Protein AF-A0AAD2FJD0-F1 (afdb_monomer_lite)

Organism: NCBI:txid2856

Foldseek 3Di:
DDDDDDDDDDDDDDDDDDDDDDDDDDDDDDDDDDDDDDDDDDDDDDDDDDDDDDDDDDDDDDDDDDDDDDDDDDDDDDDDDDDDDDDDDDDDDDDDDDDDDDDDDDDDDDDDDDDDDDDDDDDDDDDDDDDDDDDDDPDDPPPPDPQDDDDDPDDIDGLPLQLPDFDQPDDWPDDLLQLVDPDHPTPDDQLDPVSNPDDFDASDPPDDAPQQRLLVSVLVQHGPVRAGPLHDDDLVLLVNDPPPPLLLQLCQLLLAAFDDQDSDDDPDQQQEEEEEEDEPSCVSFLLSLCSSFASSSHSGYEYAYCGQGNNRRYHDFDFPDDDDLQAVQRSVLSVLVSCVVPPLVPGFKYWYAYSQKQFRSVLVSVLCVVDDSVDWAKEACWWDDPPAIWHDRQLIIMTGSVLSVQLNVCCPPVQLPNPGRGNPNGVSSRSSSCPRPVYHHDQSADPLRADQGENARSSCQAPPPADDDPRNNTRVVSPADYHSRNHHSSHGMHGNNPGSSSSNSVRCSNHVPPPSPRPD

pLDDT: mean 71.24, std 29.47, range [22.91, 98.88]

Structure (mmCIF, N/CA/C/O backbone):
data_AF-A0AAD2FJD0-F1
#
_entry.id   AF-A0AAD2FJD0-F1
#
loop_
_atom_site.group_PDB
_atom_site.id
_atom_site.type_symbol
_atom_site.label_atom_id
_atom_site.label_alt_id
_atom_site.label_comp_id
_atom_site.label_asym_id
_atom_site.label_entity_id
_atom_site.label_seq_id
_atom_site.pdbx_PDB_ins_code
_atom_site.Cartn_x
_atom_site.Cartn_y
_atom_site.Cartn_z
_atom_site.occupancy
_atom_site.B_iso_or_equiv
_atom_site.auth_seq_id
_atom_site.auth_comp_id
_atom_site.auth_asym_id
_atom_site.auth_atom_id
_atom_site.pdbx_PDB_model_num
ATOM 1 N N . MET A 1 1 ? 27.107 30.869 62.849 1.00 36.78 1 MET A N 1
ATOM 2 C CA . MET A 1 1 ? 27.148 31.876 61.770 1.00 36.78 1 MET A CA 1
ATOM 3 C C . MET A 1 1 ? 26.251 31.345 60.644 1.00 36.78 1 MET A C 1
ATOM 5 O O . MET A 1 1 ? 26.759 30.634 59.796 1.00 36.78 1 MET A O 1
ATOM 9 N N . SER A 1 2 ? 24.911 31.331 60.743 1.00 26.44 2 SER A N 1
ATOM 10 C CA . SER A 1 2 ? 23.949 32.464 60.829 1.00 26.44 2 SER A CA 1
ATOM 11 C C . SER A 1 2 ? 23.994 33.276 59.518 1.00 26.44 2 SER A C 1
ATOM 13 O O . SER A 1 2 ? 25.079 33.724 59.182 1.00 26.44 2 SER A O 1
ATOM 15 N N . THR A 1 3 ? 22.952 33.505 58.705 1.00 26.70 3 THR A N 1
ATOM 16 C CA . THR A 1 3 ? 21.488 33.451 58.875 1.00 26.70 3 THR A CA 1
ATOM 17 C C . THR A 1 3 ? 20.801 33.556 57.494 1.00 26.70 3 THR A C 1
ATOM 19 O O . THR A 1 3 ? 21.385 34.043 56.532 1.00 26.70 3 THR A O 1
ATOM 22 N N . ILE A 1 4 ? 19.547 33.102 57.456 1.00 25.78 4 ILE A N 1
ATOM 23 C CA . ILE A 1 4 ? 18.440 33.310 56.497 1.00 25.78 4 ILE A CA 1
ATOM 24 C C . ILE A 1 4 ? 18.123 34.804 56.224 1.00 25.78 4 ILE A C 1
ATOM 26 O O . ILE A 1 4 ? 18.383 35.620 57.096 1.00 25.78 4 ILE A O 1
ATOM 30 N N . LEU A 1 5 ? 17.488 35.137 55.080 1.00 26.25 5 LEU A N 1
ATOM 31 C CA . LEU A 1 5 ? 16.398 36.143 54.856 1.00 26.25 5 LEU A CA 1
ATOM 32 C C . LEU A 1 5 ? 16.310 36.420 53.335 1.00 26.25 5 LEU A C 1
ATOM 34 O O . LEU A 1 5 ? 17.266 36.919 52.759 1.00 26.25 5 LEU A O 1
ATOM 38 N N . VAL A 1 6 ? 15.335 35.935 52.551 1.00 24.88 6 VAL A N 1
ATOM 39 C CA . VAL A 1 6 ? 13.899 36.297 52.433 1.00 24.88 6 VAL A CA 1
ATOM 40 C C . VAL A 1 6 ? 13.637 37.809 52.413 1.00 24.88 6 VAL A C 1
ATOM 42 O O . VAL A 1 6 ? 13.765 38.435 53.454 1.00 24.88 6 VAL A O 1
ATOM 45 N N . PHE A 1 7 ? 13.171 38.352 51.273 1.00 25.12 7 PHE A N 1
ATOM 46 C CA . PHE A 1 7 ? 11.933 39.153 51.187 1.00 25.12 7 PHE A CA 1
ATOM 47 C C . PHE A 1 7 ? 11.434 39.347 49.735 1.00 25.12 7 PHE A C 1
ATOM 49 O O . PHE A 1 7 ? 12.198 39.644 48.822 1.00 25.12 7 PHE A O 1
ATOM 56 N N . ASN A 1 8 ? 10.120 39.157 49.570 1.00 23.31 8 ASN A N 1
ATOM 57 C CA . ASN A 1 8 ? 9.276 39.374 48.387 1.00 23.31 8 ASN A CA 1
ATOM 58 C C . ASN A 1 8 ? 8.897 40.857 48.193 1.00 23.31 8 ASN A C 1
ATOM 60 O O . ASN A 1 8 ? 8.686 41.536 49.194 1.00 23.31 8 ASN A O 1
ATOM 64 N N . ALA A 1 9 ? 8.661 41.283 46.940 1.00 26.25 9 ALA A N 1
ATOM 65 C CA . ALA A 1 9 ? 7.573 42.182 46.471 1.00 26.25 9 ALA A CA 1
ATOM 66 C C . ALA A 1 9 ? 7.833 42.558 44.987 1.00 26.25 9 ALA A C 1
ATOM 68 O O . ALA A 1 9 ? 8.891 43.080 44.665 1.00 26.25 9 ALA A O 1
ATOM 69 N N . ALA A 1 10 ? 7.047 42.113 44.002 1.00 25.73 10 ALA A N 1
ATOM 70 C CA . ALA A 1 10 ? 5.712 42.570 43.579 1.00 25.73 10 ALA A CA 1
ATOM 71 C C . ALA A 1 10 ? 5.694 43.799 42.626 1.00 25.73 10 ALA A C 1
ATOM 73 O O . ALA A 1 10 ? 5.809 44.939 43.049 1.00 25.73 10 ALA A O 1
ATOM 74 N N . LEU A 1 11 ? 5.383 43.485 41.356 1.00 25.48 11 LEU A N 1
ATOM 75 C CA . LEU A 1 11 ? 4.417 44.126 40.438 1.00 25.48 11 LEU A CA 1
ATOM 76 C C . LEU A 1 11 ? 4.710 45.450 39.680 1.00 25.48 11 LEU A C 1
ATOM 78 O O . LEU A 1 11 ? 4.734 46.534 40.243 1.00 25.48 11 LEU A O 1
ATOM 82 N N . ARG A 1 12 ? 4.592 45.285 38.344 1.00 26.05 12 ARG A N 1
ATOM 83 C CA . ARG A 1 12 ? 3.966 46.137 37.297 1.00 26.05 12 ARG A CA 1
ATOM 84 C C . ARG A 1 12 ? 4.735 47.336 36.719 1.00 26.05 12 ARG A C 1
ATOM 86 O O . ARG A 1 12 ? 4.956 48.329 37.394 1.00 26.05 12 ARG A O 1
ATOM 93 N N . GLY A 1 13 ? 4.867 47.322 35.383 1.00 24.25 13 GLY A N 1
ATOM 94 C CA . GLY A 1 13 ? 4.677 48.534 34.573 1.00 24.25 13 GLY A CA 1
ATOM 95 C C . GLY A 1 13 ? 5.442 48.628 33.245 1.00 24.25 13 GLY A C 1
ATOM 96 O O . GLY A 1 13 ? 6.581 49.056 33.242 1.00 24.25 13 GLY A O 1
ATOM 97 N N . TYR A 1 14 ? 4.748 48.318 32.141 1.00 25.97 14 TYR A N 1
ATOM 98 C CA . TYR A 1 14 ? 4.816 48.961 30.809 1.00 25.97 14 TYR A CA 1
ATOM 99 C C . TYR A 1 14 ? 6.149 49.083 30.020 1.00 25.97 14 TYR A C 1
ATOM 101 O O . TYR A 1 14 ? 6.937 49.992 30.226 1.00 25.97 14 TYR A O 1
ATOM 109 N N . GLY A 1 15 ? 6.276 48.252 28.971 1.00 24.75 15 GLY A N 1
ATOM 110 C CA . GLY A 1 15 ? 6.078 48.677 27.567 1.00 24.75 15 GLY A CA 1
ATOM 111 C C . GLY A 1 15 ? 7.182 49.423 26.785 1.00 24.75 15 GLY A C 1
ATOM 112 O O . GLY A 1 15 ? 7.212 50.642 26.842 1.00 24.75 15 GLY A O 1
ATOM 113 N N . ALA A 1 16 ? 7.875 48.667 25.902 1.00 26.14 16 ALA A N 1
ATOM 114 C CA . ALA A 1 16 ? 8.336 48.977 24.516 1.00 26.14 16 ALA A CA 1
ATOM 115 C C . ALA A 1 16 ? 9.338 50.154 24.281 1.00 26.14 16 ALA A C 1
ATOM 117 O O . ALA A 1 16 ? 9.256 51.143 24.997 1.00 26.14 16 ALA A O 1
ATOM 118 N N . PRO A 1 17 ? 10.249 50.131 23.259 1.00 33.72 17 PRO A N 1
ATOM 119 C CA . PRO A 1 17 ? 9.986 49.692 21.875 1.00 33.72 17 PRO A CA 1
ATOM 120 C C . PRO A 1 17 ? 11.126 48.988 21.076 1.00 33.72 17 PRO A C 1
ATOM 122 O O . PRO A 1 17 ? 12.254 48.816 21.522 1.00 33.72 17 PRO A O 1
ATOM 125 N N . LYS A 1 18 ? 10.732 48.594 19.850 1.00 28.98 18 LYS A N 1
ATOM 126 C CA . LYS A 1 18 ? 11.426 48.026 18.668 1.00 28.98 18 LYS A CA 1
ATOM 127 C C . LYS A 1 18 ? 12.914 48.375 18.448 1.00 28.98 18 LYS A C 1
ATOM 129 O O . LYS A 1 18 ? 13.282 49.540 18.565 1.00 28.98 18 LYS A O 1
ATOM 134 N N . ARG A 1 19 ? 13.665 47.434 17.841 1.00 26.38 19 ARG A N 1
ATOM 135 C CA . ARG A 1 19 ? 14.528 47.702 16.664 1.00 26.38 19 ARG A CA 1
ATOM 136 C C . ARG A 1 19 ? 14.965 46.441 15.901 1.00 26.38 19 ARG A C 1
ATOM 138 O O . ARG A 1 19 ? 15.249 45.409 16.494 1.00 26.38 19 ARG A O 1
ATOM 145 N N . GLU A 1 20 ? 14.984 46.604 14.581 1.00 26.52 20 GLU A N 1
ATOM 146 C CA . GLU A 1 20 ? 15.498 45.726 13.525 1.00 26.52 20 GLU A CA 1
ATOM 147 C C . GLU A 1 20 ? 17.025 45.580 13.578 1.00 26.52 20 GLU A C 1
ATOM 149 O O . GLU A 1 20 ? 17.703 46.534 13.958 1.00 26.52 20 GLU A O 1
ATOM 154 N N . THR A 1 21 ? 17.555 44.478 13.036 1.00 26.75 21 THR A N 1
ATOM 155 C CA . THR A 1 21 ? 18.807 44.507 12.260 1.00 26.75 21 THR A CA 1
ATOM 156 C C . THR A 1 21 ? 18.828 43.440 11.157 1.00 26.75 21 THR A C 1
ATOM 158 O O . THR A 1 21 ? 18.646 42.247 11.373 1.00 26.75 21 THR A O 1
ATOM 161 N N . THR A 1 22 ? 19.063 43.957 9.955 1.00 23.83 22 THR A N 1
ATOM 162 C CA . THR A 1 22 ? 19.450 43.372 8.665 1.00 23.83 22 THR A CA 1
ATOM 163 C C . THR A 1 22 ? 20.632 42.398 8.704 1.00 23.83 22 THR A C 1
ATOM 165 O O . THR A 1 22 ? 21.596 42.644 9.424 1.00 23.83 22 THR A O 1
ATOM 168 N N . TYR A 1 23 ? 20.642 41.415 7.793 1.00 25.03 23 TYR A N 1
ATOM 169 C CA . TYR A 1 23 ? 21.872 40.797 7.278 1.00 25.03 23 TYR A CA 1
ATOM 170 C C . TYR A 1 23 ? 21.868 40.772 5.744 1.00 25.03 23 TYR A C 1
ATOM 172 O O . TYR A 1 23 ? 20.863 40.441 5.115 1.00 25.03 23 TYR A O 1
ATOM 180 N N . GLY A 1 24 ? 22.989 41.219 5.173 1.00 24.52 24 GLY A N 1
ATOM 181 C CA . GLY A 1 24 ? 23.195 41.483 3.752 1.00 24.52 24 GLY A CA 1
ATOM 182 C C . GLY A 1 24 ? 23.533 40.252 2.910 1.00 24.52 24 GLY A C 1
ATOM 183 O O . GLY A 1 24 ? 23.959 39.214 3.409 1.00 24.52 24 GLY A O 1
ATOM 184 N N . ILE A 1 25 ? 23.337 40.428 1.605 1.00 25.08 25 ILE A N 1
ATOM 185 C CA . ILE A 1 25 ? 23.567 39.463 0.529 1.00 25.08 25 ILE A CA 1
ATOM 186 C C . ILE A 1 25 ? 24.982 39.660 -0.031 1.00 25.08 25 ILE A C 1
ATOM 188 O O . ILE A 1 25 ? 25.378 40.787 -0.321 1.00 25.08 25 ILE A O 1
ATOM 192 N N . SER A 1 26 ? 25.698 38.557 -0.254 1.00 22.91 26 SER A N 1
ATOM 193 C CA . SER A 1 26 ? 26.799 38.459 -1.217 1.00 22.91 26 SER A CA 1
ATOM 194 C C . SER A 1 26 ? 26.607 37.180 -2.031 1.00 22.91 26 SER A C 1
ATOM 196 O O . SER A 1 26 ? 26.303 36.122 -1.483 1.00 22.91 26 SER A O 1
ATOM 198 N N . THR A 1 27 ? 26.704 37.323 -3.347 1.00 28.08 27 THR A N 1
ATOM 199 C CA . THR A 1 27 ? 26.411 36.338 -4.390 1.00 28.08 27 THR A CA 1
ATOM 200 C C . THR A 1 27 ? 27.634 35.488 -4.726 1.00 28.08 27 THR A C 1
ATOM 202 O O . THR A 1 27 ? 28.687 36.057 -4.998 1.00 28.08 27 THR A O 1
ATOM 205 N N . HIS A 1 28 ? 27.470 34.166 -4.821 1.00 24.31 28 HIS A N 1
ATOM 206 C CA . HIS A 1 28 ? 28.186 33.335 -5.795 1.00 24.31 28 HIS A CA 1
ATOM 207 C C . HIS A 1 28 ? 27.425 32.031 -6.086 1.00 24.31 28 HIS A C 1
ATOM 209 O O . HIS A 1 28 ? 26.670 31.528 -5.255 1.00 24.31 28 HIS A O 1
ATOM 215 N N . ASP A 1 29 ? 27.590 31.578 -7.324 1.00 24.58 29 ASP A N 1
ATOM 216 C CA . ASP A 1 29 ? 26.787 30.627 -8.091 1.00 24.58 29 ASP A CA 1
ATOM 217 C C . ASP A 1 29 ? 26.623 29.235 -7.461 1.00 24.58 29 ASP A C 1
ATOM 219 O O . ASP A 1 29 ? 27.568 28.657 -6.928 1.00 24.58 29 ASP A O 1
ATOM 223 N N . SER A 1 30 ? 25.409 28.683 -7.558 1.00 25.64 30 SER A N 1
ATOM 224 C CA . SER A 1 30 ? 25.028 27.362 -7.035 1.00 25.64 30 SER A CA 1
ATOM 225 C C . SER A 1 30 ? 24.572 26.430 -8.162 1.00 25.64 30 SER A C 1
ATOM 227 O O . SER A 1 30 ? 23.591 26.700 -8.857 1.00 25.64 30 SER A O 1
ATOM 229 N N . GLU A 1 31 ? 25.263 25.298 -8.302 1.00 26.28 31 GLU A N 1
ATOM 230 C CA . GLU A 1 31 ? 24.723 24.067 -8.892 1.00 26.28 31 GLU A CA 1
ATOM 231 C C . GLU A 1 31 ? 23.640 23.483 -7.954 1.00 26.28 31 GLU A C 1
ATOM 233 O O . GLU A 1 31 ? 23.779 23.603 -6.735 1.00 26.28 31 GLU A O 1
ATOM 238 N N . PRO A 1 32 ? 22.552 22.850 -8.443 1.00 30.56 32 PRO A N 1
ATOM 239 C CA . PRO A 1 32 ? 21.520 22.340 -7.546 1.00 30.56 32 PRO A CA 1
ATOM 240 C C . PRO A 1 32 ? 21.835 20.921 -7.048 1.00 30.56 32 PRO A C 1
ATOM 242 O O . PRO A 1 32 ? 21.693 19.932 -7.777 1.00 30.56 32 PRO A O 1
ATOM 245 N N . GLU A 1 33 ? 22.199 20.852 -5.767 1.00 29.55 33 GLU A N 1
ATOM 246 C CA . GLU A 1 33 ? 22.252 19.654 -4.929 1.00 29.55 33 GLU A CA 1
ATOM 247 C C . GLU A 1 33 ? 20.872 18.996 -4.719 1.00 29.55 33 GLU A C 1
ATOM 249 O O . GLU A 1 33 ? 19.803 19.605 -4.807 1.00 29.55 33 GLU A O 1
ATOM 254 N N . SER A 1 34 ? 20.936 17.692 -4.456 1.00 33.00 34 SER A N 1
ATOM 255 C CA . SER A 1 34 ? 19.875 16.766 -4.058 1.00 33.00 34 SER A CA 1
ATOM 256 C C . SER A 1 34 ? 19.128 17.164 -2.775 1.00 33.00 34 SER A C 1
ATOM 258 O O . SER A 1 34 ? 19.680 17.825 -1.904 1.00 33.00 34 SER A O 1
ATOM 260 N N . ALA A 1 35 ? 17.883 16.688 -2.641 1.00 32.75 35 ALA A N 1
ATOM 261 C CA . ALA A 1 35 ? 17.059 16.843 -1.439 1.00 32.75 35 ALA A CA 1
ATOM 262 C C . ALA A 1 35 ? 17.775 16.318 -0.170 1.00 32.75 35 ALA A C 1
ATOM 264 O O . ALA A 1 35 ? 18.419 15.267 -0.246 1.00 32.75 35 ALA A O 1
ATOM 265 N N . PRO A 1 36 ? 17.667 17.016 0.979 1.00 27.72 36 PRO A N 1
ATOM 266 C CA . PRO A 1 36 ? 18.393 16.658 2.189 1.00 27.72 36 PRO A CA 1
ATOM 267 C C . PRO A 1 36 ? 17.839 15.382 2.830 1.00 27.72 36 PRO A C 1
ATOM 269 O O . PRO A 1 36 ? 16.631 15.160 2.905 1.00 27.72 36 PRO A O 1
ATOM 272 N N . SER A 1 37 ? 18.773 14.550 3.279 1.00 31.80 37 SER A N 1
ATOM 273 C CA . SER A 1 37 ? 18.574 13.381 4.125 1.00 31.80 37 SER A CA 1
ATOM 274 C C . SER A 1 37 ? 18.525 13.804 5.591 1.00 31.80 37 SER A C 1
ATOM 276 O O . SER A 1 37 ? 19.519 14.334 6.090 1.00 31.80 37 SER A O 1
ATOM 278 N N . ASP A 1 38 ? 17.437 13.506 6.295 1.00 32.69 38 ASP A N 1
ATOM 279 C CA . ASP A 1 38 ? 17.444 13.563 7.756 1.00 32.69 38 ASP A CA 1
ATOM 280 C C . ASP A 1 38 ? 18.081 12.278 8.298 1.00 32.69 38 ASP A C 1
ATOM 282 O O . ASP A 1 38 ? 17.613 11.163 8.050 1.00 32.69 38 ASP A O 1
ATOM 286 N N . GLY A 1 39 ? 19.216 12.454 8.976 1.00 25.06 39 GLY A N 1
ATOM 287 C CA . GLY A 1 39 ? 19.909 11.407 9.711 1.00 25.06 39 GLY A CA 1
ATOM 288 C C . GLY A 1 39 ? 19.244 11.179 11.063 1.00 25.06 39 GLY A C 1
ATOM 289 O O . GLY A 1 39 ? 19.043 12.124 11.820 1.00 25.06 39 GLY A O 1
ATOM 290 N N . GLU A 1 40 ? 18.933 9.923 11.373 1.00 28.80 40 GLU A N 1
ATOM 291 C CA . GLU A 1 40 ? 18.637 9.502 12.741 1.00 28.80 40 GLU A CA 1
ATOM 292 C C . GLU A 1 40 ? 19.933 9.079 13.442 1.00 28.80 40 GLU A C 1
ATOM 294 O O . GLU A 1 40 ? 20.765 8.333 12.917 1.00 28.80 40 GLU A O 1
ATOM 299 N N . GLU A 1 41 ? 20.085 9.635 14.635 1.00 26.75 41 GLU A N 1
ATOM 300 C CA . GLU A 1 41 ? 21.211 9.560 15.549 1.00 26.75 41 GLU A CA 1
ATOM 301 C C . GLU A 1 41 ? 21.209 8.201 16.272 1.00 26.75 41 GLU A C 1
ATOM 303 O O . GLU A 1 41 ? 20.285 7.867 17.012 1.00 26.75 41 GLU A O 1
ATOM 308 N N . ASN A 1 42 ? 22.251 7.395 16.049 1.00 26.02 42 ASN A N 1
ATOM 309 C CA . ASN A 1 42 ? 22.520 6.195 16.839 1.00 26.02 42 ASN A CA 1
ATOM 310 C C . ASN A 1 42 ? 23.074 6.617 18.203 1.00 26.02 42 ASN A C 1
ATOM 312 O O . ASN A 1 42 ? 24.203 7.102 18.281 1.00 26.02 42 ASN A O 1
ATOM 316 N N . THR A 1 43 ? 22.333 6.358 19.277 1.00 27.42 43 THR A N 1
ATOM 317 C CA . THR A 1 43 ? 22.902 6.300 20.627 1.00 27.42 43 THR A CA 1
ATOM 318 C C . THR A 1 43 ? 22.804 4.869 21.142 1.00 27.42 43 THR A C 1
ATOM 320 O O . THR A 1 43 ? 21.735 4.373 21.480 1.00 27.42 43 THR A O 1
ATOM 323 N N . ASP A 1 44 ? 23.952 4.193 21.156 1.00 25.31 44 ASP A N 1
ATOM 324 C CA . ASP A 1 44 ? 24.169 2.935 21.861 1.00 25.31 44 ASP A CA 1
ATOM 325 C C . ASP A 1 44 ? 25.074 3.246 23.057 1.00 25.31 44 ASP A C 1
ATOM 327 O O . ASP A 1 44 ? 26.212 3.695 22.896 1.00 25.31 44 ASP A O 1
ATOM 331 N N . SER A 1 45 ? 24.544 3.085 24.267 1.00 24.67 45 SER A N 1
ATOM 332 C CA . SER A 1 45 ? 25.367 2.926 25.460 1.00 24.67 45 SER A CA 1
ATOM 333 C C . SER A 1 45 ? 24.648 2.054 26.484 1.00 24.67 45 SER A C 1
ATOM 335 O O . SER A 1 45 ? 23.662 2.445 27.096 1.00 24.67 45 SER A O 1
ATOM 337 N N . SER A 1 46 ? 25.179 0.857 26.713 1.00 26.78 46 SER A N 1
ATOM 338 C CA . SER A 1 46 ? 25.464 0.408 28.077 1.00 26.78 46 SER A CA 1
ATOM 339 C C . SER A 1 46 ? 26.435 -0.768 28.055 1.00 26.78 46 SER A C 1
ATOM 341 O O . SER A 1 46 ? 26.238 -1.790 27.404 1.00 26.78 46 SER A O 1
ATOM 343 N N . GLN A 1 47 ? 27.532 -0.557 28.772 1.00 23.95 47 GLN A N 1
ATOM 344 C CA . GLN A 1 47 ? 28.546 -1.538 29.109 1.00 23.95 47 GLN A CA 1
ATOM 345 C C . GLN A 1 47 ? 28.005 -2.500 30.174 1.00 23.95 47 GLN A C 1
ATOM 347 O O . GLN A 1 47 ? 27.360 -2.058 31.121 1.00 23.95 47 GLN A O 1
ATOM 352 N N . HIS A 1 48 ? 28.387 -3.774 30.097 1.00 27.06 48 HIS A N 1
ATOM 353 C CA . HIS A 1 48 ? 28.726 -4.533 31.298 1.00 27.06 48 HIS A CA 1
ATOM 354 C C . HIS A 1 48 ? 29.891 -5.492 31.023 1.00 27.06 48 HIS A C 1
ATOM 356 O O . HIS A 1 48 ? 29.929 -6.194 30.015 1.00 27.06 48 HIS A O 1
ATOM 362 N N . GLU A 1 49 ? 30.865 -5.431 31.929 1.00 26.06 49 GLU A N 1
ATOM 363 C CA . GLU A 1 49 ? 32.123 -6.173 31.974 1.00 26.06 49 GLU A CA 1
ATOM 364 C C . GLU A 1 49 ? 31.932 -7.671 32.265 1.00 26.06 49 GLU A C 1
ATOM 366 O O . GLU A 1 49 ? 30.996 -8.070 32.956 1.00 26.06 49 GLU A O 1
ATOM 371 N N . GLY A 1 50 ? 32.892 -8.490 31.819 1.00 23.81 50 GLY A N 1
ATOM 372 C CA . GLY A 1 50 ? 33.022 -9.890 32.233 1.00 23.81 50 GLY A CA 1
ATOM 373 C C . GLY A 1 50 ? 34.124 -10.648 31.485 1.00 23.81 50 GLY A C 1
ATOM 374 O O . GLY A 1 50 ? 33.906 -11.148 30.390 1.00 23.81 50 GLY A O 1
ATOM 375 N N . SER A 1 51 ? 35.308 -10.711 32.096 1.00 23.38 51 SER A N 1
ATOM 376 C CA . SER A 1 51 ? 36.542 -11.423 31.719 1.00 23.38 51 SER A CA 1
ATOM 377 C C . SER A 1 51 ? 36.404 -12.818 31.079 1.00 23.38 51 SER A C 1
ATOM 379 O O . SER A 1 51 ? 35.673 -13.653 31.599 1.00 23.38 51 SER A O 1
ATOM 381 N N . ALA A 1 52 ? 37.259 -13.141 30.091 1.00 24.48 52 ALA A N 1
ATOM 382 C CA . ALA A 1 52 ? 38.430 -14.034 30.256 1.00 24.48 52 ALA A CA 1
ATOM 383 C C . ALA A 1 52 ? 38.990 -14.619 28.929 1.00 24.48 52 ALA A C 1
ATOM 385 O O . ALA A 1 52 ? 38.268 -15.193 28.126 1.00 24.48 52 ALA A O 1
ATOM 386 N N . ALA A 1 53 ? 40.325 -14.544 28.820 1.00 24.62 53 ALA A N 1
ATOM 387 C CA . ALA A 1 53 ? 41.278 -15.504 28.236 1.00 24.62 53 ALA A CA 1
ATOM 388 C C . ALA A 1 53 ? 41.299 -15.846 26.719 1.00 24.62 53 ALA A C 1
ATOM 390 O O . ALA A 1 53 ? 40.547 -16.671 26.220 1.00 24.62 53 ALA A O 1
ATOM 391 N N . LEU A 1 54 ? 42.335 -15.295 26.062 1.00 23.95 54 LEU A N 1
ATOM 392 C CA . LEU A 1 54 ? 43.406 -15.974 25.295 1.00 23.95 54 LEU A CA 1
ATOM 393 C C . LEU A 1 54 ? 43.041 -17.104 24.304 1.00 23.95 54 LEU A C 1
ATOM 395 O O . LEU A 1 54 ? 42.717 -18.209 24.719 1.00 23.95 54 LEU A O 1
ATOM 399 N N . LEU A 1 55 ? 43.376 -16.906 23.018 1.00 26.02 55 LEU A N 1
ATOM 400 C CA . LEU A 1 55 ? 44.508 -17.596 22.366 1.00 26.02 55 LEU A CA 1
ATOM 401 C C . LEU A 1 55 ? 44.822 -17.034 20.963 1.00 26.02 55 LEU A C 1
ATOM 403 O O . LEU A 1 55 ? 43.950 -16.724 20.159 1.00 26.02 55 LEU A O 1
ATOM 407 N N . ASN A 1 56 ? 46.128 -16.922 20.721 1.00 23.69 56 ASN A N 1
ATOM 408 C CA . ASN A 1 56 ? 46.836 -16.575 19.489 1.00 23.69 56 ASN A CA 1
ATOM 409 C C . ASN A 1 56 ? 46.380 -17.363 18.246 1.00 23.69 56 ASN A C 1
ATOM 411 O O . ASN A 1 56 ? 46.270 -18.583 18.297 1.00 23.69 56 ASN A O 1
ATOM 415 N N . SER A 1 57 ? 46.396 -16.727 17.072 1.00 28.06 57 SER A N 1
ATOM 416 C CA . SER A 1 57 ? 47.518 -16.929 16.137 1.00 28.06 57 SER A CA 1
ATOM 417 C C . SER A 1 57 ? 47.437 -16.037 14.896 1.00 28.06 57 SER A C 1
ATOM 419 O O . SER A 1 57 ? 46.408 -15.840 14.260 1.00 28.06 57 SER A O 1
ATOM 421 N N . SER A 1 58 ? 48.602 -15.480 14.602 1.00 24.64 58 SER A N 1
ATOM 422 C CA . SER A 1 58 ? 48.969 -14.625 13.487 1.00 24.64 58 SER A CA 1
ATOM 423 C C . SER A 1 58 ? 48.992 -15.368 12.150 1.00 24.64 58 SER A C 1
ATOM 425 O O . SER A 1 58 ? 49.491 -16.484 12.077 1.00 24.64 58 SER A O 1
ATOM 427 N N . SER A 1 59 ? 48.689 -14.672 11.056 1.00 26.78 59 SER A N 1
ATOM 428 C CA . SER A 1 59 ? 49.626 -14.624 9.923 1.00 26.78 59 SER A CA 1
ATOM 429 C C . SER A 1 59 ? 49.377 -13.391 9.053 1.00 26.78 59 SER A C 1
ATOM 431 O O . SER A 1 59 ? 48.312 -13.163 8.491 1.00 26.78 59 SER A O 1
ATOM 433 N N . LYS A 1 60 ? 50.418 -12.559 9.011 1.00 26.36 60 LYS A N 1
ATOM 434 C CA . LYS A 1 60 ? 50.638 -11.466 8.068 1.00 26.36 60 LYS A CA 1
ATOM 435 C C . LYS A 1 60 ? 50.962 -12.070 6.703 1.00 26.36 60 LYS A C 1
ATOM 437 O O . LYS A 1 60 ? 51.746 -13.008 6.674 1.00 26.36 60 LYS A O 1
ATOM 442 N N . TYR A 1 61 ? 50.542 -11.437 5.612 1.00 24.61 61 TYR A N 1
ATOM 443 C CA . TYR A 1 61 ? 51.457 -11.160 4.503 1.00 24.61 61 TYR A CA 1
ATOM 444 C C . TYR A 1 61 ? 51.065 -9.863 3.799 1.00 24.61 61 TYR A C 1
ATOM 446 O O . TYR A 1 61 ? 49.900 -9.539 3.595 1.00 24.61 61 TYR A O 1
ATOM 454 N N . THR A 1 62 ? 52.102 -9.089 3.526 1.00 25.80 62 THR A N 1
ATOM 455 C CA . THR A 1 62 ? 52.107 -7.697 3.105 1.00 25.80 62 THR A CA 1
ATOM 456 C C . THR A 1 62 ? 52.433 -7.557 1.618 1.00 25.80 62 THR A C 1
ATOM 458 O O . THR A 1 62 ? 53.352 -8.216 1.144 1.00 25.80 62 THR A O 1
ATOM 461 N N . ASN A 1 63 ? 51.851 -6.512 1.023 1.00 26.66 63 ASN A N 1
ATOM 462 C CA . ASN A 1 63 ? 52.502 -5.468 0.216 1.00 26.66 63 ASN A CA 1
ATOM 463 C C . ASN A 1 63 ? 52.764 -5.591 -1.300 1.00 26.66 63 ASN A C 1
ATOM 465 O O . ASN A 1 63 ? 53.302 -6.573 -1.794 1.00 26.66 63 ASN A O 1
ATOM 469 N N . LYS A 1 64 ? 52.601 -4.383 -1.889 1.00 25.83 64 LYS A N 1
ATOM 470 C CA . LYS A 1 64 ? 53.214 -3.744 -3.080 1.00 25.83 64 LYS A CA 1
ATOM 471 C C . LYS A 1 64 ? 52.482 -3.938 -4.418 1.00 25.83 64 LYS A C 1
ATOM 473 O O . LYS A 1 64 ? 52.311 -5.055 -4.874 1.00 25.83 64 LYS A O 1
ATOM 478 N N . SER A 1 65 ? 51.839 -2.885 -4.958 1.00 26.06 65 SER A N 1
ATOM 479 C CA . SER A 1 65 ? 52.385 -1.730 -5.733 1.00 26.06 65 SER A CA 1
ATOM 480 C C . SER A 1 65 ? 52.954 -2.195 -7.083 1.00 26.06 65 SER A C 1
ATOM 482 O O . SER A 1 65 ? 53.730 -3.136 -7.082 1.00 26.06 65 SER A O 1
ATOM 484 N N . SER A 1 66 ? 52.686 -1.624 -8.259 1.00 26.20 66 SER A N 1
ATOM 485 C CA . SER A 1 66 ? 52.538 -0.214 -8.664 1.00 26.20 66 SER A CA 1
ATOM 486 C C . SER A 1 66 ? 52.375 -0.147 -10.199 1.00 26.20 66 SER A C 1
ATOM 488 O O . SER A 1 66 ? 52.957 -1.003 -10.854 1.00 26.20 66 SER A O 1
ATOM 490 N N . ALA A 1 67 ? 51.760 0.941 -10.709 1.00 26.42 67 ALA A N 1
ATOM 491 C CA . ALA A 1 67 ? 52.021 1.618 -12.008 1.00 26.42 67 ALA A CA 1
ATOM 492 C C . ALA A 1 67 ? 51.754 0.824 -13.320 1.00 26.42 67 ALA A C 1
ATOM 494 O O . ALA A 1 67 ? 51.927 -0.380 -13.361 1.00 26.42 67 ALA A O 1
ATOM 495 N N . SER A 1 68 ? 51.371 1.372 -14.480 1.00 25.61 68 SER A N 1
ATOM 496 C CA . SER A 1 68 ? 51.084 2.721 -15.007 1.00 25.61 68 SER A CA 1
ATOM 497 C C . SER A 1 68 ? 50.679 2.578 -16.492 1.00 25.61 68 SER A C 1
ATOM 499 O O . SER A 1 68 ? 51.225 1.689 -17.136 1.00 25.61 68 SER A O 1
ATOM 501 N N . ALA A 1 69 ? 49.896 3.539 -17.020 1.00 25.66 69 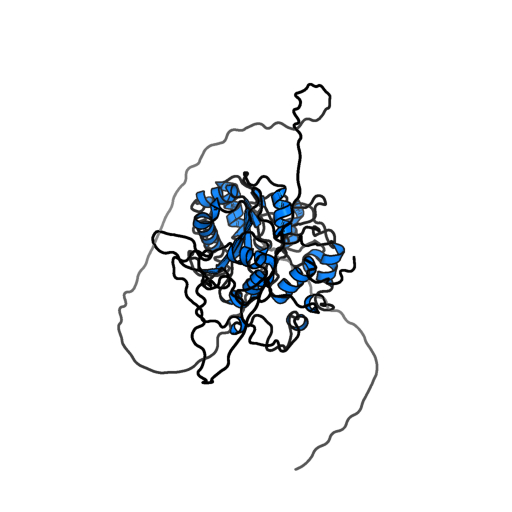ALA A N 1
ATOM 502 C CA . ALA A 1 69 ? 49.831 3.983 -18.437 1.00 25.66 69 ALA A CA 1
ATOM 503 C C . ALA A 1 69 ? 49.313 2.960 -19.489 1.00 25.66 69 ALA A C 1
ATOM 505 O O . ALA A 1 69 ? 49.528 1.769 -19.361 1.00 25.66 69 ALA A O 1
ATOM 506 N N . SER A 1 70 ? 48.626 3.289 -20.587 1.00 24.91 70 SER A N 1
ATOM 507 C CA . SER A 1 70 ? 48.200 4.533 -21.243 1.00 24.91 70 SER A CA 1
ATOM 508 C C . SER A 1 70 ? 47.290 4.164 -22.433 1.00 24.91 70 SER A C 1
ATOM 510 O O . SER A 1 70 ? 47.461 3.101 -23.018 1.00 24.91 70 SER A O 1
ATOM 512 N N . SER A 1 71 ? 46.410 5.099 -22.818 1.00 24.28 71 SER A N 1
ATOM 513 C CA . SER A 1 71 ? 45.968 5.423 -24.194 1.00 24.28 71 SER A CA 1
ATOM 514 C C . SER A 1 71 ? 45.430 4.320 -25.131 1.00 24.28 71 SER A C 1
ATOM 516 O O . SER A 1 71 ? 46.184 3.475 -25.596 1.00 24.28 71 SER A O 1
ATOM 518 N N . ALA A 1 72 ? 44.188 4.478 -25.608 1.00 25.00 72 ALA A N 1
ATOM 519 C CA . ALA A 1 72 ? 43.891 5.114 -26.908 1.00 25.00 72 ALA A CA 1
ATOM 520 C C . ALA A 1 72 ? 42.584 4.600 -27.563 1.00 25.00 72 ALA A C 1
ATOM 522 O O . ALA A 1 72 ? 42.366 3.404 -27.709 1.00 25.00 72 ALA A O 1
ATOM 523 N N . SER A 1 73 ? 41.812 5.574 -28.064 1.00 26.39 73 SER A N 1
ATOM 524 C CA . SER A 1 73 ? 41.006 5.575 -29.305 1.00 26.39 73 SER A CA 1
ATOM 525 C C . SER A 1 73 ? 39.788 4.650 -29.485 1.00 26.39 73 SER A C 1
ATOM 527 O O . SER A 1 73 ? 39.884 3.441 -29.656 1.00 26.39 73 SER A O 1
ATOM 529 N N . ALA A 1 74 ? 38.639 5.327 -29.601 1.00 26.17 74 ALA A N 1
ATOM 530 C CA . ALA A 1 74 ? 37.395 4.896 -30.237 1.00 26.17 74 ALA A CA 1
ATOM 531 C C . ALA A 1 74 ? 37.514 4.788 -31.774 1.00 26.17 74 ALA A C 1
ATOM 533 O O . ALA A 1 74 ? 38.435 5.362 -32.363 1.00 26.17 74 ALA A O 1
ATOM 534 N N . PRO A 1 75 ? 36.504 4.183 -32.429 1.00 28.89 75 PRO A N 1
ATOM 535 C CA . PRO A 1 75 ? 35.870 4.882 -33.547 1.00 28.89 75 PRO A CA 1
ATOM 536 C C . PRO A 1 75 ? 34.326 4.848 -33.542 1.00 28.89 75 PRO A C 1
ATOM 538 O O . PRO A 1 75 ? 33.683 3.835 -33.284 1.00 28.89 75 PRO A O 1
ATOM 541 N N . SER A 1 76 ? 33.789 6.035 -33.832 1.00 27.91 76 SER A N 1
ATOM 542 C CA . SER A 1 76 ? 32.632 6.416 -34.662 1.00 27.91 76 SER A CA 1
ATOM 543 C C . SER A 1 76 ? 31.613 5.367 -35.149 1.00 27.91 76 SER A C 1
ATOM 545 O O . SER A 1 76 ? 31.938 4.444 -35.890 1.00 27.91 76 SER A O 1
ATOM 547 N N . ALA A 1 77 ? 30.337 5.674 -34.885 1.00 26.58 77 ALA A N 1
ATOM 548 C CA . ALA A 1 77 ? 29.147 5.163 -35.572 1.00 26.58 77 ALA A CA 1
ATOM 549 C C . ALA A 1 77 ? 28.643 6.168 -36.637 1.00 26.58 77 ALA A C 1
ATOM 551 O O . ALA A 1 77 ? 28.826 7.375 -36.444 1.00 26.58 77 ALA A O 1
ATOM 552 N N . PRO A 1 78 ? 27.959 5.721 -37.711 1.00 29.31 78 PRO A N 1
ATOM 553 C CA . PRO A 1 78 ? 27.257 6.610 -38.629 1.00 29.31 78 PRO A CA 1
ATOM 554 C C . PRO A 1 78 ? 25.721 6.580 -38.463 1.00 29.31 78 PRO A C 1
ATOM 556 O O . PRO A 1 78 ? 25.102 5.528 -38.344 1.00 29.31 78 PRO A O 1
ATOM 559 N N . SER A 1 79 ? 25.163 7.795 -38.467 1.00 28.27 79 SER A N 1
ATOM 560 C CA . SER A 1 79 ? 23.941 8.294 -39.133 1.00 28.27 79 SER A CA 1
ATOM 561 C C . SER A 1 79 ? 22.655 7.452 -39.244 1.00 28.27 79 SER A C 1
ATOM 563 O O . SER A 1 79 ? 22.615 6.388 -39.854 1.00 28.27 79 SER A O 1
ATOM 565 N N . SER A 1 80 ? 21.576 8.100 -38.794 1.00 28.69 80 SER A N 1
ATOM 566 C CA . SER A 1 80 ? 20.136 7.857 -38.972 1.00 28.69 80 SER A CA 1
ATOM 567 C C . SER A 1 80 ? 19.664 7.581 -40.411 1.00 28.69 80 SER A C 1
ATOM 569 O O . SER A 1 80 ? 20.338 7.949 -41.374 1.00 28.69 80 SER A O 1
ATOM 571 N N . PRO A 1 81 ? 18.400 7.133 -40.558 1.00 28.92 81 PRO A N 1
ATOM 572 C CA . PRO A 1 81 ? 17.465 7.998 -41.275 1.00 28.92 81 PRO A CA 1
ATOM 573 C C . PRO A 1 81 ? 16.088 8.177 -40.610 1.00 28.92 81 PRO A C 1
ATOM 575 O O . PRO A 1 81 ? 15.590 7.371 -39.832 1.00 28.92 81 PRO A O 1
ATOM 578 N N . SER A 1 82 ? 15.523 9.320 -40.979 1.00 27.73 82 SER A N 1
ATOM 579 C CA . SER A 1 82 ? 14.205 9.915 -40.758 1.00 27.73 82 SER A CA 1
ATOM 580 C C . SER A 1 82 ? 12.979 9.006 -40.918 1.00 27.73 82 SER A C 1
ATOM 582 O O . SER A 1 82 ? 12.885 8.252 -41.883 1.00 27.73 82 SER A O 1
ATOM 584 N N . SER A 1 83 ? 11.970 9.229 -40.069 1.00 28.39 83 SER A N 1
ATOM 585 C CA . SER A 1 83 ? 10.552 8.924 -40.331 1.00 28.39 83 SER A CA 1
ATOM 586 C C . SER A 1 83 ? 9.743 10.232 -40.364 1.00 28.39 83 SER A C 1
ATOM 588 O O . SER A 1 83 ? 10.084 11.148 -39.610 1.00 28.39 83 SER A O 1
ATOM 590 N N . PRO A 1 84 ? 8.694 10.357 -41.198 1.00 29.14 84 PRO A N 1
ATOM 591 C CA . PRO A 1 84 ? 7.803 11.511 -41.187 1.00 29.14 84 PRO A CA 1
ATOM 592 C C . PRO A 1 84 ? 6.613 11.299 -40.236 1.00 29.14 84 PRO A C 1
ATOM 594 O O . PRO A 1 84 ? 6.047 10.210 -40.159 1.00 29.14 84 PRO A O 1
ATOM 597 N N . SER A 1 85 ? 6.200 12.367 -39.552 1.00 27.59 85 SER A N 1
ATOM 598 C CA . SER A 1 85 ? 4.881 12.478 -38.913 1.00 27.59 85 SER A CA 1
ATOM 599 C C . SER A 1 85 ? 3.773 12.611 -39.966 1.00 27.59 85 SER A C 1
ATOM 601 O O . SER A 1 85 ? 4.033 13.077 -41.079 1.00 27.59 85 SER A O 1
ATOM 603 N N . PRO A 1 86 ? 2.511 12.371 -39.574 1.00 33.97 86 PRO A N 1
ATOM 604 C CA . PRO A 1 86 ? 1.537 13.425 -39.829 1.00 33.97 86 PRO A CA 1
ATOM 605 C C . PRO A 1 86 ? 0.614 13.749 -38.651 1.00 33.97 86 PRO A C 1
ATOM 607 O O . PRO A 1 86 ? 0.341 12.962 -37.750 1.00 33.97 86 PRO A O 1
ATOM 610 N N . SER A 1 87 ? 0.174 14.996 -38.729 1.00 28.44 87 SER A N 1
ATOM 611 C CA . SER A 1 87 ? -0.726 15.774 -37.896 1.00 28.44 87 SER A CA 1
ATOM 612 C C . SER A 1 87 ? -2.186 15.312 -37.898 1.00 28.44 87 SER A C 1
ATOM 614 O O . SER A 1 87 ? -2.667 14.677 -38.831 1.00 28.44 87 SER A O 1
ATOM 616 N N . GLN A 1 88 ? -2.882 15.772 -36.857 1.00 29.19 88 GLN A N 1
ATOM 617 C CA . GLN A 1 88 ? -4.332 15.828 -36.667 1.00 29.19 88 GLN A CA 1
ATOM 618 C C . GLN A 1 88 ? -5.141 16.275 -37.895 1.00 29.19 88 GLN A C 1
ATOM 620 O O . GLN A 1 88 ? -4.713 17.177 -38.611 1.00 29.19 88 GLN A O 1
ATOM 625 N N . LEU A 1 89 ? -6.377 15.768 -38.006 1.00 28.28 89 LEU A N 1
ATOM 626 C CA . LEU A 1 89 ? -7.526 16.475 -38.584 1.00 28.28 89 LEU A CA 1
ATOM 627 C C . LEU A 1 89 ? -8.846 16.013 -37.928 1.00 28.28 89 LEU A C 1
ATOM 629 O O . LEU A 1 89 ? -8.976 14.890 -37.453 1.00 28.28 89 LEU A O 1
ATOM 633 N N . ASN A 1 90 ? -9.774 16.964 -37.870 1.00 26.94 90 ASN A N 1
ATOM 634 C CA . ASN A 1 90 ? -11.031 17.034 -37.121 1.00 26.94 90 ASN A CA 1
ATOM 635 C C . ASN A 1 90 ? -12.244 16.416 -37.858 1.00 26.94 90 ASN A C 1
ATOM 637 O O . ASN A 1 90 ? -12.258 16.427 -39.082 1.00 26.94 90 ASN A O 1
ATOM 641 N N . ARG A 1 91 ? -13.290 16.088 -37.067 1.00 28.22 91 ARG A N 1
ATOM 642 C CA . ARG A 1 91 ? -14.755 16.253 -37.306 1.00 28.22 91 ARG A CA 1
ATOM 643 C C . ARG A 1 91 ? -15.430 15.597 -38.533 1.00 28.22 91 ARG A C 1
ATOM 645 O O . ARG A 1 91 ? -15.133 15.952 -39.661 1.00 28.22 91 ARG A O 1
ATOM 652 N N . ASP A 1 92 ? -16.444 14.745 -38.329 1.00 27.03 92 ASP A N 1
ATOM 653 C CA . ASP A 1 92 ? -17.879 15.092 -38.164 1.00 27.03 92 ASP A CA 1
ATOM 654 C C . ASP A 1 92 ? -18.816 13.863 -38.334 1.00 27.03 92 ASP A C 1
ATOM 656 O O . ASP A 1 92 ? -18.592 12.975 -39.148 1.00 27.03 92 ASP A O 1
ATOM 660 N N . SER A 1 93 ? -19.867 13.865 -37.508 1.00 28.12 93 SER A N 1
ATOM 661 C CA . SER A 1 93 ? -21.221 13.272 -37.564 1.00 28.12 93 SER A CA 1
ATOM 662 C C . SER A 1 93 ? -21.702 12.457 -38.789 1.00 28.12 93 SER A C 1
ATOM 664 O O . SER A 1 93 ? -21.648 12.948 -39.910 1.00 28.12 93 SER A O 1
ATOM 666 N N . ALA A 1 94 ? -22.392 11.323 -38.544 1.00 27.11 94 ALA A N 1
ATOM 667 C CA . ALA A 1 94 ? -23.860 11.159 -38.711 1.00 27.11 94 ALA A CA 1
ATOM 668 C C . ALA A 1 94 ? -24.337 9.703 -39.006 1.00 27.11 94 ALA A C 1
ATOM 670 O O . ALA A 1 94 ? -23.909 9.059 -39.954 1.00 27.11 94 ALA A O 1
ATOM 671 N N . THR A 1 95 ? -25.329 9.269 -38.211 1.00 25.62 95 THR A N 1
ATOM 672 C CA . THR A 1 95 ? -26.555 8.508 -38.571 1.00 25.62 95 THR A CA 1
ATOM 673 C C . THR A 1 95 ? -26.528 7.121 -39.256 1.00 25.62 95 THR A C 1
ATOM 675 O O . THR A 1 95 ? -26.405 7.005 -40.468 1.00 25.62 95 THR A O 1
ATOM 678 N N . SER A 1 96 ? -27.022 6.145 -38.475 1.00 26.19 96 SER A N 1
ATOM 679 C CA . SER A 1 96 ? -28.265 5.363 -38.694 1.00 26.19 96 SER A CA 1
ATOM 680 C C . SER A 1 96 ? -28.241 3.951 -39.307 1.00 26.19 96 SER A C 1
ATOM 682 O O . SER A 1 96 ? -27.550 3.679 -40.281 1.00 26.19 96 SER A O 1
ATOM 684 N N . LEU A 1 97 ? -29.188 3.162 -38.759 1.00 25.56 97 LEU A N 1
ATOM 685 C CA . LEU A 1 97 ? -29.845 1.936 -39.246 1.00 25.56 97 LEU A CA 1
ATOM 686 C C . LEU A 1 97 ? -29.089 0.617 -39.022 1.00 25.56 97 LEU A C 1
ATOM 688 O O . LEU A 1 97 ? -27.890 0.550 -39.232 1.00 25.56 97 LEU A O 1
ATOM 692 N N . ASN A 1 98 ? -29.710 -0.521 -38.708 1.00 25.56 98 ASN A N 1
ATOM 693 C CA . ASN A 1 98 ? -30.973 -0.947 -38.077 1.00 25.56 98 ASN A CA 1
ATOM 694 C C . ASN A 1 98 ? -30.896 -2.497 -38.043 1.00 25.56 98 ASN A C 1
ATOM 696 O O . ASN A 1 98 ? -29.996 -3.061 -38.665 1.00 25.56 98 ASN A O 1
ATOM 700 N N . SER A 1 99 ? -31.915 -3.149 -37.470 1.00 27.05 99 SER A N 1
ATOM 701 C CA . SER A 1 99 ? -32.306 -4.571 -37.639 1.00 27.05 99 SER A CA 1
ATOM 702 C C . SER A 1 99 ? -31.605 -5.572 -36.690 1.00 27.05 99 SER A C 1
ATOM 704 O O . SER A 1 99 ? -30.392 -5.738 -36.736 1.00 27.05 99 SER A O 1
ATOM 706 N N . SER A 1 100 ? -32.287 -6.024 -35.619 1.00 26.00 100 SER A N 1
ATOM 707 C CA . SER A 1 100 ? -33.349 -7.073 -35.537 1.00 26.00 100 SER A CA 1
ATOM 708 C C . SER A 1 100 ? -32.712 -8.460 -35.384 1.00 26.00 100 SER A C 1
ATOM 710 O O . SER A 1 100 ? -31.679 -8.703 -35.987 1.00 26.00 100 SER A O 1
ATOM 712 N N . GLU A 1 101 ? -33.220 -9.480 -34.706 1.00 26.47 101 GLU A N 1
ATOM 713 C CA . GLU A 1 101 ? -34.398 -9.819 -33.895 1.00 26.47 101 GLU A CA 1
ATOM 714 C C . GLU A 1 101 ? -34.151 -11.289 -33.463 1.00 26.47 101 GLU A C 1
ATOM 716 O O . GLU A 1 101 ? -33.292 -11.943 -34.052 1.00 26.47 101 GLU A O 1
ATOM 721 N N . TYR A 1 102 ? -34.913 -11.772 -32.473 1.00 26.70 102 TYR A N 1
ATOM 722 C CA . TYR A 1 102 ? -35.263 -13.160 -32.071 1.00 26.70 102 TYR A CA 1
ATOM 723 C C . TYR A 1 102 ? -35.205 -13.238 -30.531 1.00 26.70 102 TYR A C 1
ATOM 725 O O . TYR A 1 102 ? -34.125 -13.302 -29.953 1.00 26.70 102 TYR A O 1
ATOM 733 N N . ALA A 1 103 ? -36.291 -12.949 -29.801 1.00 26.67 103 ALA A N 1
ATOM 734 C CA . ALA A 1 103 ? -37.517 -13.748 -29.593 1.00 26.67 103 ALA A CA 1
ATOM 735 C C . ALA A 1 103 ? -37.198 -15.127 -28.973 1.00 26.67 103 ALA A C 1
ATOM 737 O O . ALA A 1 103 ? -36.546 -15.947 -29.608 1.00 26.67 103 ALA A O 1
ATOM 738 N N . ASP A 1 104 ? -37.399 -15.331 -27.669 1.00 25.58 104 ASP A N 1
ATOM 739 C CA . ASP A 1 104 ? -38.653 -15.593 -26.924 1.00 25.58 104 ASP A CA 1
ATOM 740 C C . ASP A 1 104 ? -38.845 -17.103 -26.698 1.00 25.58 104 ASP A C 1
ATOM 742 O O . ASP A 1 104 ? -38.907 -17.865 -27.658 1.00 25.58 104 ASP A O 1
ATOM 746 N N . ALA A 1 105 ? -38.953 -17.525 -25.433 1.00 26.42 105 ALA A N 1
ATOM 747 C CA . ALA A 1 105 ? -39.777 -18.660 -25.005 1.00 26.42 105 ALA A CA 1
ATOM 748 C C . ALA A 1 105 ? -39.803 -18.760 -23.472 1.00 26.42 105 ALA A C 1
ATOM 750 O O . ALA A 1 105 ? -38.818 -19.063 -22.800 1.00 26.42 105 ALA A O 1
ATOM 751 N N . SER A 1 106 ? -40.994 -18.512 -22.956 1.00 26.77 106 SER A N 1
ATOM 752 C CA . SER A 1 106 ? -41.491 -18.731 -21.609 1.00 26.77 106 SER A CA 1
ATOM 753 C C . SER A 1 106 ? -41.817 -20.209 -21.350 1.00 26.77 106 SER A C 1
ATOM 755 O O . SER A 1 106 ? -42.228 -20.932 -22.254 1.00 26.77 106 SER A O 1
ATOM 757 N N . SER A 1 107 ? -41.749 -20.640 -20.086 1.00 27.62 107 SER A N 1
ATOM 758 C CA . SER A 1 107 ? -42.641 -21.688 -19.570 1.00 27.62 107 SER A CA 1
ATOM 759 C C . SER A 1 107 ? -42.788 -21.609 -18.049 1.00 27.62 107 SER A C 1
ATOM 761 O O . SER A 1 107 ? -41.817 -21.513 -17.304 1.00 27.62 107 SER A O 1
ATOM 763 N N . THR A 1 108 ? -44.050 -21.639 -17.648 1.00 27.78 108 THR A N 1
ATOM 764 C CA . THR A 1 108 ? -44.684 -21.544 -16.330 1.00 27.78 108 THR A CA 1
ATOM 765 C C . THR A 1 108 ? -44.683 -22.849 -15.514 1.00 27.78 108 THR A C 1
ATOM 767 O O . THR A 1 108 ? -44.373 -23.911 -16.047 1.00 27.78 108 THR A O 1
ATOM 770 N N . SER A 1 109 ? -45.219 -22.738 -14.283 1.00 26.42 109 SER A N 1
ATOM 771 C CA . SER A 1 109 ? -45.749 -23.762 -13.342 1.00 26.42 109 SER A CA 1
ATOM 772 C C . SER A 1 109 ? -44.822 -24.108 -12.166 1.00 26.42 109 SER A C 1
ATOM 774 O O . SER A 1 109 ? -43.619 -24.201 -12.357 1.00 26.42 109 SER A O 1
ATOM 776 N N . SER A 1 110 ? -45.255 -24.405 -10.936 1.00 26.16 110 SER A N 1
ATOM 777 C CA . SER A 1 110 ? -46.362 -24.044 -10.016 1.00 26.16 110 SER A CA 1
ATOM 778 C C . SER A 1 110 ? -46.261 -25.038 -8.835 1.00 26.16 110 SER A C 1
ATOM 780 O O . SER A 1 110 ? -45.843 -26.166 -9.083 1.00 26.16 110 SER A O 1
ATOM 782 N N . HIS A 1 111 ? -46.743 -24.663 -7.636 1.00 28.89 111 HIS A N 1
ATOM 783 C CA . HIS A 1 111 ? -47.023 -25.530 -6.459 1.00 28.89 111 HIS A CA 1
ATOM 784 C C . HIS A 1 111 ? -45.803 -26.052 -5.660 1.00 28.89 111 HIS A C 1
ATOM 786 O O . HIS A 1 111 ? -44.770 -26.353 -6.236 1.00 28.89 111 HIS A O 1
ATOM 792 N N . ASP A 1 112 ? -45.798 -26.209 -4.330 1.00 26.22 112 ASP A N 1
ATOM 793 C CA . ASP A 1 112 ? -46.775 -25.988 -3.254 1.00 26.22 112 ASP A CA 1
ATOM 794 C C . ASP A 1 112 ? -46.052 -25.990 -1.883 1.00 26.22 112 ASP A C 1
ATOM 796 O O . ASP A 1 112 ? -44.906 -26.420 -1.749 1.00 26.22 112 ASP A O 1
ATOM 800 N N . HIS A 1 113 ? -46.767 -25.506 -0.865 1.00 28.52 113 HIS A N 1
ATOM 801 C CA . HIS A 1 113 ? -46.480 -25.542 0.574 1.00 28.52 113 HIS A CA 1
ATOM 802 C C . HIS A 1 113 ? -46.158 -26.935 1.162 1.00 28.52 113 HIS A C 1
ATOM 804 O O . HIS A 1 113 ? -46.786 -27.912 0.772 1.00 28.52 113 HIS A O 1
ATOM 810 N N . ALA A 1 114 ? -45.351 -26.991 2.239 1.00 28.48 114 ALA A N 1
ATOM 811 C CA . ALA A 1 114 ? -45.792 -27.490 3.561 1.00 28.48 114 ALA A CA 1
ATOM 812 C C . ALA A 1 114 ? -44.690 -27.480 4.647 1.00 28.48 114 ALA A C 1
ATOM 814 O O . ALA A 1 114 ? -43.535 -27.827 4.420 1.00 28.48 114 ALA A O 1
ATOM 815 N N . ASN A 1 115 ? -45.138 -27.107 5.850 1.00 28.30 115 ASN A N 1
ATOM 816 C CA . ASN A 1 115 ? -44.534 -27.232 7.180 1.00 28.30 115 ASN A CA 1
ATOM 817 C C . ASN A 1 115 ? -43.956 -28.620 7.510 1.00 28.30 115 ASN A C 1
ATOM 819 O O . ASN A 1 115 ? -44.563 -29.626 7.154 1.00 28.30 115 ASN A O 1
ATOM 823 N N . ASN A 1 116 ? -42.969 -28.662 8.419 1.00 26.67 116 ASN A N 1
ATOM 824 C CA . ASN A 1 116 ? -43.132 -29.486 9.625 1.00 26.67 116 ASN A CA 1
ATOM 825 C C . ASN A 1 116 ? -42.282 -29.017 10.824 1.00 26.67 116 ASN A C 1
ATOM 827 O O . ASN A 1 116 ? -41.063 -28.887 10.736 1.00 26.67 116 ASN A O 1
ATOM 831 N N . GLN A 1 117 ? -42.965 -28.796 11.951 1.00 26.28 117 GLN A N 1
ATOM 832 C CA . GLN A 1 117 ? -42.437 -28.708 13.315 1.00 26.28 117 GLN A CA 1
ATOM 833 C C . GLN A 1 117 ? -42.640 -30.061 14.014 1.00 26.28 117 GLN A C 1
ATOM 835 O O . GLN A 1 117 ? -43.707 -30.646 13.869 1.00 26.28 117 GLN A O 1
ATOM 840 N N . SER A 1 118 ? -41.696 -30.471 14.867 1.00 26.91 118 SER A N 1
ATOM 841 C CA . SER A 1 118 ? -41.921 -31.257 16.105 1.00 26.91 118 SER A CA 1
ATOM 842 C C . SER A 1 118 ? -40.556 -31.442 16.795 1.00 26.91 118 SER A C 1
ATOM 844 O O . SER A 1 118 ? -39.642 -31.944 16.151 1.00 26.91 118 SER A O 1
ATOM 846 N N . GLN A 1 119 ? -40.238 -30.851 17.953 1.00 26.00 119 GLN A N 1
ATOM 847 C CA . GLN A 1 119 ? -40.711 -31.059 19.338 1.00 26.00 119 GLN A CA 1
ATOM 848 C C . GLN A 1 119 ? -40.213 -32.337 20.059 1.00 26.00 119 GLN A C 1
ATOM 850 O O . GLN A 1 119 ? -40.370 -33.438 19.545 1.00 26.00 119 GLN A O 1
ATOM 855 N N . TYR A 1 120 ? -39.775 -32.106 21.318 1.00 25.05 120 TYR A N 1
ATOM 856 C CA . TYR A 1 120 ? -39.655 -33.004 22.496 1.00 25.05 120 TYR A CA 1
ATOM 857 C C . TYR A 1 120 ? -38.444 -33.969 22.570 1.00 25.05 120 TYR A C 1
ATOM 859 O O . TYR A 1 120 ? -38.042 -34.517 21.557 1.00 25.05 120 TYR A O 1
ATOM 867 N N . SER A 1 121 ? -37.788 -34.273 23.709 1.00 25.95 121 SER A N 1
ATOM 868 C CA . SER A 1 121 ? -37.957 -33.965 25.150 1.00 25.95 121 SER A CA 1
ATOM 869 C C . SER A 1 121 ? -36.729 -34.413 25.980 1.00 25.95 121 SER A C 1
ATOM 871 O O . SER A 1 121 ? -36.147 -35.449 25.690 1.00 25.95 121 SER A O 1
ATOM 873 N N . ASN A 1 122 ? -36.441 -33.655 27.051 1.00 25.03 122 ASN A N 1
ATOM 874 C CA . ASN A 1 122 ? -35.861 -33.953 28.385 1.00 25.03 122 ASN A CA 1
ATOM 875 C C . ASN A 1 122 ? -35.361 -35.369 28.766 1.00 25.03 122 ASN A C 1
ATOM 877 O O . ASN A 1 122 ? -36.096 -36.334 28.587 1.00 25.03 122 ASN A O 1
ATOM 881 N N . THR A 1 123 ? -34.270 -35.460 29.561 1.00 26.39 123 THR A N 1
ATOM 882 C CA . THR A 1 123 ? -34.296 -35.647 31.051 1.00 26.39 123 THR A CA 1
ATOM 883 C C . THR A 1 123 ? -32.898 -35.805 31.723 1.00 26.39 123 THR A C 1
ATOM 885 O O . THR A 1 123 ? -32.076 -36.572 31.246 1.00 26.39 123 THR A O 1
ATOM 888 N N . THR A 1 124 ? -32.677 -35.043 32.823 1.00 27.39 124 THR A N 1
ATOM 889 C CA . THR A 1 124 ? -32.023 -35.314 34.156 1.00 27.39 124 THR A CA 1
ATOM 890 C C . THR A 1 124 ? -30.965 -36.428 34.336 1.00 27.39 124 THR A C 1
ATOM 892 O O . THR A 1 124 ? -31.102 -37.486 33.753 1.00 27.39 124 THR A O 1
ATOM 895 N N . SER A 1 125 ? -30.006 -36.450 35.280 1.00 25.08 125 SER A N 1
ATOM 896 C CA . SER A 1 125 ? -29.356 -35.584 36.299 1.00 25.08 125 SER A CA 1
ATOM 897 C C . SER A 1 125 ? -28.500 -36.536 37.176 1.00 25.08 125 SER A C 1
ATOM 899 O O . SER A 1 125 ? -29.033 -37.600 37.477 1.00 25.08 125 SER A O 1
ATOM 901 N N . HIS A 1 126 ? -27.291 -36.181 37.654 1.00 26.98 126 HIS A N 1
ATOM 902 C CA . HIS A 1 126 ? -26.786 -36.475 39.025 1.00 26.98 126 HIS A CA 1
ATOM 903 C C . HIS A 1 126 ? -25.341 -35.970 39.296 1.00 26.98 126 HIS A C 1
ATOM 905 O O . HIS A 1 126 ? -24.449 -36.083 38.464 1.00 26.98 126 HIS A O 1
ATOM 911 N N . SER A 1 127 ? -25.207 -35.398 40.501 1.00 24.73 127 SER A N 1
ATOM 912 C CA . SER A 1 127 ? -24.070 -34.912 41.329 1.00 24.73 127 SER A CA 1
ATOM 913 C C . SER A 1 127 ? -23.051 -36.020 41.688 1.00 24.73 127 SER A C 1
ATOM 915 O O . SER A 1 127 ? -23.449 -37.176 41.642 1.00 24.73 127 SER A O 1
ATOM 917 N N . ALA A 1 128 ? -21.807 -35.857 42.173 1.00 26.59 128 ALA A N 1
ATOM 918 C CA . ALA A 1 128 ? -20.774 -34.820 42.393 1.00 26.59 128 ALA A CA 1
ATOM 919 C C . ALA A 1 128 ? -19.468 -35.583 42.764 1.00 26.59 128 ALA A C 1
ATOM 921 O O . ALA A 1 128 ? -19.592 -36.698 43.260 1.00 26.59 128 ALA A O 1
ATOM 922 N N . ASP A 1 129 ? -18.265 -35.012 42.581 1.00 24.97 129 ASP A N 1
ATOM 923 C CA . ASP A 1 129 ? -17.256 -34.844 43.657 1.00 24.97 129 ASP A CA 1
ATOM 924 C C . ASP A 1 129 ? -16.012 -34.060 43.177 1.00 24.97 129 ASP A C 1
ATOM 926 O O . ASP A 1 129 ? -15.662 -34.073 41.997 1.00 24.97 129 ASP A O 1
ATOM 930 N N . HIS A 1 130 ? -15.368 -33.358 44.110 1.00 27.66 130 HIS A N 1
ATOM 931 C CA . HIS A 1 130 ? -14.227 -32.456 43.914 1.00 27.66 130 HIS A CA 1
ATOM 932 C C . HIS A 1 130 ? -12.871 -33.179 43.800 1.00 27.66 130 HIS A C 1
ATOM 934 O O . HIS A 1 130 ? -12.616 -34.147 44.506 1.00 27.66 130 HIS A O 1
ATOM 940 N N . THR A 1 131 ? -11.936 -32.619 43.021 1.00 26.28 131 THR A N 1
ATOM 941 C CA . THR A 1 131 ? -10.508 -32.477 43.396 1.00 26.28 131 THR A CA 1
ATOM 942 C C . THR A 1 131 ? -9.801 -31.495 42.450 1.00 26.28 131 THR A C 1
ATOM 944 O O . THR A 1 131 ? -9.883 -31.609 41.231 1.00 26.28 131 THR A O 1
ATOM 947 N N . GLU A 1 132 ? -9.127 -30.499 43.030 1.00 26.09 132 GLU A N 1
ATOM 948 C CA . GLU A 1 132 ? -8.257 -29.535 42.346 1.00 26.09 132 GLU A CA 1
ATOM 949 C C . GLU A 1 132 ? -7.003 -30.215 41.777 1.00 26.09 132 GLU A C 1
ATOM 951 O O . GLU A 1 132 ? -6.341 -30.967 42.484 1.00 26.09 132 GLU A O 1
ATOM 956 N N . THR A 1 133 ? -6.627 -29.892 40.536 1.00 26.78 133 THR A N 1
ATOM 957 C CA . THR A 1 133 ? -5.233 -29.675 40.092 1.00 26.78 133 THR A CA 1
ATOM 958 C C . THR A 1 133 ? -5.224 -28.960 38.727 1.00 26.78 133 THR A C 1
ATOM 960 O O . THR A 1 133 ? -6.129 -29.114 37.914 1.00 26.78 133 THR A O 1
ATOM 963 N N . SER A 1 134 ? -4.218 -28.105 38.535 1.00 25.52 134 SER A N 1
ATOM 964 C CA . SER A 1 134 ? -4.029 -27.062 37.511 1.00 25.52 134 SER A CA 1
ATOM 965 C C . SER A 1 134 ? -4.228 -27.459 36.030 1.00 25.52 134 SER A C 1
ATOM 967 O O . SER A 1 134 ? -3.942 -28.596 35.658 1.00 25.52 134 SER A O 1
ATOM 969 N N . PRO A 1 135 ? -4.611 -26.522 35.131 1.00 26.62 135 PRO A N 1
ATOM 970 C CA . PRO A 1 135 ? -4.970 -26.863 33.758 1.00 26.62 135 PRO A CA 1
ATOM 971 C C . PRO A 1 135 ? -3.761 -26.873 32.807 1.00 26.62 135 PRO A C 1
ATOM 973 O O . PRO A 1 135 ? -3.221 -25.832 32.435 1.00 26.62 135 PRO A O 1
ATOM 976 N N . ILE A 1 136 ? -3.402 -28.065 32.335 1.00 31.00 136 ILE A N 1
ATOM 977 C CA . ILE A 1 136 ? -2.826 -28.289 31.004 1.00 31.00 136 ILE A CA 1
ATOM 978 C C . ILE A 1 136 ? -3.734 -29.317 30.321 1.00 31.00 136 ILE A C 1
ATOM 980 O O . ILE A 1 136 ? -4.070 -30.325 30.931 1.00 31.00 136 ILE A O 1
ATOM 984 N N . HIS A 1 137 ? -4.085 -29.044 29.059 1.00 28.00 137 HIS A N 1
ATOM 985 C CA . HIS A 1 137 ? -4.941 -29.810 28.135 1.00 28.00 137 HIS A CA 1
ATOM 986 C C . HIS A 1 137 ? -6.404 -29.365 28.012 1.00 28.00 137 HIS A C 1
ATOM 988 O O . HIS A 1 137 ? -7.321 -30.023 28.488 1.00 28.00 137 HIS A O 1
ATOM 994 N N . ALA A 1 138 ? -6.630 -28.339 27.187 1.00 28.81 138 ALA A N 1
ATOM 995 C CA . ALA A 1 138 ? -7.823 -28.310 26.346 1.00 28.81 138 ALA A CA 1
ATOM 996 C C . ALA A 1 138 ? -7.507 -29.060 25.043 1.00 28.81 138 ALA A C 1
ATOM 998 O O . ALA A 1 138 ? -6.917 -28.521 24.108 1.00 28.81 138 ALA A O 1
ATOM 999 N N . SER A 1 139 ? -7.857 -30.344 25.017 1.00 31.05 139 SER A N 1
ATOM 1000 C CA . SER A 1 139 ? -8.047 -31.083 23.775 1.00 31.05 139 SER A CA 1
ATOM 1001 C C . SER A 1 139 ? -9.464 -30.789 23.284 1.00 31.05 139 SER A C 1
ATOM 1003 O O . SER A 1 139 ? -10.433 -31.262 23.861 1.00 31.05 139 SER A O 1
ATOM 1005 N N . ASN A 1 140 ? -9.590 -29.993 22.223 1.00 32.50 140 ASN A N 1
ATOM 1006 C CA . ASN A 1 140 ? -10.812 -29.936 21.425 1.00 32.50 140 ASN A CA 1
ATOM 1007 C C . ASN A 1 140 ? -10.515 -30.576 20.071 1.00 32.50 140 ASN A C 1
ATOM 1009 O O . ASN A 1 140 ? -10.116 -29.930 19.100 1.00 32.50 140 ASN A O 1
ATOM 1013 N N . GLN A 1 141 ? -10.689 -31.895 20.037 1.00 35.16 141 GLN A N 1
ATOM 1014 C CA . GLN A 1 141 ? -10.843 -32.656 18.808 1.00 35.16 141 GLN A CA 1
ATOM 1015 C C . GLN A 1 141 ? -12.191 -32.287 18.172 1.00 35.16 141 GLN A C 1
ATOM 1017 O O . GLN A 1 141 ? -13.206 -32.920 18.425 1.00 35.16 141 GLN A O 1
ATOM 1022 N N . ASN A 1 142 ? -12.180 -31.197 17.401 1.00 31.27 142 ASN A N 1
ATOM 1023 C CA . ASN A 1 142 ? -13.048 -30.938 16.243 1.00 31.27 142 ASN A CA 1
ATOM 1024 C C . ASN A 1 142 ? -12.483 -29.771 15.397 1.00 31.27 142 ASN A C 1
ATOM 1026 O O . ASN A 1 142 ? -13.207 -28.926 14.886 1.00 31.27 142 ASN A O 1
ATOM 1030 N N . LEU A 1 143 ? -11.153 -29.725 15.234 1.00 38.97 143 LEU A N 1
ATOM 1031 C CA . LEU A 1 143 ? -10.435 -28.829 14.306 1.00 38.97 143 LEU A CA 1
ATOM 1032 C C . LEU A 1 143 ? -10.283 -29.450 12.896 1.00 38.97 143 LEU A C 1
ATOM 1034 O O . LEU A 1 143 ? -9.448 -29.032 12.093 1.00 38.97 143 LEU A O 1
ATOM 1038 N N . SER A 1 144 ? -11.059 -30.493 12.597 1.00 40.97 144 SER A N 1
ATOM 1039 C CA . SER A 1 144 ? -10.915 -31.342 11.416 1.00 40.97 144 SER A CA 1
ATOM 1040 C C . SER A 1 144 ? -11.826 -30.889 10.269 1.00 40.97 144 SER A C 1
ATOM 1042 O O . SER A 1 144 ? -12.937 -31.395 10.151 1.00 40.97 144 SER A O 1
ATOM 1044 N N . ALA A 1 145 ? -11.353 -29.938 9.450 1.00 41.56 145 ALA A N 1
ATOM 1045 C CA . ALA A 1 145 ? -11.636 -29.841 7.999 1.00 41.56 145 ALA A CA 1
ATOM 1046 C C . ALA A 1 145 ? -11.057 -28.570 7.336 1.00 41.56 145 ALA A C 1
ATOM 1048 O O . ALA A 1 145 ? -10.756 -28.609 6.147 1.00 41.56 145 ALA A O 1
ATOM 1049 N N . ASN A 1 146 ? -10.858 -27.467 8.076 1.00 44.75 146 ASN A N 1
ATOM 1050 C CA . ASN A 1 146 ? -10.634 -26.136 7.469 1.00 44.75 146 ASN A CA 1
ATOM 1051 C C . ASN A 1 146 ? -9.217 -25.539 7.632 1.00 44.75 146 ASN A C 1
ATOM 1053 O O . ASN A 1 146 ? -8.968 -24.438 7.147 1.00 44.75 146 ASN A O 1
ATOM 1057 N N . ASN A 1 147 ? -8.280 -26.249 8.275 1.00 47.12 147 ASN A N 1
ATOM 1058 C CA . ASN A 1 147 ? -6.960 -25.712 8.662 1.00 47.12 147 ASN A CA 1
ATOM 1059 C C . ASN A 1 147 ? -5.765 -26.283 7.857 1.00 47.12 147 ASN A C 1
ATOM 1061 O O . ASN A 1 147 ? -4.665 -26.419 8.386 1.00 47.12 147 ASN A O 1
ATOM 1065 N N . ILE A 1 148 ? -5.960 -26.630 6.583 1.00 46.94 148 ILE A N 1
ATOM 1066 C CA . ILE A 1 148 ? -4.905 -27.058 5.630 1.00 46.94 148 ILE A CA 1
ATOM 1067 C C . ILE A 1 148 ? -5.045 -26.112 4.402 1.00 46.94 148 ILE A C 1
ATOM 1069 O O . ILE A 1 148 ? -6.175 -25.712 4.134 1.00 46.94 148 ILE A O 1
ATOM 1073 N N . TYR A 1 149 ? -4.027 -25.528 3.735 1.00 53.78 149 TYR A N 1
ATOM 1074 C CA . TYR A 1 149 ? -2.997 -26.039 2.788 1.00 53.78 149 TYR A CA 1
ATOM 1075 C C . TYR A 1 149 ? -1.984 -24.883 2.484 1.00 53.78 149 TYR A C 1
ATOM 1077 O O . TYR A 1 149 ? -2.348 -23.727 2.661 1.00 53.78 149 TYR A O 1
ATOM 1085 N N . TYR A 1 150 ? -0.695 -25.081 2.144 1.00 47.81 150 TYR A N 1
ATOM 1086 C CA . TYR A 1 150 ? -0.177 -25.591 0.855 1.00 47.81 150 TYR A CA 1
ATOM 1087 C C . TYR A 1 150 ? 1.167 -26.342 0.923 1.00 47.81 150 TYR A C 1
ATOM 1089 O O . TYR A 1 150 ? 1.971 -26.188 1.840 1.00 47.81 150 TYR A O 1
ATOM 1097 N N . SER A 1 151 ? 1.375 -27.149 -0.126 1.00 36.97 151 SER A N 1
ATOM 1098 C CA . SER A 1 151 ? 2.508 -28.020 -0.427 1.00 36.97 151 SER A CA 1
ATOM 1099 C C . SER A 1 151 ? 3.620 -27.330 -1.226 1.00 36.97 151 SER A C 1
ATOM 1101 O O . SER A 1 151 ? 3.376 -26.840 -2.327 1.00 36.97 151 SER A O 1
ATOM 1103 N N . ASN A 1 152 ? 4.864 -27.488 -0.777 1.00 37.41 152 ASN A N 1
ATOM 1104 C CA . ASN A 1 152 ? 5.978 -27.758 -1.681 1.00 37.41 152 ASN A CA 1
ATOM 1105 C C . ASN A 1 152 ? 6.514 -29.157 -1.340 1.00 37.41 152 ASN A C 1
ATOM 1107 O O . ASN A 1 152 ? 7.319 -29.344 -0.434 1.00 37.41 152 ASN A O 1
ATOM 1111 N N . GLY A 1 153 ? 5.960 -30.177 -1.990 1.00 45.16 153 GLY A N 1
ATOM 1112 C CA . GLY A 1 153 ? 6.623 -31.471 -2.121 1.00 45.16 153 GLY A CA 1
ATOM 1113 C C . GLY A 1 153 ? 6.594 -32.487 -0.974 1.00 45.16 153 GLY A C 1
ATOM 1114 O O . GLY A 1 153 ? 6.945 -33.614 -1.285 1.00 45.16 153 GLY A O 1
ATOM 1115 N N . THR A 1 154 ? 6.197 -32.223 0.285 1.00 44.03 154 THR A N 1
ATOM 1116 C CA . THR A 1 154 ? 5.953 -33.340 1.259 1.00 44.03 154 THR A CA 1
ATOM 1117 C C . THR A 1 154 ? 5.296 -33.008 2.611 1.00 44.03 154 THR A C 1
ATOM 1119 O O . THR A 1 154 ? 4.946 -33.944 3.330 1.00 44.03 154 THR A O 1
ATOM 1122 N N . ARG A 1 155 ? 5.095 -31.743 3.014 1.00 47.41 155 ARG A N 1
ATOM 1123 C CA . ARG A 1 155 ? 4.569 -31.433 4.362 1.00 47.41 155 ARG A CA 1
ATOM 1124 C C . ARG A 1 155 ? 3.524 -30.320 4.338 1.00 47.41 155 ARG A C 1
ATOM 1126 O O . ARG A 1 155 ? 3.797 -29.233 3.848 1.00 47.41 155 ARG A O 1
ATOM 1133 N N . ALA A 1 156 ? 2.337 -30.603 4.873 1.00 50.94 156 ALA A N 1
ATOM 1134 C CA . ALA A 1 156 ? 1.336 -29.587 5.176 1.00 50.94 156 ALA A CA 1
ATOM 1135 C C . ALA A 1 156 ? 1.717 -28.896 6.493 1.00 50.94 156 ALA A C 1
ATOM 1137 O O . ALA A 1 156 ? 1.900 -29.572 7.507 1.00 50.94 156 ALA A O 1
ATOM 1138 N N . VAL A 1 157 ? 1.851 -27.570 6.478 1.00 55.94 157 VAL A N 1
ATOM 1139 C CA . VAL A 1 157 ? 2.083 -26.770 7.688 1.00 55.94 157 VAL A CA 1
ATOM 1140 C C . VAL A 1 157 ? 0.771 -26.090 8.057 1.00 55.94 157 VAL A C 1
ATOM 1142 O O . VAL A 1 157 ? 0.233 -25.303 7.284 1.00 55.94 157 VAL A O 1
ATOM 1145 N N . VAL A 1 158 ? 0.237 -26.418 9.231 1.00 66.69 158 VAL A N 1
ATOM 1146 C CA . VAL A 1 158 ? -0.950 -25.763 9.788 1.00 66.69 158 VAL A CA 1
ATOM 1147 C C . VAL A 1 158 ? -0.510 -24.428 10.383 1.00 66.69 158 VAL A C 1
ATOM 1149 O O . VAL A 1 158 ? 0.395 -24.399 11.218 1.00 66.69 158 VAL A O 1
ATOM 1152 N N . ASN A 1 159 ? -1.150 -23.317 10.005 1.00 73.69 159 ASN A N 1
ATOM 1153 C CA . ASN A 1 159 ? -0.968 -22.080 10.758 1.00 73.69 159 ASN A CA 1
ATOM 1154 C C . ASN A 1 159 ? -1.749 -22.179 12.077 1.00 73.69 159 ASN A C 1
ATOM 1156 O O . ASN A 1 159 ? -2.958 -21.962 12.113 1.00 73.69 159 ASN A O 1
ATOM 1160 N N . HIS A 1 160 ? -1.050 -22.497 13.168 1.00 78.31 160 HIS A N 1
ATOM 1161 C CA . HIS A 1 160 ? -1.641 -22.605 14.508 1.00 78.31 160 HIS A CA 1
ATOM 1162 C C . HIS A 1 160 ? -2.191 -21.271 15.044 1.00 78.31 160 HIS A C 1
ATOM 1164 O O . HIS A 1 160 ? -2.864 -21.259 16.071 1.00 78.31 160 HIS A O 1
ATOM 1170 N N . TRP A 1 161 ? -1.917 -20.160 14.356 1.00 81.94 161 TRP A N 1
ATOM 1171 C CA . TRP A 1 161 ? -2.384 -18.821 14.700 1.00 81.94 161 TRP A CA 1
ATOM 1172 C C . TRP A 1 161 ? -3.629 -18.394 13.918 1.00 81.94 161 TRP A C 1
ATOM 1174 O O . TRP A 1 161 ? -4.056 -17.247 14.041 1.00 81.94 161 TRP A O 1
ATOM 1184 N N . TYR A 1 162 ? -4.236 -19.284 13.123 1.00 85.00 162 TYR A N 1
ATOM 1185 C CA . TYR A 1 162 ? -5.543 -18.992 12.536 1.00 85.00 162 TYR A CA 1
ATOM 1186 C C . TYR A 1 162 ? -6.565 -18.700 13.639 1.00 85.00 162 TYR A C 1
ATOM 1188 O O . TYR A 1 162 ? -6.683 -19.453 14.606 1.00 85.00 162 TYR A O 1
ATOM 1196 N N . GLY A 1 163 ? -7.287 -17.588 13.505 1.00 85.12 163 GLY A N 1
ATOM 1197 C CA . GLY A 1 163 ? -8.221 -17.133 14.529 1.00 85.12 163 GLY A CA 1
ATOM 1198 C C . GLY A 1 163 ? -7.541 -16.578 15.783 1.00 85.12 163 GLY A C 1
ATOM 1199 O O . GLY A 1 163 ? -8.231 -16.061 16.641 1.00 85.12 163 GLY A O 1
ATOM 1200 N N . TRP A 1 164 ? -6.215 -16.616 15.924 1.00 87.38 164 TRP A N 1
ATOM 1201 C CA . TRP A 1 164 ? -5.562 -16.080 17.117 1.00 87.38 164 TRP A CA 1
ATOM 1202 C C . TRP A 1 164 ? -5.611 -14.550 17.142 1.00 87.38 164 TRP A C 1
ATOM 1204 O O . TRP A 1 164 ? -5.388 -13.899 16.120 1.00 87.38 164 TRP A O 1
ATOM 1214 N N . GLN A 1 165 ? -5.814 -13.976 18.328 1.00 86.38 165 GLN A N 1
ATOM 1215 C CA . GLN A 1 165 ? -5.681 -12.552 18.630 1.00 86.38 165 GLN A CA 1
ATOM 1216 C C . GLN A 1 165 ? -4.786 -12.365 19.870 1.00 86.38 165 GLN A C 1
ATOM 1218 O O . GLN A 1 165 ? -4.843 -13.189 20.782 1.00 86.38 165 GLN A O 1
ATOM 1223 N N . PRO A 1 166 ? -3.959 -11.301 19.937 1.00 82.62 166 PRO A N 1
ATOM 1224 C CA . PRO A 1 166 ? -3.184 -11.002 21.138 1.00 82.62 166 PRO A CA 1
ATOM 1225 C C . PRO A 1 166 ? -4.073 -10.703 22.351 1.00 82.62 166 PRO A C 1
ATOM 1227 O O . PRO A 1 166 ? -4.941 -9.828 22.285 1.00 82.62 166 PRO A O 1
ATOM 1230 N N . ASP A 1 167 ? -3.774 -11.358 23.475 1.00 78.00 167 ASP A N 1
ATOM 1231 C CA . ASP A 1 167 ? -4.307 -10.990 24.786 1.00 78.00 167 ASP A CA 1
ATOM 1232 C C . ASP A 1 167 ? -3.685 -9.667 25.238 1.00 78.00 167 ASP A C 1
ATOM 1234 O O . ASP A 1 167 ? -2.475 -9.563 25.461 1.00 78.00 167 ASP A O 1
ATOM 1238 N N . ILE A 1 168 ? -4.519 -8.646 25.418 1.00 77.88 168 ILE A N 1
ATOM 1239 C CA . ILE A 1 168 ? -4.070 -7.344 25.911 1.00 77.88 168 ILE A CA 1
ATOM 1240 C C . ILE A 1 168 ? -3.852 -7.453 27.423 1.00 77.88 168 ILE A C 1
ATOM 1242 O O . ILE A 1 168 ? -4.766 -7.252 28.217 1.00 77.88 168 ILE A O 1
ATOM 1246 N N . LYS A 1 169 ? -2.627 -7.814 27.816 1.00 68.56 169 LYS A N 1
ATOM 1247 C CA . LYS A 1 169 ? -2.231 -7.975 29.226 1.00 68.56 169 LYS A CA 1
ATOM 1248 C C . LYS A 1 169 ? -1.881 -6.652 29.901 1.00 68.56 169 LYS A C 1
ATOM 1250 O O . LYS A 1 169 ? -2.014 -6.529 31.116 1.00 68.56 169 LYS A O 1
ATOM 1255 N N . THR A 1 170 ? -1.421 -5.677 29.121 1.00 70.56 170 THR A N 1
ATOM 1256 C CA . THR A 1 170 ? -1.041 -4.355 29.617 1.00 70.56 170 THR A CA 1
ATOM 1257 C C . THR A 1 170 ? -2.231 -3.416 29.469 1.00 70.56 170 THR A C 1
ATOM 1259 O O . THR A 1 170 ? -2.630 -3.095 28.349 1.00 70.56 170 THR A O 1
ATOM 1262 N N . ALA A 1 171 ? -2.814 -2.971 30.582 1.00 75.44 171 ALA A N 1
ATOM 1263 C CA . ALA A 1 171 ? -3.745 -1.848 30.534 1.00 75.44 171 ALA A CA 1
ATOM 1264 C C . ALA A 1 171 ? -2.981 -0.591 30.089 1.00 75.44 171 ALA A C 1
ATOM 1266 O O . ALA A 1 171 ? -1.855 -0.373 30.537 1.00 75.44 171 ALA A O 1
ATOM 1267 N N . MET A 1 172 ? -3.584 0.221 29.218 1.00 83.88 172 MET A N 1
ATOM 1268 C CA . MET A 1 172 ? -3.030 1.539 28.911 1.00 83.88 172 MET A CA 1
ATOM 1269 C C . MET A 1 172 ? -3.140 2.420 30.159 1.00 83.88 172 MET A C 1
ATOM 1271 O O . MET A 1 172 ? -4.184 2.451 30.809 1.00 83.88 172 MET A O 1
ATOM 1275 N N . ASP A 1 173 ? -2.076 3.148 30.485 1.00 84.75 173 ASP A N 1
ATOM 1276 C CA . ASP A 1 173 ? -2.061 4.132 31.576 1.00 84.75 173 ASP A CA 1
ATOM 1277 C C . ASP A 1 173 ? -2.568 5.512 31.132 1.00 84.75 173 ASP A C 1
ATOM 1279 O O . ASP A 1 173 ? -2.584 6.454 31.924 1.00 84.75 173 ASP A O 1
ATOM 1283 N N . CYS A 1 174 ? -2.985 5.629 29.871 1.00 84.94 174 CYS A N 1
ATOM 1284 C CA . CYS A 1 174 ? -3.594 6.816 29.296 1.00 84.94 174 CYS A CA 1
ATOM 1285 C C . CYS A 1 174 ? -4.596 6.449 28.190 1.00 84.94 174 CYS A C 1
ATOM 1287 O O . CYS A 1 174 ? -4.710 5.291 27.789 1.00 84.94 174 CYS A O 1
ATOM 1289 N N . THR A 1 175 ? -5.347 7.436 27.711 1.00 84.50 175 THR A N 1
ATOM 1290 C CA . THR A 1 175 ? -6.326 7.280 26.622 1.00 84.50 175 THR A CA 1
ATOM 1291 C C . THR A 1 175 ? -5.644 7.143 25.257 1.00 84.50 175 THR A C 1
ATOM 1293 O O . THR A 1 175 ? -4.510 7.594 25.059 1.00 84.50 175 THR A O 1
ATOM 1296 N N . TRP A 1 176 ? -6.344 6.601 24.255 1.00 82.75 176 TRP A N 1
ATOM 1297 C CA . TRP A 1 176 ? -5.846 6.604 22.872 1.00 82.75 176 TRP A CA 1
ATOM 1298 C C . TRP A 1 176 ? -5.550 8.020 22.359 1.00 82.75 176 TRP A C 1
ATOM 1300 O O . TRP A 1 176 ? -4.567 8.232 21.649 1.00 82.75 176 TRP A O 1
ATOM 1310 N N . VAL A 1 177 ? -6.359 9.008 22.756 1.00 78.88 177 VAL A N 1
ATOM 1311 C CA . VAL A 1 177 ? -6.164 10.417 22.378 1.00 78.88 177 VAL A CA 1
ATOM 1312 C C . VAL A 1 177 ? -4.856 10.974 22.946 1.00 78.88 177 VAL A C 1
ATOM 1314 O O . VAL A 1 177 ? -4.171 11.756 22.287 1.00 78.88 177 VAL A O 1
ATOM 1317 N N . GLU A 1 178 ? -4.464 10.571 24.153 1.00 82.00 178 GLU A N 1
ATOM 1318 C CA . GLU A 1 178 ? -3.175 10.965 24.726 1.00 82.00 178 GLU A CA 1
ATOM 1319 C C . GLU A 1 178 ? -2.003 10.316 23.984 1.00 82.00 178 GLU A C 1
ATOM 1321 O O . GLU A 1 178 ? -1.037 11.018 23.683 1.00 82.00 178 GLU A O 1
ATOM 1326 N N . CYS A 1 179 ? -2.130 9.051 23.571 1.00 80.94 179 CYS A N 1
ATOM 1327 C CA . CYS A 1 179 ? -1.135 8.350 22.745 1.00 80.94 179 CYS A CA 1
ATOM 1328 C C . CYS A 1 179 ? -0.955 8.923 21.324 1.00 80.94 179 CYS A C 1
ATOM 1330 O O . CYS A 1 179 ? 0.016 8.596 20.637 1.00 80.94 179 CYS A O 1
ATOM 1332 N N . LEU A 1 180 ? -1.865 9.783 20.851 1.00 76.38 180 LEU A N 1
ATOM 1333 C CA . LEU A 1 180 ? -1.692 10.510 19.586 1.00 76.38 180 LEU A CA 1
ATOM 1334 C C . LEU A 1 180 ? -0.736 11.699 19.703 1.00 76.38 180 LEU A C 1
ATOM 1336 O O . LEU A 1 180 ? -0.195 12.150 18.692 1.00 76.38 180 LEU A O 1
ATOM 1340 N N . LYS A 1 181 ? -0.537 12.241 20.907 1.00 76.19 181 LYS A N 1
ATOM 1341 C CA . LYS A 1 181 ? 0.273 13.446 21.095 1.00 76.19 181 LYS A CA 1
ATOM 1342 C C . LYS A 1 181 ? 1.751 13.097 20.943 1.00 76.19 181 LYS A C 1
ATOM 1344 O O . LYS A 1 181 ? 2.255 12.225 21.635 1.00 76.19 181 LYS A O 1
ATOM 1349 N N . VAL A 1 182 ? 2.464 13.844 20.098 1.00 67.81 182 VAL A N 1
ATOM 1350 C CA . VAL A 1 182 ? 3.902 13.635 19.827 1.00 67.81 182 VAL A CA 1
ATOM 1351 C C . VAL A 1 182 ? 4.749 13.633 21.111 1.00 67.81 182 VAL A C 1
ATOM 1353 O O . VAL A 1 182 ? 5.686 12.854 21.216 1.00 67.81 182 VAL A O 1
ATOM 1356 N N . ASN A 1 183 ? 4.382 14.449 22.107 1.00 71.69 183 ASN A N 1
ATOM 1357 C CA . ASN A 1 183 ? 5.090 14.580 23.385 1.00 71.69 183 ASN A CA 1
ATOM 1358 C C . ASN A 1 183 ? 4.185 14.209 24.575 1.00 71.69 183 ASN A C 1
ATOM 1360 O O . ASN A 1 183 ? 3.925 15.044 25.445 1.00 71.69 183 ASN A O 1
ATOM 1364 N N . HIS A 1 184 ? 3.641 12.990 24.597 1.00 79.56 184 HIS A N 1
ATOM 1365 C CA . HIS A 1 184 ? 2.880 12.495 25.748 1.00 79.56 184 HIS A CA 1
ATOM 1366 C C . HIS A 1 184 ? 3.788 11.898 26.832 1.00 79.56 184 HIS A C 1
ATOM 1368 O O . HIS A 1 184 ? 4.874 11.397 26.557 1.00 79.56 184 HIS A O 1
ATOM 1374 N N . THR A 1 185 ? 3.308 11.880 28.076 1.00 82.06 185 THR A N 1
ATOM 1375 C CA . THR A 1 185 ? 4.015 11.273 29.218 1.00 82.06 185 THR A CA 1
ATOM 1376 C C . THR A 1 185 ? 3.552 9.848 29.540 1.00 82.06 185 THR A C 1
ATOM 1378 O O . THR A 1 185 ? 3.989 9.299 30.550 1.00 82.06 185 THR A O 1
ATOM 1381 N N . CYS A 1 186 ? 2.657 9.260 28.733 1.00 80.31 186 CYS A N 1
ATOM 1382 C CA . CYS A 1 186 ? 2.165 7.893 28.942 1.00 80.31 186 CYS A CA 1
ATOM 1383 C C . CYS A 1 186 ? 3.319 6.888 28.993 1.00 80.31 186 CYS A C 1
ATOM 1385 O O . CYS A 1 186 ? 4.171 6.883 28.101 1.00 80.31 186 CYS A O 1
ATOM 1387 N N . LYS A 1 187 ? 3.330 6.019 30.006 1.00 77.88 187 LYS A N 1
ATOM 1388 C CA . LYS A 1 187 ? 4.329 4.953 30.155 1.00 77.88 187 LYS A CA 1
ATOM 1389 C C . LYS A 1 187 ? 3.960 3.712 29.346 1.00 77.88 187 LYS A C 1
ATOM 1391 O O . LYS A 1 187 ? 4.840 2.929 29.003 1.00 77.88 187 LYS A O 1
ATOM 1396 N N . THR A 1 188 ? 2.677 3.534 29.045 1.00 74.56 188 THR A N 1
ATOM 1397 C CA . THR A 1 188 ? 2.117 2.373 28.349 1.00 74.56 188 THR A CA 1
ATOM 1398 C C . THR A 1 188 ? 1.051 2.818 27.350 1.00 74.56 188 THR A C 1
ATOM 1400 O O . THR A 1 188 ? -0.143 2.839 27.640 1.00 74.56 188 THR A O 1
ATOM 1403 N N . CYS A 1 189 ? 1.486 3.145 26.134 1.00 78.12 189 CYS A N 1
ATOM 1404 C CA . CYS A 1 189 ? 0.582 3.158 24.988 1.00 78.12 189 CYS A CA 1
ATOM 1405 C C . CYS A 1 189 ? 0.387 1.734 24.464 1.00 78.12 189 CYS A C 1
ATOM 1407 O O . CYS A 1 189 ? 1.293 0.899 24.550 1.00 78.12 189 CYS A O 1
ATOM 1409 N N . ARG A 1 190 ? -0.800 1.460 23.910 1.00 81.19 190 ARG A N 1
ATOM 1410 C CA . ARG A 1 190 ? -1.062 0.210 23.188 1.00 81.19 190 ARG A CA 1
ATOM 1411 C C . ARG A 1 190 ? -0.023 0.029 22.086 1.00 81.19 190 ARG A C 1
ATOM 1413 O O . ARG A 1 190 ? 0.463 1.017 21.544 1.00 81.19 190 ARG A O 1
ATOM 1420 N N . ASP A 1 191 ? 0.276 -1.234 21.774 1.00 79.88 191 ASP A N 1
ATOM 1421 C CA . ASP A 1 191 ? 1.319 -1.666 20.834 1.00 79.88 191 ASP A CA 1
ATOM 1422 C C . ASP A 1 191 ? 2.702 -1.883 21.469 1.00 79.88 191 ASP A C 1
ATOM 1424 O O . ASP A 1 191 ? 3.718 -1.935 20.776 1.00 79.88 191 ASP A O 1
ATOM 1428 N N . SER A 1 192 ? 2.752 -2.115 22.784 1.00 77.50 192 SER A N 1
ATOM 1429 C CA . SER A 1 192 ? 3.951 -2.648 23.443 1.00 77.50 192 SER A CA 1
ATOM 1430 C C . SER A 1 192 ? 4.275 -4.059 22.922 1.00 77.50 192 SER A C 1
ATOM 1432 O O . SER A 1 192 ? 3.353 -4.842 22.670 1.00 77.50 192 SER A O 1
ATOM 1434 N N . PRO A 1 193 ? 5.559 -4.458 22.807 1.00 78.00 193 PRO A N 1
ATOM 1435 C CA . PRO A 1 193 ? 5.923 -5.841 22.485 1.00 78.00 193 PRO A CA 1
ATOM 1436 C C . PRO A 1 193 ? 5.295 -6.866 23.442 1.00 78.00 193 PRO A C 1
ATOM 1438 O O . PRO A 1 193 ? 4.991 -7.988 23.036 1.00 78.00 193 PRO A O 1
ATOM 1441 N N . THR A 1 194 ? 5.049 -6.471 24.698 1.00 78.50 194 THR A N 1
ATOM 1442 C CA . THR A 1 194 ? 4.411 -7.318 25.717 1.00 78.50 194 THR A CA 1
ATOM 1443 C C . THR A 1 194 ? 2.959 -7.665 25.394 1.00 78.50 194 THR A C 1
ATOM 1445 O O . THR A 1 194 ? 2.477 -8.706 25.832 1.00 78.50 194 THR A O 1
ATOM 1448 N N . ASP A 1 195 ? 2.271 -6.858 24.585 1.00 78.75 195 ASP A N 1
ATOM 1449 C CA . ASP A 1 195 ? 0.894 -7.140 24.167 1.00 78.75 195 ASP A CA 1
ATOM 1450 C C . ASP A 1 195 ? 0.822 -8.318 23.185 1.00 78.75 195 ASP A C 1
ATOM 1452 O O . ASP A 1 195 ? -0.216 -8.949 23.038 1.00 78.75 195 ASP A O 1
ATOM 1456 N N . MET A 1 196 ? 1.929 -8.631 22.507 1.00 78.62 196 MET A N 1
ATOM 1457 C CA . MET A 1 196 ? 2.061 -9.777 21.603 1.00 78.62 196 MET A CA 1
ATOM 1458 C C . MET A 1 196 ? 2.777 -10.959 22.279 1.00 78.62 196 MET A C 1
ATOM 1460 O O . MET A 1 196 ? 3.192 -11.875 21.574 1.00 78.62 196 MET A O 1
ATOM 1464 N N . ALA A 1 197 ? 2.966 -10.954 23.611 1.00 66.69 197 ALA A N 1
ATOM 1465 C CA . ALA A 1 197 ? 3.833 -11.878 24.365 1.00 66.69 197 ALA A CA 1
ATOM 1466 C C . ALA A 1 197 ? 3.309 -13.323 24.485 1.00 66.69 197 ALA A C 1
ATOM 1468 O O . ALA A 1 197 ? 3.257 -13.912 25.568 1.00 66.69 197 ALA A O 1
ATOM 1469 N N . VAL A 1 198 ? 2.935 -13.906 23.355 1.00 68.38 198 VAL A N 1
ATOM 1470 C CA . VAL A 1 198 ? 2.863 -15.347 23.158 1.00 68.38 198 VAL A CA 1
ATOM 1471 C C . VAL A 1 198 ? 4.202 -15.789 22.552 1.00 68.38 198 VAL A C 1
ATOM 1473 O O . VAL A 1 198 ? 4.730 -15.055 21.708 1.00 68.38 198 VAL A O 1
ATOM 1476 N N . PRO A 1 199 ? 4.788 -16.926 22.983 1.00 67.81 199 PRO A N 1
ATOM 1477 C CA . PRO A 1 199 ? 6.076 -17.384 22.478 1.00 67.81 199 PRO A CA 1
ATOM 1478 C C . PRO A 1 199 ? 6.122 -17.394 20.952 1.00 67.81 199 PRO A C 1
ATOM 1480 O O . PRO A 1 199 ? 5.238 -17.938 20.290 1.00 67.81 199 PRO A O 1
ATOM 1483 N N . PHE A 1 200 ? 7.163 -16.769 20.409 1.00 70.50 200 PHE A N 1
ATOM 1484 C CA . PHE A 1 200 ? 7.444 -16.814 18.985 1.00 70.50 200 PHE A CA 1
ATOM 1485 C C . PHE A 1 200 ? 7.706 -18.261 18.562 1.00 70.50 200 PHE A C 1
ATOM 1487 O O . PHE A 1 200 ? 8.518 -18.950 19.180 1.00 70.50 200 PHE A O 1
ATOM 1494 N N . VAL A 1 201 ? 7.037 -18.697 17.498 1.00 70.62 201 VAL A N 1
ATOM 1495 C CA . VAL A 1 201 ? 7.314 -19.974 16.844 1.00 70.62 201 VAL A CA 1
ATOM 1496 C C . VAL A 1 201 ? 7.927 -19.645 15.496 1.00 70.62 201 VAL A C 1
ATOM 1498 O O . VAL A 1 201 ? 7.255 -19.047 14.655 1.00 70.62 201 VAL A O 1
ATOM 1501 N N . ASP A 1 202 ? 9.195 -20.011 15.317 1.00 78.69 202 ASP A N 1
ATOM 1502 C CA . ASP A 1 202 ? 9.859 -19.929 14.021 1.00 78.69 202 ASP A CA 1
ATOM 1503 C C . ASP A 1 202 ? 9.140 -20.874 13.049 1.00 78.69 202 ASP A C 1
ATOM 1505 O O . ASP A 1 202 ? 9.118 -22.086 13.291 1.00 78.69 202 ASP A O 1
ATOM 1509 N N . PRO A 1 203 ? 8.505 -20.351 11.986 1.00 80.56 203 PRO A N 1
ATOM 1510 C CA . PRO A 1 203 ? 7.780 -21.195 11.053 1.00 80.56 203 PRO A CA 1
ATOM 1511 C C . PRO A 1 203 ? 8.715 -21.980 10.111 1.00 80.56 203 PRO A C 1
ATOM 1513 O O . PRO A 1 203 ? 8.238 -22.847 9.379 1.00 80.56 203 PRO A O 1
ATOM 1516 N N . GLY A 1 204 ? 10.029 -21.727 10.156 1.00 81.81 204 GLY A N 1
ATOM 1517 C CA . GLY A 1 204 ? 11.039 -22.364 9.316 1.00 81.81 204 GLY A CA 1
ATOM 1518 C C . GLY A 1 204 ? 11.293 -21.617 8.004 1.00 81.81 204 GLY A C 1
ATOM 1519 O O . GLY A 1 204 ? 10.497 -20.784 7.570 1.00 81.81 204 GLY A O 1
ATOM 1520 N N . GLU A 1 205 ? 12.422 -21.927 7.360 1.00 77.00 205 GLU A N 1
ATOM 1521 C CA . GLU A 1 205 ? 12.910 -21.214 6.166 1.00 77.00 205 GLU A CA 1
ATOM 1522 C C . GLU A 1 205 ? 12.013 -21.388 4.926 1.00 77.00 205 GLU A C 1
ATOM 1524 O O . GLU A 1 205 ? 11.902 -20.471 4.117 1.00 77.00 205 GLU A O 1
ATOM 1529 N N . ASP A 1 206 ? 11.330 -22.530 4.800 1.00 81.94 206 ASP A N 1
ATOM 1530 C CA . ASP A 1 206 ? 10.456 -22.852 3.659 1.00 81.94 206 ASP A CA 1
ATOM 1531 C C . ASP A 1 206 ? 8.993 -22.423 3.860 1.00 81.94 206 ASP A C 1
ATOM 1533 O O . ASP A 1 206 ? 8.111 -22.784 3.073 1.00 81.94 206 ASP A O 1
ATOM 1537 N N . TRP A 1 207 ? 8.694 -21.691 4.934 1.00 87.31 207 TRP A N 1
ATOM 1538 C CA . TRP A 1 207 ? 7.326 -21.292 5.227 1.00 87.31 207 TRP A CA 1
ATOM 1539 C C . TRP A 1 207 ? 6.793 -20.279 4.213 1.00 87.31 207 TRP A C 1
ATOM 1541 O O . TRP A 1 207 ? 7.395 -19.239 3.948 1.00 87.31 207 TRP A O 1
ATOM 1551 N N . VAL A 1 208 ? 5.604 -20.572 3.689 1.00 90.00 208 VAL A N 1
ATOM 1552 C CA . VAL A 1 208 ? 4.844 -19.697 2.795 1.00 90.00 208 VAL A CA 1
ATOM 1553 C C . VAL A 1 208 ? 3.588 -19.239 3.548 1.00 90.00 208 VAL A C 1
ATOM 1555 O O . VAL A 1 208 ? 2.774 -20.089 3.920 1.00 90.00 208 VAL A O 1
ATOM 1558 N N . PRO A 1 209 ? 3.425 -17.933 3.831 1.00 91.06 209 PRO A N 1
ATOM 1559 C CA . PRO A 1 209 ? 2.303 -17.441 4.624 1.00 91.06 209 PRO A CA 1
ATOM 1560 C C . PRO A 1 209 ? 0.960 -17.613 3.921 1.00 91.06 209 PRO A C 1
ATOM 1562 O O . PRO A 1 209 ? 0.813 -17.339 2.737 1.00 91.06 209 PRO A O 1
ATOM 1565 N N . ASP A 1 210 ? -0.071 -17.957 4.680 1.00 90.38 210 ASP A N 1
ATOM 1566 C CA . ASP A 1 210 ? -1.435 -17.902 4.172 1.00 90.38 210 ASP A CA 1
ATOM 1567 C C . ASP A 1 210 ? -1.926 -16.450 4.126 1.00 90.38 210 ASP A C 1
ATOM 1569 O O . ASP A 1 210 ? -2.372 -15.883 5.130 1.00 90.38 210 ASP A O 1
ATOM 1573 N N . VAL A 1 211 ? -1.840 -15.837 2.946 1.00 94.25 211 VAL A N 1
ATOM 1574 C CA . VAL A 1 211 ? -2.200 -14.426 2.753 1.00 94.25 211 VAL A CA 1
ATOM 1575 C C . VAL A 1 211 ? -3.698 -14.161 2.928 1.00 94.25 211 VAL A C 1
ATOM 1577 O O . VAL A 1 211 ? -4.089 -13.024 3.171 1.00 94.25 211 VAL A O 1
ATOM 1580 N N . THR A 1 212 ? -4.550 -15.189 2.868 1.00 93.00 212 THR A N 1
ATOM 1581 C CA . THR A 1 212 ? -6.014 -15.055 3.003 1.00 93.00 212 THR A CA 1
ATOM 1582 C C . THR A 1 212 ? -6.492 -15.110 4.455 1.00 93.00 212 THR A C 1
ATOM 1584 O O . THR A 1 212 ? -7.679 -14.916 4.727 1.00 93.00 212 THR A O 1
ATOM 1587 N N . MET A 1 213 ? -5.591 -15.392 5.404 1.00 90.75 213 MET A N 1
ATOM 1588 C CA . MET A 1 213 ? -5.922 -15.593 6.817 1.00 90.75 213 MET A CA 1
ATOM 1589 C C . MET A 1 213 ? -6.739 -14.433 7.396 1.00 90.75 213 MET A C 1
ATOM 1591 O O . MET A 1 213 ? -7.811 -14.656 7.952 1.00 90.75 213 MET A O 1
ATOM 1595 N N . LEU A 1 214 ? -6.267 -13.192 7.236 1.00 93.81 214 LEU A N 1
ATOM 1596 C CA . LEU A 1 214 ? -6.935 -12.024 7.821 1.00 93.81 214 LEU A CA 1
ATOM 1597 C C . LEU A 1 214 ? -8.322 -11.788 7.220 1.00 93.81 214 LEU A C 1
ATOM 1599 O O . LEU A 1 214 ? -9.250 -11.424 7.942 1.00 93.81 214 LEU A O 1
ATOM 1603 N N . ARG A 1 215 ? -8.469 -12.036 5.913 1.00 93.31 215 ARG A N 1
ATOM 1604 C CA . ARG A 1 215 ? -9.744 -11.941 5.203 1.00 93.31 215 ARG A CA 1
ATOM 1605 C C . ARG A 1 215 ? -10.750 -12.955 5.742 1.00 93.31 215 ARG A C 1
ATOM 1607 O O . ARG A 1 215 ? -11.884 -12.582 6.015 1.00 93.31 215 ARG A O 1
ATOM 1614 N N . ARG A 1 216 ? -10.338 -14.211 5.938 1.00 91.56 216 ARG A N 1
ATOM 1615 C CA . ARG A 1 216 ? -11.205 -15.252 6.513 1.00 91.56 216 ARG A CA 1
ATOM 1616 C C . ARG A 1 216 ? -11.583 -14.961 7.961 1.00 91.56 216 ARG A C 1
ATOM 1618 O O . ARG A 1 216 ? -12.766 -14.974 8.263 1.00 91.56 216 ARG A O 1
ATOM 1625 N N . MET A 1 217 ? -10.631 -14.557 8.803 1.00 90.38 217 MET A N 1
ATOM 1626 C CA . MET A 1 217 ? -10.940 -14.143 10.179 1.00 90.38 217 MET A CA 1
ATOM 1627 C C . MET A 1 217 ? -11.960 -12.992 10.215 1.00 90.38 217 MET A C 1
ATOM 1629 O O . MET A 1 217 ? -12.852 -12.974 11.056 1.00 90.38 217 MET A O 1
ATOM 1633 N N . PHE A 1 218 ? -11.862 -12.023 9.296 1.00 92.88 218 PHE A N 1
ATOM 1634 C CA . PHE A 1 218 ? -12.857 -10.950 9.183 1.00 92.88 218 PHE A CA 1
ATOM 1635 C C . PHE A 1 218 ? -14.249 -11.465 8.790 1.00 92.88 218 PHE A C 1
ATOM 1637 O O . PHE A 1 218 ? -15.249 -10.954 9.290 1.00 92.88 218 PHE A O 1
ATOM 1644 N N . LEU A 1 219 ? -14.326 -12.458 7.899 1.00 92.25 219 LEU A N 1
ATOM 1645 C CA . LEU A 1 219 ? -15.595 -13.073 7.502 1.00 92.25 219 LEU A CA 1
ATOM 1646 C C . LEU A 1 219 ? -16.220 -13.890 8.640 1.00 92.25 219 LEU A C 1
ATOM 1648 O O . LEU A 1 219 ? -17.435 -13.821 8.816 1.00 92.25 219 LEU A O 1
ATOM 1652 N N . ASP A 1 220 ? -15.397 -14.588 9.424 1.00 91.94 220 ASP A N 1
ATOM 1653 C CA . ASP A 1 220 ? -15.826 -15.304 10.632 1.00 91.94 220 ASP A CA 1
ATOM 1654 C C . ASP A 1 220 ? -16.363 -14.321 11.688 1.00 91.94 220 ASP A C 1
ATOM 1656 O O . ASP A 1 220 ? -17.305 -14.618 12.421 1.00 91.94 220 ASP A O 1
ATOM 1660 N N . GLY A 1 221 ? -15.797 -13.109 11.740 1.00 92.12 221 GLY A N 1
ATOM 1661 C CA . GLY A 1 221 ? -16.233 -12.028 12.626 1.00 92.12 221 GLY A CA 1
ATOM 1662 C C . GLY A 1 221 ? -15.839 -12.227 14.090 1.00 92.12 221 GLY A C 1
ATOM 1663 O O . GLY A 1 221 ? -16.168 -11.388 14.933 1.00 92.12 221 GLY A O 1
ATOM 1664 N N . HIS A 1 222 ? -15.125 -13.309 14.399 1.00 91.25 222 HIS A N 1
ATOM 1665 C CA . HIS A 1 222 ? -14.602 -13.603 15.721 1.00 91.25 222 HIS A CA 1
ATOM 1666 C C . HIS A 1 222 ? -13.240 -14.309 15.662 1.00 91.25 222 HIS A C 1
ATOM 1668 O O . HIS A 1 222 ? -12.863 -14.908 14.655 1.00 91.25 222 HIS A O 1
ATOM 1674 N N . ASP A 1 223 ? -12.497 -14.223 16.759 1.00 89.25 223 ASP A N 1
ATOM 1675 C CA . ASP A 1 223 ? -11.247 -14.940 16.985 1.00 89.25 223 ASP A CA 1
ATOM 1676 C C . ASP A 1 223 ? -11.519 -16.400 17.436 1.00 89.25 223 ASP A C 1
ATOM 1678 O O . ASP A 1 223 ? -12.668 -16.849 17.529 1.00 89.25 223 ASP A O 1
ATOM 1682 N N . SER A 1 224 ? -10.467 -17.172 17.708 1.00 86.06 224 SER A N 1
ATOM 1683 C CA . SER A 1 224 ? -10.536 -18.577 18.130 1.00 86.06 224 SER A CA 1
ATOM 1684 C C . SER A 1 224 ? -11.118 -18.770 19.534 1.00 86.06 224 SER A C 1
ATOM 1686 O O . SER A 1 224 ? -11.500 -19.886 19.884 1.00 86.06 224 SER A O 1
ATOM 1688 N N . ASN A 1 225 ? -11.209 -17.697 20.321 1.00 87.88 225 ASN A N 1
ATOM 1689 C CA . ASN A 1 225 ? -11.821 -17.661 21.645 1.00 87.88 225 ASN A CA 1
ATOM 1690 C C . ASN A 1 225 ? -13.259 -17.103 21.604 1.00 87.88 225 ASN A C 1
ATOM 1692 O O . ASN A 1 225 ? -13.906 -17.013 22.646 1.00 87.88 225 ASN A O 1
ATOM 1696 N N . GLY A 1 226 ? -13.771 -16.731 20.424 1.00 89.75 226 GLY A N 1
ATOM 1697 C CA . GLY A 1 226 ? -15.099 -16.145 20.240 1.00 89.75 226 GLY A CA 1
ATOM 1698 C C . GLY A 1 226 ? -15.176 -14.632 20.485 1.00 89.75 226 GLY A C 1
ATOM 1699 O O . GLY A 1 226 ? -16.278 -14.083 20.487 1.00 89.75 226 GLY A O 1
ATOM 1700 N N . ASN A 1 227 ? -14.050 -13.935 20.676 1.00 90.81 227 ASN A N 1
ATOM 1701 C CA . ASN A 1 227 ? -14.047 -12.472 20.779 1.00 90.81 227 ASN A CA 1
ATOM 1702 C C . ASN A 1 227 ? -14.276 -11.835 19.402 1.00 90.81 227 ASN A C 1
ATOM 1704 O O . ASN A 1 227 ? -13.807 -12.389 18.413 1.00 90.81 227 ASN A O 1
ATOM 1708 N N . PRO A 1 228 ? -14.916 -10.655 19.301 1.00 92.12 228 PRO A N 1
ATOM 1709 C CA . PRO A 1 228 ? -15.123 -9.992 18.015 1.00 92.12 228 PRO A CA 1
ATOM 1710 C C . PRO A 1 228 ? -13.812 -9.705 17.271 1.00 92.12 228 PRO A C 1
ATOM 1712 O O . PRO A 1 228 ? -12.866 -9.170 17.855 1.00 92.12 228 PRO A O 1
ATOM 1715 N N . TRP A 1 229 ? -13.792 -10.004 15.971 1.00 91.38 229 TRP A N 1
ATOM 1716 C CA . TRP A 1 229 ? -12.658 -9.755 15.083 1.00 91.38 229 TRP A CA 1
ATOM 1717 C C . TRP A 1 229 ? -13.087 -8.961 13.832 1.00 91.38 229 TRP A C 1
ATOM 1719 O O . TRP A 1 229 ? -14.049 -9.353 13.168 1.00 91.38 229 TRP A O 1
ATOM 1729 N N . PRO A 1 230 ? -12.366 -7.887 13.443 1.00 91.81 230 PRO A N 1
ATOM 1730 C CA . PRO A 1 230 ? -11.264 -7.249 14.164 1.00 91.81 230 PRO A CA 1
ATOM 1731 C C . PRO A 1 230 ? -11.695 -6.698 15.534 1.00 91.81 230 PRO A C 1
ATOM 1733 O O . PRO A 1 230 ? -12.890 -6.489 15.756 1.00 91.81 230 PRO A O 1
ATOM 1736 N N . PRO A 1 231 ? -10.749 -6.439 16.456 1.00 89.25 231 PRO A N 1
ATOM 1737 C CA . PRO A 1 231 ? -11.079 -5.942 17.781 1.00 89.25 231 PRO A CA 1
ATOM 1738 C C . PRO A 1 231 ? -11.794 -4.592 17.644 1.00 89.25 231 PRO A C 1
ATOM 1740 O O . PRO A 1 231 ? -11.291 -3.725 16.920 1.00 89.25 231 PRO A O 1
ATOM 1743 N N . PRO A 1 232 ? -12.926 -4.370 18.335 1.00 88.00 232 PRO A N 1
ATOM 1744 C CA . PRO A 1 232 ? -13.629 -3.101 18.260 1.00 88.00 232 PRO A CA 1
ATOM 1745 C C . PRO A 1 232 ? -12.707 -1.945 18.654 1.00 88.00 232 PRO A C 1
ATOM 1747 O O . PRO A 1 232 ? -12.056 -1.970 19.703 1.00 88.00 232 PRO A O 1
ATOM 1750 N N . LEU A 1 233 ? -12.655 -0.923 17.804 1.00 87.31 233 LEU A N 1
ATOM 1751 C CA . LEU A 1 233 ? -11.971 0.327 18.112 1.00 87.31 233 LEU A CA 1
ATOM 1752 C C . LEU A 1 233 ? -12.859 1.161 19.045 1.00 87.31 233 LEU A C 1
ATOM 1754 O O . LEU A 1 233 ? -14.069 1.202 18.824 1.00 87.31 233 LEU A O 1
ATOM 1758 N N . PRO A 1 234 ? -12.310 1.784 20.102 1.00 84.44 234 PRO A N 1
ATOM 1759 C CA . PRO A 1 234 ? -13.121 2.542 21.043 1.00 84.44 234 PRO A CA 1
ATOM 1760 C C . PRO A 1 234 ? -13.536 3.897 20.470 1.00 84.44 234 PRO A C 1
ATOM 1762 O O . PRO A 1 234 ? -12.755 4.565 19.793 1.00 84.44 234 PRO A O 1
ATOM 1765 N N . LYS A 1 235 ? -14.740 4.341 20.846 1.00 82.25 235 LYS A N 1
ATOM 1766 C CA . LYS A 1 235 ? -15.326 5.615 20.413 1.00 82.25 235 LYS A CA 1
ATOM 1767 C C . LYS A 1 235 ? -14.450 6.836 20.705 1.00 82.25 235 LYS A C 1
ATOM 1769 O O . LYS A 1 235 ? -14.473 7.779 19.927 1.00 82.25 235 LYS A O 1
ATOM 1774 N N . GLU A 1 236 ? -13.631 6.808 21.758 1.00 80.94 236 GLU A N 1
ATOM 1775 C CA . GLU A 1 236 ? -12.711 7.914 22.067 1.00 80.94 236 GLU A CA 1
ATOM 1776 C C . GLU A 1 236 ? -11.701 8.200 20.942 1.00 80.94 236 GLU A C 1
ATOM 1778 O O . GLU A 1 236 ? -11.221 9.325 20.831 1.00 80.94 236 GLU A O 1
ATOM 1783 N N . LEU A 1 237 ? -11.416 7.231 20.056 1.00 82.19 237 LEU A N 1
ATOM 1784 C CA . LEU A 1 237 ? -10.638 7.493 18.843 1.00 82.19 237 LEU A CA 1
ATOM 1785 C C . LEU A 1 237 ? -11.351 8.494 17.926 1.00 82.19 237 LEU A C 1
ATOM 1787 O O . LEU A 1 237 ? -10.676 9.238 17.237 1.00 82.19 237 LEU A O 1
ATOM 1791 N N . CYS A 1 238 ? -12.684 8.570 17.920 1.00 76.56 238 CYS A N 1
ATOM 1792 C CA . CYS A 1 238 ? -13.429 9.586 17.169 1.00 76.56 238 CYS A CA 1
ATOM 1793 C C . CYS A 1 238 ? -13.314 10.995 17.784 1.00 76.56 238 CYS A C 1
ATOM 1795 O O . CYS A 1 238 ? -13.483 11.990 17.076 1.00 76.56 238 CYS A O 1
ATOM 1797 N N . ASP A 1 239 ? -13.030 11.092 19.087 1.00 71.50 239 ASP A N 1
ATOM 1798 C CA . ASP A 1 239 ? -13.133 12.321 19.887 1.00 71.50 239 ASP A CA 1
ATOM 1799 C C . ASP A 1 239 ? -11.831 13.152 19.884 1.00 71.50 239 ASP A C 1
ATOM 1801 O O . ASP A 1 239 ? -11.554 13.930 20.801 1.00 71.50 239 ASP A O 1
ATOM 1805 N N . VAL A 1 240 ? -11.003 13.023 18.841 1.00 62.62 240 VAL A N 1
ATOM 1806 C CA . VAL A 1 240 ? -9.742 13.772 18.715 1.00 62.62 240 VAL A CA 1
ATOM 1807 C C . VAL A 1 240 ? -10.043 15.231 18.362 1.00 62.62 240 VAL A C 1
ATOM 1809 O O . VAL A 1 240 ? -10.130 15.608 17.196 1.00 62.62 240 VAL A O 1
ATOM 1812 N N . VAL A 1 241 ? -10.228 16.065 19.388 1.00 54.25 241 VAL A N 1
ATOM 1813 C CA . VAL A 1 241 ? -10.614 17.476 19.211 1.00 54.25 241 VAL A CA 1
ATOM 1814 C C . VAL A 1 241 ? -9.413 18.414 19.002 1.00 54.25 241 VAL A C 1
ATOM 1816 O O . VAL A 1 241 ? -9.582 19.435 18.354 1.00 54.25 241 VAL A O 1
ATOM 1819 N N . ASN A 1 242 ? -8.188 18.094 19.456 1.00 47.22 242 ASN A N 1
ATOM 1820 C CA . ASN A 1 242 ? -7.148 19.141 19.587 1.00 47.22 242 ASN A CA 1
ATOM 1821 C C . ASN A 1 242 ? -5.777 18.926 18.913 1.00 47.22 242 ASN A C 1
ATOM 1823 O O . ASN A 1 242 ? -5.013 19.883 18.855 1.00 47.22 242 ASN A O 1
ATOM 1827 N N . SER A 1 243 ? -5.418 17.749 18.388 1.00 48.91 243 SER A N 1
ATOM 1828 C CA . SER A 1 243 ? -4.129 17.576 17.669 1.00 48.91 243 SER A CA 1
ATOM 1829 C C . SER A 1 243 ? -4.276 17.308 16.171 1.00 48.91 243 SER A C 1
ATOM 1831 O O . SER A 1 243 ? -3.273 17.165 15.479 1.00 48.91 243 SER A O 1
ATOM 1833 N N . SER A 1 244 ? -5.511 17.233 15.668 1.00 60.66 244 SER A N 1
ATOM 1834 C CA . SER A 1 244 ? -5.819 16.831 14.292 1.00 60.66 244 SER A CA 1
ATOM 1835 C C . SER A 1 244 ? -7.039 17.557 13.711 1.00 60.66 244 SER A C 1
ATOM 1837 O O . SER A 1 244 ? -7.676 17.024 12.806 1.00 60.66 244 SER A O 1
ATOM 1839 N N . GLU A 1 245 ? -7.379 18.757 14.203 1.00 70.19 245 GLU A N 1
ATOM 1840 C CA . GLU A 1 245 ? -8.488 19.572 13.661 1.00 70.19 245 GLU A CA 1
ATOM 1841 C C . GLU A 1 245 ? -8.381 19.690 12.133 1.00 70.19 245 GLU A C 1
ATOM 1843 O O . GLU A 1 245 ? -9.348 19.498 11.407 1.00 70.19 245 GLU A O 1
ATOM 1848 N N . ASN A 1 246 ? -7.154 19.869 11.653 1.00 76.38 246 ASN A N 1
ATOM 1849 C CA . ASN A 1 246 ? -6.772 19.914 10.249 1.00 76.38 246 ASN A CA 1
ATOM 1850 C C . ASN A 1 246 ? -7.074 18.621 9.477 1.00 76.38 246 ASN A C 1
ATOM 1852 O O . ASN A 1 246 ? -7.678 18.664 8.407 1.00 76.38 246 ASN A O 1
ATOM 1856 N N . THR A 1 247 ? -6.683 17.474 10.032 1.00 83.50 247 THR A N 1
ATOM 1857 C CA . THR A 1 247 ? -6.993 16.152 9.475 1.00 83.50 247 THR A CA 1
ATOM 1858 C C . THR A 1 247 ? -8.496 15.950 9.396 1.00 83.50 247 THR A C 1
ATOM 1860 O O . THR A 1 247 ? -9.008 15.635 8.328 1.00 83.50 247 THR A O 1
ATOM 1863 N N . ARG A 1 248 ? -9.212 16.179 10.504 1.00 83.50 248 ARG A N 1
ATOM 1864 C CA . ARG A 1 248 ? -10.670 16.035 10.565 1.00 83.50 248 ARG A CA 1
ATOM 1865 C C . ARG A 1 248 ? -11.347 16.923 9.525 1.00 83.50 248 ARG A C 1
ATOM 1867 O O . ARG A 1 248 ? -12.173 16.448 8.757 1.00 83.50 248 ARG A O 1
ATOM 1874 N N . ARG A 1 249 ? -10.928 18.185 9.454 1.00 83.88 249 ARG A N 1
ATOM 1875 C CA . ARG A 1 249 ? -11.442 19.169 8.508 1.00 83.88 249 ARG A CA 1
ATOM 1876 C C . ARG A 1 249 ? -11.266 18.730 7.059 1.00 83.88 249 ARG A C 1
ATOM 1878 O O . ARG A 1 249 ? -12.219 18.850 6.300 1.00 83.88 249 ARG A O 1
ATOM 1885 N N . LEU A 1 250 ? -10.105 18.190 6.671 1.00 86.75 250 LEU A N 1
ATOM 1886 C CA . LEU A 1 250 ? -9.958 17.622 5.327 1.00 86.75 250 LEU A CA 1
ATOM 1887 C C . LEU A 1 250 ? -10.923 16.459 5.107 1.00 86.75 250 LEU A C 1
ATOM 1889 O O . LEU A 1 250 ? -11.597 16.432 4.083 1.00 86.75 250 LEU A O 1
ATOM 1893 N N . LEU A 1 251 ? -10.963 15.496 6.034 1.00 89.50 251 LEU A N 1
ATOM 1894 C CA . LEU A 1 251 ? -11.790 14.295 5.888 1.00 89.50 251 LEU A CA 1
ATOM 1895 C C . LEU A 1 251 ? -13.274 14.657 5.704 1.00 89.50 251 LEU A C 1
ATOM 1897 O O . LEU A 1 251 ? -13.927 14.080 4.833 1.00 89.50 251 LEU A O 1
ATOM 1901 N N . ASP A 1 252 ? -13.765 15.642 6.459 1.00 88.88 252 ASP A N 1
ATOM 1902 C CA . ASP A 1 252 ? -15.138 16.145 6.378 1.00 88.88 252 ASP A CA 1
ATOM 1903 C C . ASP A 1 252 ? -15.371 16.990 5.112 1.00 88.88 252 ASP A C 1
ATOM 1905 O O . ASP A 1 252 ? -16.276 16.702 4.327 1.00 88.88 252 ASP A O 1
ATOM 1909 N N . GLU A 1 253 ? -14.538 18.003 4.846 1.00 90.25 253 GLU A N 1
ATOM 1910 C CA . GLU A 1 253 ? -14.755 18.934 3.729 1.00 90.25 253 GLU A CA 1
ATOM 1911 C C . GLU A 1 253 ? -14.539 18.288 2.351 1.00 90.25 253 GLU A C 1
ATOM 1913 O O . GLU A 1 253 ? -15.262 18.615 1.407 1.00 90.25 253 GLU A O 1
ATOM 1918 N N . ALA A 1 254 ? -13.572 17.370 2.218 1.00 90.25 254 ALA A N 1
ATOM 1919 C CA . ALA A 1 254 ? -13.375 16.574 1.001 1.00 90.25 254 ALA A CA 1
ATOM 1920 C C . ALA A 1 254 ? -14.366 15.398 0.901 1.00 90.25 254 ALA A C 1
ATOM 1922 O O . ALA A 1 254 ? -14.411 14.708 -0.122 1.00 90.25 254 ALA A O 1
ATOM 1923 N N . LYS A 1 255 ? -15.183 15.187 1.945 1.00 91.75 255 LYS A N 1
ATOM 1924 C CA . LYS A 1 255 ? -16.191 14.126 2.047 1.00 91.75 255 LYS A CA 1
ATOM 1925 C C . LYS A 1 255 ? -15.585 12.747 1.808 1.00 91.75 255 LYS A C 1
ATOM 1927 O O . LYS A 1 255 ? -16.111 11.955 1.028 1.00 91.75 255 LYS A O 1
ATOM 1932 N N . ILE A 1 256 ? -14.452 12.471 2.451 1.00 92.06 256 ILE A N 1
ATOM 1933 C CA . ILE A 1 256 ? -13.762 11.188 2.314 1.00 92.06 256 ILE A CA 1
ATOM 1934 C C . ILE A 1 256 ? -14.567 10.115 3.042 1.00 92.06 256 ILE A C 1
ATOM 1936 O O . ILE A 1 256 ? -14.803 10.201 4.252 1.00 92.06 256 ILE A O 1
ATOM 1940 N N . VAL A 1 257 ? -14.976 9.088 2.303 1.00 91.44 257 VAL A N 1
ATOM 1941 C CA . VAL A 1 257 ? -15.786 7.975 2.802 1.00 91.44 257 VAL A CA 1
ATOM 1942 C C . VAL A 1 257 ? -15.083 6.664 2.478 1.00 91.44 257 VAL A C 1
ATOM 1944 O O . VAL A 1 257 ? -14.614 6.453 1.360 1.00 91.44 257 VAL A O 1
ATOM 1947 N N . GLY A 1 258 ? -14.993 5.779 3.468 1.00 91.62 258 GLY A N 1
ATOM 1948 C CA . GLY A 1 258 ? -14.540 4.410 3.274 1.00 91.62 258 GLY A CA 1
ATOM 1949 C C . GLY A 1 258 ? -15.697 3.547 2.798 1.00 91.62 258 GLY A C 1
ATOM 1950 O O . GLY A 1 258 ? -16.736 3.480 3.453 1.00 91.62 258 GLY A O 1
ATOM 1951 N N . ALA A 1 259 ? -15.534 2.880 1.660 1.00 91.94 259 ALA A N 1
ATOM 1952 C CA . ALA A 1 259 ? -16.476 1.858 1.246 1.00 91.94 259 ALA A CA 1
ATOM 1953 C C . ALA A 1 259 ? -16.425 0.668 2.231 1.00 91.94 259 ALA A C 1
ATOM 1955 O O . ALA A 1 259 ? -15.335 0.252 2.651 1.00 91.94 259 ALA A O 1
ATOM 1956 N N . PRO A 1 260 ? -17.588 0.102 2.601 1.00 89.69 260 PRO A N 1
ATOM 1957 C CA . PRO A 1 260 ? -17.666 -0.952 3.601 1.00 89.69 260 PRO A CA 1
ATOM 1958 C C . PRO A 1 260 ? -17.010 -2.233 3.090 1.00 89.69 260 PRO A C 1
ATOM 1960 O O . PRO A 1 260 ? -17.196 -2.625 1.935 1.00 89.69 260 PRO A O 1
ATOM 1963 N N . ILE A 1 261 ? -16.272 -2.924 3.964 1.00 89.25 261 ILE A N 1
ATOM 1964 C CA . ILE A 1 261 ? -15.665 -4.215 3.624 1.00 89.25 261 ILE A CA 1
ATOM 1965 C C . ILE A 1 261 ? -16.771 -5.207 3.248 1.00 89.25 261 ILE A C 1
ATOM 1967 O O . ILE A 1 261 ? -17.559 -5.631 4.096 1.00 89.25 261 ILE A O 1
ATOM 1971 N N . SER A 1 262 ? -16.805 -5.603 1.971 1.00 83.94 262 SER A N 1
ATOM 1972 C CA . SER A 1 262 ? -17.749 -6.609 1.484 1.00 83.94 262 SER A CA 1
ATOM 1973 C C . SER A 1 262 ? -17.578 -7.914 2.259 1.00 83.94 262 SER A C 1
ATOM 1975 O O . SER A 1 262 ? -16.452 -8.364 2.472 1.00 83.94 262 SER A O 1
ATOM 1977 N N . ARG A 1 263 ? -18.685 -8.547 2.657 1.00 82.62 263 ARG A N 1
ATOM 1978 C CA . ARG A 1 263 ? -18.690 -9.896 3.253 1.00 82.62 263 ARG A CA 1
ATOM 1979 C C . ARG A 1 263 ? -18.949 -10.998 2.232 1.00 82.62 263 ARG A C 1
ATOM 1981 O O . ARG A 1 263 ? -18.855 -12.174 2.564 1.00 82.62 263 ARG A O 1
ATOM 1988 N N . THR A 1 264 ? -19.271 -10.638 0.994 1.00 75.62 264 THR A N 1
ATOM 1989 C CA . THR A 1 264 ? -19.435 -11.618 -0.073 1.00 75.62 264 THR A CA 1
ATOM 1990 C C . THR A 1 264 ? -18.079 -11.912 -0.718 1.00 75.62 264 THR A C 1
ATOM 1992 O O . THR A 1 264 ? -17.258 -10.999 -0.875 1.00 75.62 264 THR A O 1
ATOM 1995 N N . PRO A 1 265 ? -17.803 -13.177 -1.080 1.00 65.94 265 PRO A N 1
ATOM 1996 C CA . PRO A 1 265 ? -16.679 -13.501 -1.946 1.00 65.94 265 PRO A CA 1
ATOM 1997 C C . PRO A 1 265 ? -16.802 -12.736 -3.263 1.00 65.94 265 PRO A C 1
ATOM 1999 O O . PRO A 1 265 ? -17.899 -12.615 -3.813 1.00 65.94 265 PRO A O 1
ATOM 2002 N N . GLU A 1 266 ? -15.687 -12.220 -3.775 1.00 67.19 266 GLU A N 1
ATOM 2003 C CA . GLU A 1 266 ? -15.702 -11.536 -5.063 1.00 67.19 266 GLU A CA 1
ATOM 2004 C C . GLU A 1 266 ? -16.034 -12.495 -6.195 1.00 67.19 266 GLU A C 1
ATOM 2006 O O . GLU A 1 266 ? -15.436 -13.564 -6.324 1.00 67.19 266 GLU A O 1
ATOM 2011 N N . THR A 1 267 ? -16.997 -12.102 -7.024 1.00 55.62 267 THR A N 1
ATOM 2012 C CA . THR A 1 267 ? -17.568 -12.995 -8.027 1.00 55.62 267 THR A CA 1
ATOM 2013 C C . THR A 1 267 ? -16.887 -12.902 -9.396 1.00 55.62 267 THR A C 1
ATOM 2015 O O . THR A 1 267 ? -17.118 -13.809 -10.193 1.00 55.62 267 THR A O 1
ATOM 2018 N N . LYS A 1 268 ? -16.017 -11.905 -9.676 1.00 62.69 268 LYS A N 1
ATOM 2019 C CA . LYS A 1 268 ? -15.188 -11.804 -10.909 1.00 62.69 268 LYS A CA 1
ATOM 2020 C C . LYS A 1 268 ? -13.944 -10.898 -10.759 1.00 62.69 268 LYS A C 1
ATOM 2022 O O . LYS A 1 268 ? -14.062 -9.830 -10.177 1.00 62.69 268 LYS A O 1
ATOM 2027 N N . ASN A 1 269 ? -12.815 -11.317 -11.357 1.00 76.94 269 ASN A N 1
ATOM 2028 C CA . ASN A 1 269 ? -11.613 -10.570 -11.807 1.00 76.94 269 ASN A CA 1
ATOM 2029 C C . ASN A 1 269 ? -11.197 -9.267 -11.074 1.00 76.94 269 ASN A C 1
ATOM 2031 O O . ASN A 1 269 ? -10.792 -8.303 -11.732 1.00 76.94 269 ASN A O 1
ATOM 2035 N N . ASN A 1 270 ? -11.272 -9.213 -9.743 1.00 90.56 270 ASN A N 1
ATOM 2036 C CA . ASN A 1 270 ? -10.887 -8.035 -8.958 1.00 90.56 270 ASN A CA 1
ATOM 2037 C C . ASN A 1 270 ? -10.177 -8.380 -7.630 1.00 90.56 270 ASN A C 1
ATOM 2039 O O . ASN A 1 270 ? -10.057 -7.540 -6.735 1.00 90.56 270 ASN A O 1
ATOM 2043 N N . LYS A 1 271 ? -9.645 -9.607 -7.513 1.00 95.69 271 LYS A N 1
ATOM 2044 C CA . LYS A 1 271 ? -8.989 -10.067 -6.284 1.00 95.69 271 LYS A CA 1
ATOM 2045 C C . LYS A 1 271 ?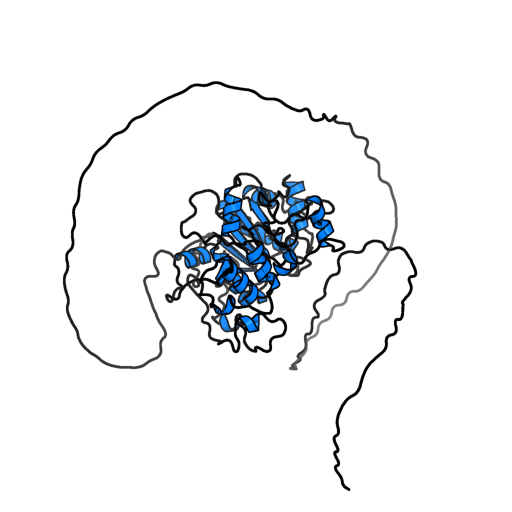 -7.708 -9.283 -6.024 1.00 95.69 271 LYS A C 1
ATOM 2047 O O . LYS A 1 271 ? -6.787 -9.308 -6.843 1.00 95.69 271 LYS A O 1
ATOM 2052 N N . LEU A 1 272 ? -7.626 -8.656 -4.857 1.00 97.88 272 LEU A N 1
ATOM 2053 C CA . LEU A 1 272 ? -6.536 -7.768 -4.465 1.00 97.88 272 LEU A CA 1
ATOM 2054 C C . LEU A 1 272 ? -5.622 -8.412 -3.416 1.00 97.88 272 LEU A C 1
ATOM 2056 O O . LEU A 1 272 ? -6.049 -8.667 -2.286 1.00 97.88 272 LEU A O 1
ATOM 2060 N N . LEU A 1 273 ? -4.344 -8.582 -3.761 1.00 98.62 273 LEU A N 1
ATOM 2061 C CA . LEU A 1 273 ? -3.271 -8.839 -2.801 1.00 98.62 273 LEU A CA 1
ATOM 2062 C C . LEU A 1 273 ? -2.599 -7.521 -2.417 1.00 98.62 273 LEU A C 1
ATOM 2064 O O . LEU A 1 273 ? -1.978 -6.859 -3.248 1.00 98.62 273 LEU A O 1
ATOM 2068 N N . CYS A 1 274 ? -2.681 -7.172 -1.140 1.00 98.81 274 CYS A N 1
ATOM 2069 C CA . CYS A 1 274 ? -1.910 -6.087 -0.551 1.00 98.81 274 CYS A CA 1
ATOM 2070 C C . CYS A 1 274 ? -0.645 -6.665 0.082 1.00 98.81 274 CYS A C 1
ATOM 2072 O O . CYS A 1 274 ? -0.730 -7.553 0.928 1.00 98.81 274 CYS A O 1
ATOM 2074 N N . PHE A 1 275 ? 0.531 -6.163 -0.273 1.00 98.56 275 PHE A N 1
ATOM 2075 C CA . PHE A 1 275 ? 1.760 -6.557 0.404 1.00 98.56 275 PHE A CA 1
ATOM 2076 C C . PHE A 1 275 ? 2.633 -5.356 0.724 1.00 98.56 275 PHE A C 1
ATOM 2078 O O . PHE A 1 275 ? 2.763 -4.434 -0.070 1.00 98.56 275 PHE A O 1
ATOM 2085 N N . ILE A 1 276 ? 3.225 -5.357 1.911 1.00 98.38 276 ILE A N 1
ATOM 2086 C CA . ILE A 1 276 ? 3.965 -4.202 2.421 1.00 98.38 276 ILE A CA 1
ATOM 2087 C C . ILE A 1 276 ? 5.423 -4.551 2.693 1.00 98.38 276 ILE A C 1
ATOM 2089 O O . ILE A 1 276 ? 5.752 -5.720 2.904 1.00 98.38 276 ILE A O 1
ATOM 2093 N N . TYR A 1 277 ? 6.302 -3.552 2.724 1.00 98.00 277 TYR A N 1
ATOM 2094 C CA . TYR A 1 277 ? 7.648 -3.688 3.284 1.00 98.00 277 TYR A CA 1
ATOM 2095 C C . TYR A 1 277 ? 7.706 -3.128 4.710 1.00 98.00 277 TYR A C 1
ATOM 2097 O O . TYR A 1 277 ? 7.161 -2.070 5.007 1.00 98.00 277 TYR A O 1
ATOM 2105 N N . THR A 1 278 ? 8.389 -3.839 5.607 1.00 97.44 278 THR A N 1
ATOM 2106 C CA . THR A 1 278 ? 8.496 -3.485 7.032 1.00 97.44 278 THR A CA 1
ATOM 2107 C C . THR A 1 278 ? 9.728 -4.112 7.698 1.00 97.44 278 THR A C 1
ATOM 2109 O O . THR A 1 278 ? 10.571 -4.711 7.033 1.00 97.44 278 THR A O 1
ATOM 2112 N N . MET A 1 279 ? 9.850 -4.004 9.020 1.00 95.75 279 MET A N 1
ATOM 2113 C CA . MET A 1 279 ? 10.890 -4.622 9.851 1.00 95.75 279 MET A CA 1
ATOM 2114 C C . MET A 1 279 ? 10.270 -5.274 11.093 1.00 95.75 279 MET A C 1
ATOM 2116 O O . MET A 1 279 ? 9.153 -4.935 11.476 1.00 95.75 279 MET A O 1
ATOM 2120 N N . GLU A 1 280 ? 10.998 -6.174 11.761 1.00 93.88 280 GLU A N 1
ATOM 2121 C CA . GLU A 1 280 ? 10.520 -6.864 12.978 1.00 93.88 280 GLU A CA 1
ATOM 2122 C C . GLU A 1 280 ? 10.023 -5.880 14.048 1.00 93.88 280 GLU A C 1
ATOM 2124 O O . GLU A 1 280 ? 8.953 -6.056 14.620 1.00 93.88 280 GLU A O 1
ATOM 2129 N N . ARG A 1 281 ? 10.734 -4.765 14.252 1.00 92.94 281 ARG A N 1
ATOM 2130 C CA . ARG A 1 281 ? 10.365 -3.722 15.231 1.00 92.94 281 ARG A CA 1
ATOM 2131 C C . ARG A 1 281 ? 8.994 -3.066 14.993 1.00 92.94 281 ARG A C 1
ATOM 2133 O O . ARG A 1 281 ? 8.538 -2.279 15.816 1.00 92.94 281 ARG A O 1
ATOM 2140 N N . LYS A 1 282 ? 8.376 -3.313 13.836 1.00 94.50 282 LYS A N 1
ATOM 2141 C CA . LYS A 1 282 ? 7.075 -2.769 13.428 1.00 94.50 282 LYS A CA 1
ATOM 2142 C C . LYS A 1 282 ? 5.940 -3.789 13.530 1.00 94.50 282 LYS A C 1
ATOM 2144 O O . LYS A 1 282 ? 4.778 -3.425 13.357 1.00 94.50 282 LYS A O 1
ATOM 2149 N N . HIS A 1 283 ? 6.256 -5.041 13.863 1.00 93.62 283 HIS A N 1
ATOM 2150 C CA . HIS A 1 283 ? 5.304 -6.145 14.005 1.00 93.62 283 HIS A CA 1
ATOM 2151 C C . HIS A 1 283 ? 4.198 -5.851 15.022 1.00 93.62 283 HIS A C 1
ATOM 2153 O O . HIS A 1 283 ? 3.015 -5.918 14.702 1.00 93.62 283 HIS A O 1
ATOM 2159 N N . ASN A 1 284 ? 4.578 -5.466 16.238 1.00 90.44 284 ASN A N 1
ATOM 2160 C CA . ASN A 1 284 ? 3.659 -5.160 17.335 1.00 90.44 284 ASN A CA 1
ATOM 2161 C C . ASN A 1 284 ? 2.986 -3.785 17.219 1.00 90.44 284 ASN A C 1
ATOM 2163 O O . ASN A 1 284 ? 2.040 -3.544 17.960 1.00 90.44 284 ASN A O 1
ATOM 2167 N N . THR A 1 285 ? 3.460 -2.917 16.315 1.00 91.69 285 THR A N 1
ATOM 2168 C CA . THR A 1 285 ? 2.993 -1.534 16.123 1.00 91.69 285 THR A CA 1
ATOM 2169 C C . THR A 1 285 ? 2.246 -1.372 14.801 1.00 91.69 285 THR A C 1
ATOM 2171 O O . THR A 1 285 ? 1.059 -1.687 14.732 1.00 91.69 285 THR A O 1
ATOM 2174 N N . SER A 1 286 ? 2.919 -0.915 13.740 1.00 94.88 286 SER A N 1
ATOM 2175 C CA . SER A 1 286 ? 2.307 -0.653 12.432 1.00 94.88 286 SER A CA 1
ATOM 2176 C C . SER A 1 286 ? 1.564 -1.873 11.885 1.00 94.88 286 SER A C 1
ATOM 2178 O O . SER A 1 286 ? 0.400 -1.766 11.513 1.00 94.88 286 SER A O 1
ATOM 2180 N N . ILE A 1 287 ? 2.195 -3.051 11.882 1.00 95.69 287 ILE A N 1
ATOM 2181 C CA . ILE A 1 287 ? 1.602 -4.247 11.262 1.00 95.69 287 ILE A CA 1
ATOM 2182 C C . ILE A 1 287 ? 0.420 -4.768 12.075 1.00 95.69 287 ILE A C 1
ATOM 2184 O O . ILE A 1 287 ? -0.595 -5.170 11.503 1.00 95.69 287 ILE A O 1
ATOM 2188 N N . ARG A 1 288 ? 0.495 -4.691 13.407 1.00 93.50 288 ARG A N 1
ATOM 2189 C CA . ARG A 1 288 ? -0.652 -4.961 14.275 1.00 93.50 288 ARG A CA 1
ATOM 2190 C C . ARG A 1 288 ? -1.811 -4.009 13.979 1.00 93.50 288 ARG A C 1
ATOM 2192 O O . ARG A 1 288 ? -2.938 -4.477 13.847 1.00 93.50 288 ARG A O 1
ATOM 2199 N N . ALA A 1 289 ? -1.552 -2.708 13.838 1.00 94.25 289 ALA A N 1
ATOM 2200 C CA . ALA A 1 289 ? -2.594 -1.748 13.490 1.00 94.25 289 ALA A CA 1
ATOM 2201 C C . ALA A 1 289 ? -3.222 -2.063 12.128 1.00 94.25 289 ALA A C 1
ATOM 2203 O O . ALA A 1 289 ? -4.444 -2.082 12.035 1.00 94.25 289 ALA A O 1
ATOM 2204 N N . MET A 1 290 ? -2.428 -2.393 11.103 1.00 96.88 290 MET A N 1
ATOM 2205 C CA . MET A 1 290 ? -2.939 -2.822 9.792 1.00 96.88 290 MET A CA 1
ATOM 2206 C C . MET A 1 290 ? -3.829 -4.064 9.909 1.00 96.88 290 MET A C 1
ATOM 2208 O O . MET A 1 290 ? -4.950 -4.064 9.401 1.00 96.88 290 MET A O 1
ATOM 2212 N N . ARG A 1 291 ? -3.364 -5.090 10.639 1.00 94.69 291 ARG A N 1
ATOM 2213 C CA . ARG A 1 291 ? -4.102 -6.334 10.917 1.00 94.69 291 ARG A CA 1
ATOM 2214 C C . ARG A 1 291 ? -5.451 -6.074 11.592 1.00 94.69 291 ARG A C 1
ATOM 2216 O O . ARG A 1 291 ? -6.427 -6.733 11.257 1.00 94.69 291 ARG A O 1
ATOM 2223 N N . GLU A 1 292 ? -5.498 -5.140 12.539 1.00 92.69 292 GLU A N 1
ATOM 2224 C CA . GLU A 1 292 ? -6.708 -4.766 13.285 1.00 92.69 292 GLU A CA 1
ATOM 2225 C C . GLU A 1 292 ? -7.610 -3.770 12.529 1.00 92.69 292 GLU A C 1
ATOM 2227 O O . GLU A 1 292 ? -8.716 -3.493 12.985 1.00 92.69 292 GLU A O 1
ATOM 2232 N N . THR A 1 293 ? -7.157 -3.214 11.398 1.00 94.69 293 THR A N 1
ATOM 2233 C CA . THR A 1 293 ? -7.876 -2.171 10.649 1.00 94.69 293 THR A CA 1
ATOM 2234 C C . THR A 1 293 ? -8.126 -2.572 9.200 1.00 94.69 293 THR A C 1
ATOM 2236 O O . THR A 1 293 ? -9.079 -3.292 8.921 1.00 94.69 293 THR A O 1
ATOM 2239 N N . TRP A 1 294 ? -7.308 -2.091 8.266 1.00 96.12 294 TRP A N 1
ATOM 2240 C CA . TRP A 1 294 ? -7.602 -2.128 6.841 1.00 96.12 294 TRP A CA 1
ATOM 2241 C C . TRP A 1 294 ? -7.135 -3.399 6.136 1.00 96.12 294 TRP A C 1
ATOM 2243 O O . TRP A 1 294 ? -7.702 -3.741 5.103 1.00 96.12 294 TRP A O 1
ATOM 2253 N N . ALA A 1 295 ? -6.140 -4.123 6.660 1.00 97.19 295 ALA A N 1
ATOM 2254 C CA . ALA A 1 295 ? -5.585 -5.302 5.987 1.00 97.19 295 ALA A CA 1
ATOM 2255 C C . ALA A 1 295 ? -6.633 -6.386 5.648 1.00 97.19 295 ALA A C 1
ATOM 2257 O O . ALA A 1 295 ? -6.573 -6.923 4.541 1.00 97.19 295 ALA A O 1
ATOM 2258 N N . PRO A 1 296 ? -7.637 -6.677 6.505 1.00 95.31 296 PRO A N 1
ATOM 2259 C CA . PRO A 1 296 ? -8.714 -7.615 6.168 1.00 95.31 296 PRO A CA 1
ATOM 2260 C C . PRO A 1 296 ? -9.657 -7.150 5.042 1.00 95.31 296 PRO A C 1
ATOM 2262 O O . PRO A 1 296 ? -10.487 -7.930 4.568 1.00 95.31 296 PRO A O 1
ATOM 2265 N N . GLY A 1 297 ? -9.560 -5.883 4.627 1.00 95.38 297 GLY A N 1
ATOM 2266 C CA . GLY A 1 297 ? -10.249 -5.358 3.453 1.00 95.38 297 GLY A CA 1
ATOM 2267 C C . GLY A 1 297 ? -9.638 -5.837 2.131 1.00 95.38 297 GLY A C 1
ATOM 2268 O O . GLY A 1 297 ? -10.339 -5.840 1.119 1.00 95.38 297 GLY A O 1
ATOM 2269 N N . CYS A 1 298 ? -8.372 -6.259 2.124 1.00 97.25 298 CYS A N 1
ATOM 2270 C CA . CYS A 1 298 ? -7.751 -6.918 0.974 1.00 97.25 298 CYS A CA 1
ATOM 2271 C C . CYS A 1 298 ? -8.187 -8.395 0.904 1.00 97.25 298 CYS A C 1
ATOM 2273 O O . CYS A 1 298 ? -8.539 -8.992 1.922 1.00 97.25 298 CYS A O 1
ATOM 2275 N N . ASP A 1 299 ? -8.158 -9.008 -0.284 1.00 96.19 299 ASP A N 1
ATOM 2276 C CA . ASP A 1 299 ? -8.446 -10.446 -0.422 1.00 96.19 299 ASP A CA 1
ATOM 2277 C C . ASP A 1 299 ? -7.261 -11.301 0.048 1.00 96.19 299 ASP A C 1
ATOM 2279 O O . ASP A 1 299 ? -7.448 -12.419 0.531 1.00 96.19 299 ASP A O 1
ATOM 2283 N N . GLY A 1 300 ? -6.050 -10.746 -0.047 1.00 96.75 300 GLY A N 1
ATOM 2284 C CA . GLY A 1 300 ? -4.847 -11.257 0.593 1.00 96.75 300 GLY A CA 1
ATOM 2285 C C . GLY A 1 300 ? -4.010 -10.133 1.204 1.00 96.75 300 GLY A C 1
ATOM 2286 O O . GLY A 1 300 ? -3.994 -9.013 0.687 1.00 96.75 300 GLY A O 1
ATOM 2287 N N . PHE A 1 301 ? -3.295 -10.430 2.290 1.00 98.19 301 PHE A N 1
ATOM 2288 C CA . PHE A 1 301 ? -2.362 -9.510 2.939 1.00 98.19 301 PHE A CA 1
ATOM 2289 C C . PHE A 1 301 ? -1.045 -10.197 3.327 1.00 98.19 301 PHE A C 1
ATOM 2291 O O . PHE A 1 301 ? -1.060 -11.294 3.889 1.00 98.19 301 PHE A O 1
ATOM 2298 N N . LEU A 1 302 ? 0.089 -9.535 3.069 1.00 97.88 302 LEU A N 1
ATOM 2299 C CA . LEU A 1 302 ? 1.426 -10.038 3.398 1.00 97.88 302 LEU A CA 1
ATOM 2300 C C . LEU A 1 302 ? 2.397 -8.920 3.804 1.00 97.88 302 LEU A C 1
ATOM 2302 O O . LEU A 1 302 ? 2.565 -7.938 3.088 1.00 97.88 302 LEU A O 1
ATOM 2306 N N . ALA A 1 303 ? 3.112 -9.096 4.912 1.00 98.12 303 ALA A N 1
ATOM 2307 C CA . ALA A 1 303 ? 4.142 -8.165 5.365 1.00 98.12 303 ALA A CA 1
ATOM 2308 C C . ALA A 1 303 ? 5.561 -8.715 5.134 1.00 98.12 303 ALA A C 1
ATOM 2310 O O . ALA A 1 303 ? 5.993 -9.665 5.776 1.00 98.12 303 ALA A O 1
ATOM 2311 N N . PHE A 1 304 ? 6.346 -8.096 4.260 1.00 98.19 304 PHE A N 1
ATOM 2312 C CA . PHE A 1 304 ? 7.741 -8.480 4.049 1.00 98.19 304 PHE A CA 1
ATOM 2313 C C . PHE A 1 304 ? 8.661 -7.776 5.041 1.00 98.19 304 PHE A C 1
ATOM 2315 O O . PHE A 1 304 ? 8.808 -6.553 5.032 1.00 98.19 304 PHE A O 1
ATOM 2322 N N . SER A 1 305 ? 9.298 -8.557 5.903 1.00 96.06 305 SER A N 1
ATOM 2323 C CA . SER A 1 305 ? 10.001 -8.093 7.091 1.00 96.06 305 SER A CA 1
ATOM 2324 C C . SER A 1 305 ? 11.440 -8.614 7.160 1.00 96.06 305 SER A C 1
ATOM 2326 O O . SER A 1 305 ? 11.930 -9.268 6.245 1.00 96.06 305 SER A O 1
ATOM 2328 N N . THR A 1 306 ? 12.133 -8.306 8.254 1.00 94.69 306 THR A N 1
ATOM 2329 C CA . THR A 1 306 ? 13.438 -8.888 8.613 1.00 94.69 306 THR A CA 1
ATOM 2330 C C . THR A 1 306 ? 13.300 -10.203 9.375 1.00 94.69 306 THR A C 1
ATOM 2332 O O . THR A 1 306 ? 14.271 -10.944 9.509 1.00 94.69 306 THR A O 1
ATOM 2335 N N . LYS A 1 307 ? 12.099 -10.497 9.881 1.00 92.88 307 LYS A N 1
ATOM 2336 C CA . LYS A 1 307 ? 11.778 -11.720 10.612 1.00 92.88 307 LYS A CA 1
ATOM 2337 C C . LYS A 1 307 ? 10.389 -12.208 10.228 1.00 92.88 307 LYS A C 1
ATOM 2339 O O . LYS A 1 307 ? 9.473 -11.399 10.083 1.00 92.88 307 LYS A O 1
ATOM 2344 N N . SER A 1 308 ? 10.252 -13.518 10.065 1.00 92.88 308 SER A N 1
ATOM 2345 C CA . SER A 1 308 ? 8.956 -14.160 9.860 1.00 92.88 308 SER A CA 1
ATOM 2346 C C . SER A 1 308 ? 8.146 -14.121 11.151 1.00 92.88 308 SER A C 1
ATOM 2348 O O . SER A 1 308 ? 8.716 -14.308 12.217 1.00 92.88 308 SER A O 1
ATOM 2350 N N . ASP A 1 309 ? 6.841 -13.881 11.065 1.00 90.25 309 ASP A N 1
ATOM 2351 C CA . ASP A 1 309 ? 5.899 -13.938 12.180 1.00 90.25 309 ASP A CA 1
ATOM 2352 C C . ASP A 1 309 ? 4.528 -14.449 11.684 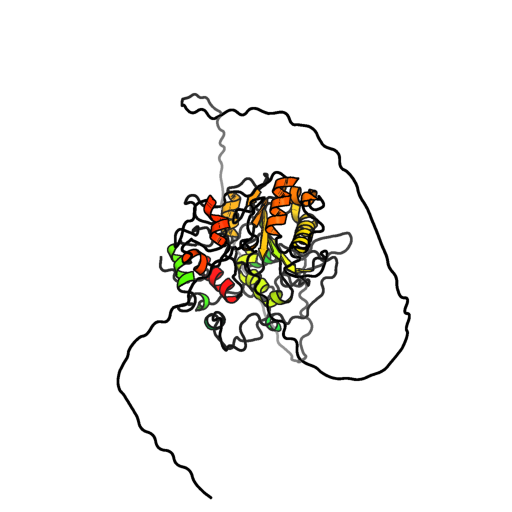1.00 90.25 309 ASP A C 1
ATOM 2354 O O . ASP A 1 309 ? 3.788 -13.718 11.014 1.00 90.25 309 ASP A O 1
ATOM 2358 N N . PRO A 1 310 ? 4.160 -15.706 11.994 1.00 87.44 310 PRO A N 1
ATOM 2359 C CA . PRO A 1 310 ? 2.908 -16.303 11.528 1.00 87.44 310 PRO A CA 1
ATOM 2360 C C . PRO A 1 310 ? 1.646 -15.743 12.212 1.00 87.44 310 PRO A C 1
ATOM 2362 O O . PRO A 1 310 ? 0.539 -16.015 11.746 1.00 87.44 310 PRO A O 1
ATOM 2365 N N . ARG A 1 311 ? 1.788 -14.928 13.271 1.00 86.31 311 ARG A N 1
ATOM 2366 C CA . ARG A 1 311 ? 0.676 -14.259 13.980 1.00 86.31 311 ARG A CA 1
ATOM 2367 C C . ARG A 1 311 ? 0.112 -13.052 13.224 1.00 86.31 311 ARG A C 1
ATOM 2369 O O . ARG A 1 311 ? -1.041 -12.661 13.407 1.00 86.31 311 ARG A O 1
ATOM 2376 N N . ILE A 1 312 ? 0.950 -12.434 12.401 1.00 87.88 312 ILE A N 1
ATOM 2377 C CA . ILE A 1 312 ? 0.686 -11.213 11.636 1.00 87.88 312 ILE A CA 1
ATOM 2378 C C . ILE A 1 312 ? 1.314 -11.415 10.261 1.00 87.88 312 ILE A C 1
ATOM 2380 O O . ILE A 1 312 ? 2.443 -10.993 10.102 1.00 87.88 312 ILE A O 1
ATOM 2384 N N . PRO A 1 313 ? 0.631 -12.056 9.296 1.00 88.38 313 PRO A N 1
ATOM 2385 C CA . PRO A 1 313 ? 1.231 -12.796 8.171 1.00 88.38 313 PRO A CA 1
ATOM 2386 C C . PRO A 1 313 ? 2.442 -12.071 7.558 1.00 88.38 313 PRO A C 1
ATOM 2388 O O . PRO A 1 313 ? 2.313 -11.300 6.606 1.00 88.38 313 PRO A O 1
ATOM 2391 N N . ALA A 1 314 ? 3.615 -12.289 8.157 1.00 94.06 314 ALA A N 1
ATOM 2392 C CA . ALA A 1 314 ? 4.824 -11.521 7.910 1.00 94.06 314 ALA A CA 1
ATOM 2393 C C . ALA A 1 314 ? 5.957 -12.488 7.669 1.00 94.06 314 ALA A C 1
ATOM 2395 O O . ALA A 1 314 ? 6.109 -13.432 8.431 1.00 94.06 314 ALA A O 1
ATOM 2396 N N . ILE A 1 315 ? 6.771 -12.248 6.653 1.00 95.19 315 ILE A N 1
ATOM 2397 C CA . ILE A 1 315 ? 7.831 -13.160 6.236 1.00 95.19 315 ILE A CA 1
ATOM 2398 C C . ILE A 1 315 ? 9.160 -12.435 6.110 1.00 95.19 315 ILE A C 1
ATOM 2400 O O . ILE A 1 315 ? 9.223 -11.327 5.577 1.00 95.19 315 ILE A O 1
ATOM 2404 N N . SER A 1 316 ? 10.230 -13.074 6.580 1.00 94.81 316 SER A N 1
ATOM 2405 C CA . SER A 1 316 ? 11.585 -12.657 6.238 1.00 94.81 316 SER A CA 1
ATOM 2406 C C . SER A 1 316 ? 11.918 -13.101 4.821 1.00 94.81 316 SER A C 1
ATOM 2408 O O . SER A 1 316 ? 11.862 -14.292 4.522 1.00 94.81 316 SER A O 1
ATOM 2410 N N . VAL A 1 317 ? 12.264 -12.154 3.947 1.00 92.31 317 VAL A N 1
ATOM 2411 C CA . VAL A 1 317 ? 12.696 -12.468 2.580 1.00 92.31 317 VAL A CA 1
ATOM 2412 C C . VAL A 1 317 ? 14.181 -12.141 2.397 1.00 92.31 317 VAL A C 1
ATOM 2414 O O . VAL A 1 317 ? 14.594 -10.985 2.578 1.00 92.31 317 VAL A O 1
ATOM 2417 N N . PRO A 1 318 ? 15.011 -13.127 2.011 1.00 92.94 318 PRO A N 1
ATOM 2418 C CA . PRO A 1 318 ? 16.393 -12.867 1.651 1.00 92.94 318 PRO A CA 1
ATOM 2419 C C . PRO A 1 318 ? 16.480 -11.908 0.463 1.00 92.94 318 PRO A C 1
ATOM 2421 O O . PRO A 1 318 ? 15.771 -12.039 -0.537 1.00 92.94 318 PRO A O 1
ATOM 2424 N N . HIS A 1 319 ? 17.386 -10.944 0.553 1.00 96.25 319 HIS A N 1
ATOM 2425 C CA . HIS A 1 319 ? 17.696 -10.032 -0.538 1.00 96.25 319 HIS A CA 1
ATOM 2426 C C . HIS A 1 319 ? 19.182 -9.686 -0.525 1.00 96.25 319 HIS A C 1
ATOM 2428 O O . HIS A 1 319 ? 19.893 -9.874 0.464 1.00 96.25 319 HIS A O 1
ATOM 2434 N N . ARG A 1 320 ? 19.683 -9.200 -1.660 1.00 96.50 320 ARG A N 1
ATOM 2435 C CA . ARG A 1 320 ? 21.096 -8.859 -1.804 1.00 96.50 320 ARG A CA 1
ATOM 2436 C C . ARG A 1 320 ? 21.439 -7.635 -0.953 1.00 96.50 320 ARG A C 1
ATOM 2438 O O . ARG A 1 320 ? 20.899 -6.553 -1.166 1.00 96.50 320 ARG A O 1
ATOM 2445 N N . GLY A 1 321 ? 22.445 -7.770 -0.094 1.00 96.06 321 GLY A N 1
ATOM 2446 C CA . GLY A 1 321 ? 22.944 -6.679 0.747 1.00 96.06 321 GLY A CA 1
ATOM 2447 C C . GLY A 1 321 ? 22.232 -6.588 2.097 1.00 96.06 321 GLY A C 1
ATOM 2448 O O . GLY A 1 321 ? 21.393 -7.413 2.428 1.00 96.06 321 GLY A O 1
ATOM 2449 N N . LYS A 1 322 ? 22.620 -5.600 2.911 1.00 95.81 322 LYS A N 1
ATOM 2450 C CA . LYS A 1 322 ? 22.034 -5.389 4.244 1.00 95.81 322 LYS A CA 1
ATOM 2451 C C . LYS A 1 322 ? 20.647 -4.748 4.132 1.00 95.81 322 LYS A C 1
ATOM 2453 O O . LYS A 1 322 ? 20.463 -3.878 3.276 1.00 95.81 322 LYS A O 1
ATOM 2458 N N . GLU A 1 323 ? 19.749 -5.091 5.052 1.00 95.88 323 GLU A N 1
ATOM 2459 C CA . GLU A 1 323 ? 18.499 -4.356 5.276 1.00 95.88 323 GLU A CA 1
ATOM 2460 C C . GLU A 1 323 ? 18.831 -2.913 5.686 1.00 95.88 323 GLU A C 1
ATOM 2462 O O . GLU A 1 323 ? 19.470 -2.680 6.714 1.00 95.88 323 GLU A O 1
ATOM 2467 N N . LYS A 1 324 ? 18.447 -1.941 4.855 1.00 95.88 324 LYS A N 1
ATOM 2468 C CA . LYS A 1 324 ? 18.558 -0.501 5.128 1.00 95.88 324 LYS A CA 1
ATOM 2469 C C . LYS A 1 324 ? 17.781 0.290 4.083 1.00 95.88 324 LYS A C 1
ATOM 2471 O O . LYS A 1 324 ? 17.630 -0.164 2.951 1.00 95.88 324 LYS A O 1
ATOM 2476 N N . TYR A 1 325 ? 17.430 1.532 4.413 1.00 95.19 325 TYR A N 1
ATOM 2477 C CA . TYR A 1 325 ? 16.745 2.446 3.492 1.00 95.19 325 TYR A CA 1
ATOM 2478 C C . TYR A 1 325 ? 17.462 2.592 2.136 1.00 95.19 325 TYR A C 1
ATOM 2480 O O . TYR A 1 325 ? 16.852 2.509 1.078 1.00 95.19 325 TYR A O 1
ATOM 2488 N N . GLY A 1 326 ? 18.794 2.704 2.132 1.00 97.88 326 GLY A N 1
ATOM 2489 C CA . GLY A 1 326 ? 19.577 2.787 0.892 1.00 97.88 326 GLY A CA 1
ATOM 2490 C C . GLY A 1 326 ? 19.618 1.506 0.042 1.00 97.88 326 GLY A C 1
ATOM 2491 O O . GLY A 1 326 ? 20.336 1.487 -0.951 1.00 97.88 326 GLY A O 1
ATOM 2492 N N . ASN A 1 327 ? 18.926 0.432 0.431 1.00 97.75 327 ASN A N 1
ATOM 2493 C CA . ASN A 1 327 ? 18.897 -0.853 -0.272 1.00 97.75 327 ASN A CA 1
ATOM 2494 C C . ASN A 1 327 ? 17.468 -1.362 -0.552 1.00 97.75 327 ASN A C 1
ATOM 2496 O O . ASN A 1 327 ? 17.285 -2.540 -0.860 1.00 97.75 327 ASN A O 1
ATOM 2500 N N . MET A 1 328 ? 16.461 -0.484 -0.473 1.00 97.44 328 MET A N 1
ATOM 2501 C CA . MET A 1 328 ? 15.054 -0.849 -0.683 1.00 97.44 328 MET A CA 1
ATOM 2502 C C . MET A 1 328 ? 14.818 -1.578 -2.006 1.00 97.44 328 MET A C 1
ATOM 2504 O O . MET A 1 328 ? 14.109 -2.578 -2.013 1.00 97.44 328 MET A O 1
ATOM 2508 N N . TRP A 1 329 ? 15.460 -1.160 -3.104 1.00 98.25 329 TRP A N 1
ATOM 2509 C CA . TRP A 1 329 ? 15.262 -1.811 -4.404 1.00 98.25 329 TRP A CA 1
ATOM 2510 C C . TRP A 1 329 ? 15.555 -3.318 -4.372 1.00 98.25 329 TRP A C 1
ATOM 2512 O O . TRP A 1 329 ? 14.782 -4.102 -4.911 1.00 98.25 329 TRP A O 1
ATOM 2522 N N . GLN A 1 330 ? 16.620 -3.759 -3.692 1.00 98.62 330 GLN A N 1
ATOM 2523 C CA . GLN A 1 330 ? 16.925 -5.193 -3.609 1.00 98.62 330 GLN A CA 1
ATOM 2524 C C . GLN A 1 330 ? 15.868 -5.957 -2.813 1.00 98.62 330 GLN A C 1
ATOM 2526 O O . GLN A 1 330 ? 15.497 -7.059 -3.209 1.00 98.62 330 GLN A O 1
ATOM 2531 N N . LYS A 1 331 ? 15.347 -5.362 -1.736 1.00 98.25 331 LYS A N 1
ATOM 2532 C CA . LYS A 1 331 ? 14.247 -5.946 -0.967 1.00 98.25 331 LYS A CA 1
ATOM 2533 C C . LYS A 1 331 ? 12.979 -6.059 -1.813 1.00 98.25 331 LYS A C 1
ATOM 2535 O O . LYS A 1 331 ? 12.421 -7.145 -1.909 1.00 98.25 331 LYS A O 1
ATOM 2540 N N . ILE A 1 332 ? 12.571 -4.979 -2.482 1.00 98.25 332 ILE A N 1
ATOM 2541 C CA . ILE A 1 332 ? 11.370 -4.947 -3.330 1.00 98.25 332 ILE A CA 1
ATOM 2542 C C . ILE A 1 332 ? 11.452 -5.968 -4.476 1.00 98.25 332 ILE A C 1
ATOM 2544 O O . ILE A 1 332 ? 10.477 -6.670 -4.735 1.00 98.25 332 ILE A O 1
ATOM 2548 N N . ARG A 1 333 ? 12.616 -6.137 -5.118 1.00 98.50 333 ARG A N 1
ATOM 2549 C CA . ARG A 1 333 ? 12.815 -7.193 -6.130 1.00 98.50 333 ARG A CA 1
ATOM 2550 C C . ARG A 1 333 ? 12.542 -8.587 -5.565 1.00 98.50 333 ARG A C 1
ATOM 2552 O O . ARG A 1 333 ? 11.789 -9.343 -6.175 1.00 98.50 333 ARG A O 1
ATOM 2559 N N . SER A 1 334 ? 13.103 -8.904 -4.396 1.00 98.50 334 SER A N 1
ATOM 2560 C CA . SER A 1 334 ? 12.840 -10.178 -3.717 1.00 98.50 334 SER A CA 1
ATOM 2561 C C . SER A 1 334 ? 11.364 -10.338 -3.340 1.00 98.50 334 SER A C 1
ATOM 2563 O O . SER A 1 334 ? 10.818 -11.433 -3.457 1.00 98.50 334 SER A O 1
ATOM 2565 N N . MET A 1 335 ? 10.694 -9.256 -2.929 1.00 98.56 335 MET A N 1
ATOM 2566 C CA . MET A 1 335 ? 9.256 -9.262 -2.638 1.00 98.56 335 MET A CA 1
ATOM 2567 C C . MET A 1 335 ? 8.435 -9.596 -3.883 1.00 98.56 335 MET A C 1
ATOM 2569 O O . MET A 1 335 ? 7.601 -10.497 -3.829 1.00 98.56 335 MET A O 1
ATOM 2573 N N . PHE A 1 336 ? 8.703 -8.935 -5.017 1.00 98.75 336 PHE A N 1
ATOM 2574 C CA . PHE A 1 336 ? 8.046 -9.258 -6.282 1.00 98.75 336 PHE A CA 1
ATOM 2575 C C . PHE A 1 336 ? 8.288 -10.713 -6.668 1.00 98.75 336 PHE A C 1
ATOM 2577 O O . PHE A 1 336 ? 7.325 -11.416 -6.948 1.00 98.75 336 PHE A O 1
ATOM 2584 N N . GLN A 1 337 ? 9.533 -11.197 -6.624 1.00 98.56 337 GLN A N 1
ATOM 2585 C CA . GLN A 1 337 ? 9.855 -12.597 -6.929 1.00 98.56 337 GLN A CA 1
ATOM 2586 C C . GLN A 1 337 ? 9.090 -13.576 -6.029 1.00 98.56 337 GLN A C 1
ATOM 2588 O O . GLN A 1 337 ? 8.556 -14.567 -6.525 1.00 98.56 337 GLN A O 1
ATOM 2593 N N . PHE A 1 338 ? 8.983 -13.287 -4.730 1.00 98.31 338 PHE A N 1
ATOM 2594 C CA . PHE A 1 338 ? 8.217 -14.106 -3.793 1.00 98.31 338 PHE A CA 1
ATOM 2595 C C . PHE A 1 338 ? 6.722 -14.112 -4.138 1.00 98.31 338 PHE A C 1
ATOM 2597 O O . PHE A 1 338 ? 6.131 -15.179 -4.289 1.00 98.31 338 PHE A O 1
ATOM 2604 N N . VAL A 1 339 ? 6.114 -12.936 -4.326 1.00 98.56 339 VAL A N 1
ATOM 2605 C CA . VAL A 1 339 ? 4.700 -12.815 -4.723 1.00 98.56 339 VAL A CA 1
ATOM 2606 C C . VAL A 1 339 ? 4.442 -13.510 -6.061 1.00 98.56 339 VAL A C 1
ATOM 2608 O O . VAL A 1 339 ? 3.479 -14.259 -6.196 1.00 98.56 339 VAL A O 1
ATOM 2611 N N . GLY A 1 340 ? 5.336 -13.313 -7.028 1.00 98.31 340 GLY A N 1
ATOM 2612 C CA . GLY A 1 340 ? 5.301 -13.923 -8.351 1.00 98.31 340 GLY A CA 1
ATOM 2613 C C . GLY A 1 340 ? 5.323 -15.448 -8.303 1.00 98.31 340 GLY A C 1
ATOM 2614 O O . GLY A 1 340 ? 4.547 -16.108 -8.988 1.00 98.31 340 GLY A O 1
ATOM 2615 N N . LYS A 1 341 ? 6.195 -16.005 -7.461 1.00 97.19 341 LYS A N 1
ATOM 2616 C CA . LYS A 1 341 ? 6.346 -17.450 -7.279 1.00 97.19 341 LYS A CA 1
ATOM 2617 C C . LYS A 1 341 ? 5.147 -18.085 -6.576 1.00 97.19 341 LYS A C 1
ATOM 2619 O O . LYS A 1 341 ? 4.799 -19.214 -6.908 1.00 97.19 341 LYS A O 1
ATOM 2624 N N . HIS A 1 342 ? 4.565 -17.399 -5.592 1.00 96.31 342 HIS A N 1
ATOM 2625 C CA . HIS A 1 342 ? 3.616 -18.019 -4.667 1.00 96.31 342 HIS A CA 1
ATOM 2626 C C . HIS A 1 342 ? 2.150 -17.644 -4.900 1.00 96.31 342 HIS A C 1
ATOM 2628 O O . HIS A 1 342 ? 1.304 -18.487 -4.646 1.00 96.31 342 HIS A O 1
ATOM 2634 N N . TYR A 1 343 ? 1.841 -16.441 -5.400 1.00 97.00 343 TYR A N 1
ATOM 2635 C CA . TYR A 1 343 ? 0.464 -15.912 -5.398 1.00 97.00 343 TYR A CA 1
ATOM 2636 C C . TYR A 1 343 ? 0.001 -15.305 -6.730 1.00 97.00 343 TYR A C 1
ATOM 2638 O O . TYR A 1 343 ? -1.140 -14.858 -6.844 1.00 97.00 343 TYR A O 1
ATOM 2646 N N . LEU A 1 344 ? 0.852 -15.259 -7.761 1.00 97.44 344 LEU A N 1
ATOM 2647 C CA . LEU A 1 344 ? 0.565 -14.536 -9.010 1.00 97.44 344 LEU A CA 1
ATOM 2648 C C . LEU A 1 344 ? -0.733 -14.978 -9.705 1.00 97.44 344 LEU A C 1
ATOM 2650 O O . LEU A 1 344 ? -1.458 -14.158 -10.267 1.00 97.44 344 LEU A O 1
ATOM 2654 N N . SER A 1 345 ? -1.026 -16.278 -9.672 1.00 95.94 345 SER A N 1
ATOM 2655 C CA . SER A 1 345 ? -2.222 -16.867 -10.282 1.00 95.94 345 SER A CA 1
ATOM 2656 C C . SER A 1 345 ? -3.493 -16.701 -9.448 1.00 95.94 345 SER A C 1
ATOM 2658 O O . SER A 1 345 ? -4.581 -16.945 -9.959 1.00 95.94 345 SER A O 1
ATOM 2660 N N . GLU A 1 346 ? -3.379 -16.316 -8.176 1.00 94.88 346 GLU A N 1
ATOM 2661 C CA . GLU A 1 346 ? -4.510 -16.264 -7.239 1.00 94.88 346 GLU A CA 1
ATOM 2662 C C . GLU A 1 346 ? -5.196 -14.892 -7.193 1.00 94.88 346 GLU A C 1
ATOM 2664 O O . GLU A 1 346 ? -6.382 -14.807 -6.860 1.00 94.88 346 GLU A O 1
ATOM 2669 N N . PHE A 1 347 ? -4.469 -13.833 -7.561 1.00 97.12 347 PHE A N 1
ATOM 2670 C CA . PHE A 1 347 ? -4.905 -12.437 -7.469 1.00 97.12 347 PHE A CA 1
ATOM 2671 C C . PHE A 1 347 ? -4.821 -11.732 -8.818 1.00 97.12 347 PHE A C 1
ATOM 2673 O O . PHE A 1 347 ? -3.980 -12.072 -9.651 1.00 97.12 347 PHE A O 1
ATOM 2680 N N . ASP A 1 348 ? -5.721 -10.780 -9.046 1.00 97.75 348 ASP A N 1
ATOM 2681 C CA . ASP A 1 348 ? -5.798 -9.971 -10.267 1.00 97.75 348 ASP A CA 1
ATOM 2682 C C . ASP A 1 348 ? -5.011 -8.662 -10.121 1.00 97.75 348 ASP A C 1
ATOM 2684 O O . ASP A 1 348 ? -4.457 -8.152 -11.097 1.00 97.75 348 ASP A O 1
ATOM 2688 N N . TRP A 1 349 ? -4.928 -8.158 -8.887 1.00 98.56 349 TRP A N 1
ATOM 2689 C CA . TRP A 1 349 ? -4.296 -6.896 -8.534 1.00 98.56 349 TRP A CA 1
ATOM 2690 C C . TRP A 1 349 ? -3.326 -7.048 -7.366 1.00 98.56 349 TRP A C 1
ATOM 2692 O O . TRP A 1 349 ? -3.565 -7.798 -6.419 1.00 98.56 349 TRP A O 1
ATOM 2702 N N . PHE A 1 350 ? -2.244 -6.278 -7.427 1.00 98.88 350 PHE A N 1
ATOM 2703 C CA . PHE A 1 350 ? -1.112 -6.339 -6.512 1.00 98.88 350 PHE A CA 1
ATOM 2704 C C . PHE A 1 350 ? -0.783 -4.926 -6.032 1.00 98.88 350 PHE A C 1
ATOM 2706 O O . PHE A 1 350 ? -0.177 -4.158 -6.775 1.00 98.88 350 PHE A O 1
ATOM 2713 N N . TYR A 1 351 ? -1.200 -4.568 -4.816 1.00 98.81 351 TYR A N 1
ATOM 2714 C CA . TYR A 1 351 ? -0.897 -3.268 -4.211 1.00 98.81 351 TYR A CA 1
ATOM 2715 C C . TYR A 1 351 ? 0.301 -3.379 -3.270 1.00 98.81 351 TYR A C 1
ATOM 2717 O O . TYR A 1 351 ? 0.283 -4.184 -2.337 1.00 98.81 351 TYR A O 1
ATOM 2725 N N . MET A 1 352 ? 1.319 -2.554 -3.511 1.00 98.31 352 MET A N 1
ATOM 2726 C CA . MET A 1 352 ? 2.549 -2.509 -2.726 1.00 98.31 352 MET A CA 1
ATOM 2727 C C . MET A 1 352 ? 2.720 -1.157 -2.033 1.00 98.31 352 MET A C 1
ATOM 2729 O O . MET A 1 352 ? 2.429 -0.122 -2.632 1.00 98.31 352 MET A O 1
ATOM 2733 N N . GLY A 1 353 ? 3.213 -1.163 -0.792 1.00 97.69 353 GLY A N 1
ATOM 2734 C CA . GLY A 1 353 ? 3.582 0.055 -0.068 1.00 97.69 353 GLY A CA 1
ATOM 2735 C C . GLY A 1 353 ? 4.359 -0.195 1.232 1.00 97.69 353 GLY A C 1
ATOM 2736 O O . GLY A 1 353 ? 4.781 -1.317 1.514 1.00 97.69 353 GLY A O 1
ATOM 2737 N N . GLY A 1 354 ? 4.563 0.859 2.025 1.00 97.38 354 GLY A N 1
ATOM 2738 C CA . GLY A 1 354 ? 5.263 0.808 3.315 1.00 97.38 354 GLY A CA 1
ATOM 2739 C C . GLY A 1 354 ? 4.377 0.519 4.531 1.00 97.38 354 GLY A C 1
ATOM 2740 O O . GLY A 1 354 ? 3.156 0.396 4.430 1.00 97.38 354 GLY A O 1
ATOM 2741 N N . ASP A 1 355 ? 5.008 0.434 5.707 1.00 97.00 355 ASP A N 1
ATOM 2742 C CA . ASP A 1 355 ? 4.338 0.231 7.002 1.00 97.00 355 ASP A CA 1
ATOM 2743 C C . ASP A 1 355 ? 3.809 1.517 7.676 1.00 97.00 355 ASP A C 1
ATOM 2745 O O . ASP A 1 355 ? 3.317 1.484 8.807 1.00 97.00 355 ASP A O 1
ATOM 2749 N N . ASP A 1 356 ? 3.878 2.646 6.976 1.00 96.69 356 ASP A N 1
ATOM 2750 C CA . ASP A 1 356 ? 3.398 3.972 7.372 1.00 96.69 356 ASP A CA 1
ATOM 2751 C C . ASP A 1 356 ? 2.264 4.483 6.463 1.00 96.69 356 ASP A C 1
ATOM 2753 O O . ASP A 1 356 ? 2.056 5.689 6.300 1.00 96.69 356 ASP A O 1
ATOM 2757 N N . LEU A 1 357 ? 1.503 3.541 5.901 1.00 96.44 357 LEU A N 1
ATOM 2758 C CA . LEU A 1 357 ? 0.298 3.767 5.108 1.00 96.44 357 LEU A CA 1
ATOM 2759 C C . LEU A 1 357 ? -0.982 3.431 5.882 1.00 96.44 357 LEU A C 1
ATOM 2761 O O . LEU A 1 357 ? -1.062 2.444 6.620 1.00 96.44 357 LEU A O 1
ATOM 2765 N N . VAL A 1 358 ? -2.037 4.196 5.608 1.00 96.88 358 VAL A N 1
ATOM 2766 C CA . VAL A 1 358 ? -3.426 3.757 5.807 1.00 96.88 358 VAL A CA 1
ATOM 2767 C C . VAL A 1 358 ? -4.061 3.609 4.442 1.00 96.88 358 VAL A C 1
ATOM 2769 O O . VAL A 1 358 ? -4.097 4.572 3.682 1.00 96.88 358 VAL A O 1
ATOM 2772 N N . VAL A 1 359 ? -4.577 2.419 4.148 1.00 98.06 359 VAL A N 1
ATOM 2773 C CA . VAL A 1 359 ? -5.228 2.099 2.875 1.00 98.06 359 VAL A CA 1
ATOM 2774 C C . VAL A 1 359 ? -6.719 1.880 3.118 1.00 98.06 359 VAL A C 1
ATOM 2776 O O . VAL A 1 359 ? -7.118 1.391 4.172 1.00 98.06 359 VAL A O 1
ATOM 2779 N N . TYR A 1 360 ? -7.545 2.206 2.131 1.00 97.94 360 TYR A N 1
ATOM 2780 C CA . TYR A 1 360 ? -8.971 1.896 2.074 1.00 97.94 360 TYR A CA 1
ATOM 2781 C C . TYR A 1 360 ? -9.201 0.890 0.934 1.00 97.94 360 TYR A C 1
ATOM 2783 O O . TYR A 1 360 ? -9.514 1.296 -0.189 1.00 97.94 360 TYR A O 1
ATOM 2791 N N . PRO A 1 361 ? -9.016 -0.429 1.170 1.00 97.19 361 PRO A N 1
ATOM 2792 C CA . PRO A 1 361 ? -8.979 -1.417 0.092 1.00 97.19 361 PRO A CA 1
ATOM 2793 C C . PRO A 1 361 ? -10.255 -1.470 -0.739 1.00 97.19 361 PRO A C 1
ATOM 2795 O O . PRO A 1 361 ? -10.189 -1.725 -1.929 1.00 97.19 361 PRO A O 1
ATOM 2798 N N . GLN A 1 362 ? -11.417 -1.195 -0.155 1.00 95.69 362 GLN A N 1
ATOM 2799 C CA . GLN A 1 362 ? -12.686 -1.183 -0.881 1.00 95.69 362 GLN A CA 1
ATOM 2800 C C . GLN A 1 362 ? -12.789 0.011 -1.831 1.00 95.69 362 GLN A C 1
ATOM 2802 O O . GLN A 1 362 ? -13.276 -0.157 -2.941 1.00 95.69 362 GLN A O 1
ATOM 2807 N N . ASN A 1 363 ? -12.271 1.183 -1.451 1.00 97.44 363 ASN A N 1
ATOM 2808 C CA . ASN A 1 363 ? -12.179 2.322 -2.369 1.00 97.44 363 ASN A CA 1
ATOM 2809 C C . ASN A 1 363 ? -11.245 1.986 -3.536 1.00 97.44 363 ASN A C 1
ATOM 2811 O O . ASN A 1 363 ? -11.574 2.251 -4.691 1.00 97.44 363 ASN A O 1
ATOM 2815 N N . LEU A 1 364 ? -10.115 1.328 -3.243 1.00 97.94 364 LEU A N 1
ATOM 2816 C CA . LEU A 1 364 ? -9.215 0.823 -4.276 1.00 97.94 364 LEU A CA 1
ATOM 2817 C C . LEU A 1 364 ? -9.922 -0.190 -5.180 1.00 97.94 364 LEU A C 1
ATOM 2819 O O . LEU A 1 364 ? -9.911 -0.023 -6.388 1.00 97.94 364 LEU A O 1
ATOM 2823 N N . LYS A 1 365 ? -10.591 -1.197 -4.624 1.00 96.56 365 LYS A N 1
ATOM 2824 C CA . LYS A 1 365 ? -11.289 -2.239 -5.388 1.00 96.56 365 LYS A CA 1
ATOM 2825 C C . LYS A 1 365 ? -12.452 -1.696 -6.215 1.00 96.56 365 LYS A C 1
ATOM 2827 O O . LYS A 1 365 ? -12.663 -2.193 -7.315 1.00 96.56 365 LYS A O 1
ATOM 2832 N N . ASN A 1 366 ? -13.159 -0.671 -5.738 1.00 95.12 366 ASN A N 1
ATOM 2833 C CA . ASN A 1 366 ? -14.174 0.030 -6.525 1.00 95.12 366 ASN A CA 1
ATOM 2834 C C . ASN A 1 366 ? -13.544 0.700 -7.750 1.00 95.12 366 ASN A C 1
ATOM 2836 O O . ASN A 1 366 ? -14.040 0.525 -8.859 1.00 95.12 366 ASN A O 1
ATOM 2840 N N . TYR A 1 367 ? -12.423 1.405 -7.565 1.00 97.25 367 TYR A N 1
ATOM 2841 C CA . TYR A 1 367 ? -11.675 2.005 -8.669 1.00 97.25 367 TYR A CA 1
ATOM 2842 C C . TYR A 1 367 ? -11.136 0.942 -9.640 1.00 97.25 367 TYR A C 1
ATOM 2844 O O . TYR A 1 367 ? -11.375 1.026 -10.842 1.00 97.25 367 TYR A O 1
ATOM 2852 N N . LEU A 1 368 ? -10.484 -0.103 -9.129 1.00 96.69 368 LEU A N 1
ATOM 2853 C CA . LEU A 1 368 ? -9.936 -1.202 -9.930 1.00 96.69 368 LEU A CA 1
ATOM 2854 C C . LEU A 1 368 ? -11.019 -1.977 -10.692 1.00 96.69 368 LEU A C 1
ATOM 2856 O O . LEU A 1 368 ? -10.776 -2.410 -11.813 1.00 96.69 368 LEU A O 1
ATOM 2860 N N . GLY A 1 369 ? -12.229 -2.085 -10.139 1.00 94.94 369 GLY A N 1
ATOM 2861 C CA . GLY A 1 369 ? -13.379 -2.702 -10.803 1.00 94.94 369 GLY A CA 1
ATOM 2862 C C . GLY A 1 369 ? -13.858 -1.955 -12.054 1.00 94.94 369 GLY A C 1
ATOM 2863 O O . GLY A 1 369 ? -14.624 -2.514 -12.836 1.00 94.94 369 GLY A O 1
ATOM 2864 N N . THR A 1 370 ? -13.400 -0.717 -12.270 1.00 94.75 370 THR A N 1
ATOM 2865 C CA . THR A 1 370 ? -13.647 0.045 -13.508 1.00 94.75 370 THR A CA 1
ATOM 2866 C C . THR A 1 370 ? -12.615 -0.231 -14.607 1.00 94.75 370 THR A C 1
ATOM 2868 O O . THR A 1 370 ? -12.775 0.243 -15.730 1.00 94.75 370 THR A O 1
ATOM 2871 N N . ILE A 1 371 ? -11.569 -1.005 -14.301 1.00 96.12 371 ILE A N 1
ATOM 2872 C CA . ILE A 1 371 ? -10.406 -1.234 -15.158 1.00 96.12 371 ILE A CA 1
ATOM 2873 C C . ILE A 1 371 ? -10.343 -2.714 -15.557 1.00 96.12 371 ILE A C 1
ATOM 2875 O O . ILE A 1 371 ? -10.620 -3.610 -14.759 1.00 96.12 371 ILE A O 1
ATOM 2879 N N . ASN A 1 372 ? -9.961 -2.995 -16.804 1.00 95.75 372 ASN A N 1
ATOM 2880 C CA . ASN A 1 372 ? -9.785 -4.368 -17.269 1.00 95.75 372 ASN A CA 1
ATOM 2881 C C . ASN A 1 372 ? -8.497 -4.981 -16.691 1.00 95.75 372 ASN A C 1
ATOM 2883 O O . ASN A 1 372 ? -7.415 -4.804 -17.236 1.00 95.75 372 ASN A O 1
ATOM 2887 N N . SER A 1 373 ? -8.617 -5.782 -15.632 1.00 95.69 373 SER A N 1
ATOM 2888 C CA . SER A 1 373 ? -7.480 -6.447 -14.972 1.00 95.69 373 SER A CA 1
ATOM 2889 C C . SER A 1 373 ? -6.708 -7.456 -15.841 1.00 95.69 373 SER A C 1
ATOM 2891 O O . SER A 1 373 ? -5.658 -7.947 -15.420 1.00 95.69 373 SER A O 1
ATOM 2893 N N . SER A 1 374 ? -7.197 -7.767 -17.049 1.00 96.12 374 SER A N 1
ATOM 2894 C CA . SER A 1 374 ? -6.488 -8.601 -18.034 1.00 96.12 374 SER A CA 1
ATOM 2895 C C . SER A 1 374 ? -5.480 -7.823 -18.887 1.00 96.12 374 SER A C 1
ATOM 2897 O O . SER A 1 374 ? -4.731 -8.447 -19.634 1.00 96.12 374 SER A O 1
ATOM 2899 N N . GLU A 1 375 ? -5.430 -6.497 -18.758 1.00 97.94 375 GLU A N 1
ATOM 2900 C CA . GLU A 1 375 ? -4.466 -5.624 -19.433 1.00 97.94 375 GLU A CA 1
ATOM 2901 C C . GLU A 1 375 ? -3.374 -5.136 -18.460 1.00 97.94 375 GLU A C 1
ATOM 2903 O O . GLU A 1 375 ? -3.578 -5.133 -17.240 1.00 97.94 375 GLU A O 1
ATOM 2908 N N . PRO A 1 376 ? -2.184 -4.749 -18.959 1.00 98.62 376 PRO A N 1
ATOM 2909 C CA . PRO A 1 376 ? -1.091 -4.286 -18.114 1.00 98.62 376 PRO A CA 1
ATOM 2910 C C . PRO A 1 376 ? -1.304 -2.849 -17.611 1.00 98.62 376 PRO A C 1
ATOM 2912 O O . PRO A 1 376 ? -1.102 -1.884 -18.340 1.00 98.62 376 PRO A O 1
ATOM 2915 N N . HIS A 1 377 ? -1.615 -2.721 -16.323 1.00 98.75 377 HIS A N 1
ATOM 2916 C CA . HIS A 1 377 ? -1.805 -1.449 -15.619 1.00 98.75 377 HIS A CA 1
ATOM 2917 C C . HIS A 1 377 ? -0.766 -1.180 -14.522 1.00 98.75 377 HIS A C 1
ATOM 2919 O O . HIS A 1 377 ? -0.414 -2.092 -13.760 1.00 98.75 377 HIS A O 1
ATOM 2925 N N . TYR A 1 378 ? -0.348 0.089 -14.404 1.00 98.81 378 TYR A N 1
ATOM 2926 C CA . TYR A 1 378 ? 0.518 0.621 -13.340 1.00 98.81 378 TYR A CA 1
ATOM 2927 C C . TYR A 1 378 ? -0.092 1.891 -12.724 1.00 98.81 378 TYR A C 1
ATOM 2929 O O . TYR A 1 378 ? -0.023 2.990 -13.276 1.00 98.81 378 TYR A O 1
ATOM 2937 N N . LEU A 1 379 ? -0.691 1.748 -11.543 1.00 98.81 379 LEU A N 1
ATOM 2938 C CA . LEU A 1 379 ? -1.606 2.735 -10.965 1.00 98.81 379 LEU A CA 1
ATOM 2939 C C . LEU A 1 379 ? -1.067 3.276 -9.636 1.00 98.81 379 LEU A C 1
ATOM 2941 O O . LEU A 1 379 ? -0.633 2.503 -8.785 1.00 98.81 379 LEU A O 1
ATOM 2945 N N . GLY A 1 380 ? -1.122 4.589 -9.420 1.00 98.38 380 GLY A N 1
ATOM 2946 C CA . GLY A 1 380 ? -0.720 5.195 -8.153 1.00 98.38 380 GLY A CA 1
ATOM 2947 C C . GLY A 1 380 ? -0.565 6.713 -8.223 1.00 98.38 380 GLY A C 1
ATOM 2948 O O . GLY A 1 380 ? -1.081 7.380 -9.119 1.00 98.38 380 GLY A O 1
ATOM 2949 N N . ARG A 1 381 ? 0.169 7.278 -7.258 1.00 97.31 381 ARG A N 1
ATOM 2950 C CA . ARG A 1 381 ? 0.425 8.724 -7.191 1.00 97.31 381 ARG A CA 1
ATOM 2951 C C . ARG A 1 381 ? 1.569 9.116 -8.123 1.00 97.31 381 ARG A C 1
ATOM 2953 O O . ARG A 1 381 ? 2.741 8.985 -7.782 1.00 97.31 381 ARG A O 1
ATOM 2960 N N . ARG A 1 382 ? 1.222 9.638 -9.294 1.00 96.19 382 ARG A N 1
ATOM 2961 C CA . ARG A 1 382 ? 2.181 9.992 -10.349 1.00 96.19 382 ARG A CA 1
ATOM 2962 C C . ARG A 1 382 ? 3.083 11.157 -9.971 1.00 96.19 382 ARG A C 1
ATOM 2964 O O . ARG A 1 382 ? 2.611 12.231 -9.597 1.00 96.19 382 ARG A O 1
ATOM 2971 N N . PHE A 1 383 ? 4.378 10.954 -10.147 1.00 96.19 383 PHE A N 1
ATOM 2972 C CA . PHE A 1 383 ? 5.442 11.928 -9.987 1.00 96.19 383 PHE A CA 1
ATOM 2973 C C . PHE A 1 383 ? 6.199 12.071 -11.306 1.00 96.19 383 PHE A C 1
ATOM 2975 O O . PHE A 1 383 ? 6.613 11.093 -11.939 1.00 96.19 383 PHE A O 1
ATOM 2982 N N . LYS A 1 384 ? 6.451 13.319 -11.696 1.00 93.56 384 LYS A N 1
ATOM 2983 C CA . LYS A 1 384 ? 7.345 13.655 -12.794 1.00 93.56 384 LYS A CA 1
ATOM 2984 C C . LYS A 1 384 ? 8.765 13.267 -12.400 1.00 93.56 384 LYS A C 1
ATOM 2986 O O . LYS A 1 384 ? 9.423 13.958 -11.623 1.00 93.56 384 LYS A O 1
ATOM 2991 N N . GLY A 1 385 ? 9.272 12.182 -12.965 1.00 89.06 385 GLY A N 1
ATOM 2992 C CA . GLY A 1 385 ? 10.684 11.846 -12.854 1.00 89.06 385 GLY A CA 1
ATOM 2993 C C . GLY A 1 385 ? 11.534 12.570 -13.895 1.00 89.06 385 GLY A C 1
ATOM 2994 O O . GLY A 1 385 ? 11.050 13.064 -14.909 1.00 89.06 385 GLY A O 1
ATOM 2995 N N . LYS A 1 386 ? 12.849 12.628 -13.652 1.00 85.19 386 LYS A N 1
ATOM 2996 C CA . LYS A 1 386 ? 13.806 13.269 -14.576 1.00 85.19 386 LYS A CA 1
ATOM 2997 C C . LYS A 1 386 ? 13.959 12.522 -15.906 1.00 85.19 386 LYS A C 1
ATOM 2999 O O . LYS A 1 386 ? 14.365 13.125 -16.891 1.00 85.19 386 LYS A O 1
ATOM 3004 N N . LYS A 1 387 ? 13.735 11.205 -15.902 1.00 83.81 387 LYS A N 1
ATOM 3005 C CA . LYS A 1 387 ? 13.962 10.311 -17.054 1.00 83.81 387 LYS A CA 1
ATOM 3006 C C . LYS A 1 387 ? 12.729 9.501 -17.430 1.00 83.81 387 LYS A C 1
ATOM 3008 O O . LYS A 1 387 ? 12.520 9.260 -18.605 1.00 83.81 387 LYS A O 1
ATOM 3013 N N . VAL A 1 388 ? 12.004 9.049 -16.416 1.00 93.56 388 VAL A N 1
ATOM 3014 C CA . VAL A 1 388 ? 10.824 8.186 -16.470 1.00 93.56 388 VAL A CA 1
ATOM 3015 C C . VAL A 1 388 ? 9.915 8.714 -15.371 1.00 93.56 388 VAL A C 1
ATOM 3017 O O . VAL A 1 388 ? 10.410 8.958 -14.266 1.00 93.56 388 VAL A O 1
ATOM 3020 N N . GLY A 1 389 ? 8.643 8.974 -15.663 1.00 95.81 389 GLY A N 1
ATOM 3021 C CA . GLY A 1 389 ? 7.691 9.277 -14.595 1.00 95.81 389 GLY A CA 1
ATOM 3022 C C . GLY A 1 389 ? 7.316 7.998 -13.851 1.00 95.81 389 GLY A C 1
ATOM 3023 O O . GLY A 1 389 ? 7.429 6.900 -14.387 1.00 95.81 389 GLY A O 1
ATOM 3024 N N . PHE A 1 390 ? 6.934 8.125 -12.590 1.00 97.69 390 PHE A N 1
ATOM 3025 C CA . PHE A 1 390 ? 6.764 6.981 -11.698 1.00 97.69 390 PHE A CA 1
ATOM 3026 C C . PHE A 1 390 ? 5.599 7.221 -10.747 1.00 97.69 390 PHE A C 1
ATOM 3028 O O . PHE A 1 390 ? 5.245 8.368 -10.491 1.00 97.69 390 PHE A O 1
ATOM 3035 N N . ASN A 1 391 ? 5.018 6.158 -10.199 1.00 98.25 391 ASN A N 1
ATOM 3036 C CA . ASN A 1 391 ? 4.151 6.288 -9.036 1.00 98.25 391 ASN A CA 1
ATOM 3037 C C . ASN A 1 391 ? 5.037 6.311 -7.792 1.00 98.25 391 ASN A C 1
ATOM 3039 O O . ASN A 1 391 ? 5.866 5.422 -7.633 1.00 98.25 391 ASN A O 1
ATOM 3043 N N . THR A 1 392 ? 4.920 7.331 -6.941 1.00 96.94 392 THR A N 1
ATOM 3044 C CA . THR A 1 392 ? 5.763 7.434 -5.742 1.00 96.94 392 THR A CA 1
ATOM 3045 C C . THR A 1 392 ? 5.511 6.270 -4.788 1.00 96.94 392 THR A C 1
ATOM 3047 O O . THR A 1 392 ? 4.363 5.976 -4.454 1.00 96.94 392 THR A O 1
ATOM 3050 N N . GLY A 1 393 ? 6.592 5.664 -4.292 1.00 96.31 393 GLY A N 1
ATOM 3051 C CA . GLY A 1 393 ? 6.520 4.544 -3.348 1.00 96.31 393 GLY A CA 1
ATOM 3052 C C . GLY A 1 393 ? 5.826 4.916 -2.036 1.00 96.31 393 GLY A C 1
ATOM 3053 O O . GLY A 1 393 ? 5.179 4.072 -1.424 1.00 96.31 393 GLY A O 1
ATOM 3054 N N . GLY A 1 394 ? 5.866 6.200 -1.651 1.00 95.44 394 GLY A N 1
ATOM 3055 C CA . GLY A 1 394 ? 5.199 6.694 -0.446 1.00 95.44 394 GLY A CA 1
ATOM 3056 C C . GLY A 1 394 ? 3.694 6.422 -0.448 1.00 95.44 394 GLY A C 1
ATOM 3057 O O . GLY A 1 394 ? 3.181 5.842 0.493 1.00 95.44 394 GLY A O 1
ATOM 3058 N N . ALA A 1 395 ? 2.985 6.732 -1.536 1.00 97.19 395 ALA A N 1
ATOM 3059 C CA . ALA A 1 395 ? 1.543 6.465 -1.630 1.00 97.19 395 ALA A CA 1
ATOM 3060 C C . ALA A 1 395 ? 1.214 4.984 -1.923 1.00 97.19 395 ALA A C 1
ATOM 3062 O O . ALA A 1 395 ? 0.046 4.610 -2.080 1.00 97.19 395 ALA A O 1
ATOM 3063 N N . GLY A 1 396 ? 2.242 4.151 -2.094 1.00 98.12 396 GLY A N 1
ATOM 3064 C CA . GLY A 1 396 ? 2.130 2.845 -2.722 1.00 98.12 396 GLY A CA 1
ATOM 3065 C C . GLY A 1 396 ? 1.623 2.903 -4.167 1.00 98.12 396 GLY A C 1
ATOM 3066 O O . GLY A 1 396 ? 1.282 3.956 -4.719 1.00 98.12 396 GLY A O 1
ATOM 3067 N N . TYR A 1 397 ? 1.558 1.735 -4.796 1.00 98.75 397 TYR A N 1
ATOM 3068 C CA . TYR A 1 397 ? 1.065 1.584 -6.162 1.00 98.75 397 TYR A CA 1
ATOM 3069 C C . TYR A 1 397 ? 0.480 0.194 -6.401 1.00 98.75 397 TYR A C 1
ATOM 3071 O O . TYR A 1 397 ? 0.859 -0.779 -5.751 1.00 98.75 397 TYR A O 1
ATOM 3079 N N . ALA A 1 398 ? -0.456 0.110 -7.343 1.00 98.75 398 ALA A N 1
ATOM 3080 C CA . ALA A 1 398 ? -1.077 -1.129 -7.781 1.00 98.75 398 ALA A CA 1
ATOM 3081 C C . ALA A 1 398 ? -0.563 -1.548 -9.164 1.00 98.75 398 ALA A C 1
ATOM 3083 O O . ALA A 1 398 ? -0.438 -0.729 -10.078 1.00 98.75 398 ALA A O 1
ATOM 3084 N N . LEU A 1 399 ? -0.305 -2.843 -9.313 1.00 98.88 399 LEU A N 1
ATOM 3085 C CA . LEU A 1 399 ? -0.021 -3.501 -10.580 1.00 98.88 399 LEU A CA 1
ATOM 3086 C C . LEU A 1 399 ? -1.130 -4.505 -10.881 1.00 98.88 399 LEU A C 1
ATOM 3088 O O . LEU A 1 399 ? -1.536 -5.277 -10.012 1.00 98.88 399 LEU A O 1
ATOM 3092 N N . SER A 1 400 ? -1.594 -4.515 -12.123 1.00 98.81 400 SER A N 1
ATOM 3093 C CA . SER A 1 400 ? -2.365 -5.648 -12.653 1.00 98.81 400 SER A CA 1
ATOM 3094 C C . SER A 1 400 ? -1.498 -6.912 -12.736 1.00 98.81 400 SER A C 1
ATOM 3096 O O . SER A 1 400 ? -0.263 -6.831 -12.806 1.00 98.81 400 SER A O 1
ATOM 3098 N N . ARG A 1 401 ? -2.127 -8.091 -12.801 1.00 98.56 401 ARG A N 1
ATOM 3099 C CA . ARG A 1 401 ? -1.418 -9.362 -13.014 1.00 98.56 401 ARG A CA 1
ATOM 3100 C C . ARG A 1 401 ? -0.503 -9.342 -14.256 1.00 98.56 401 ARG A C 1
ATOM 3102 O O . ARG A 1 401 ? 0.660 -9.716 -14.085 1.00 98.56 401 ARG A O 1
ATOM 3109 N N . PRO A 1 402 ? -0.927 -8.892 -15.457 1.00 98.75 402 PRO A N 1
ATOM 3110 C CA . PRO A 1 402 ? -0.038 -8.833 -16.624 1.00 98.75 402 PRO A CA 1
ATOM 3111 C C . PRO A 1 402 ? 1.151 -7.881 -16.439 1.00 98.75 402 PRO A C 1
ATOM 3113 O O . PRO A 1 402 ? 2.265 -8.195 -16.861 1.00 98.75 402 PRO A O 1
ATOM 3116 N N . ALA A 1 403 ? 0.955 -6.744 -15.759 1.00 98.81 403 ALA A N 1
ATOM 3117 C CA . ALA A 1 403 ? 2.053 -5.822 -15.466 1.00 98.81 403 ALA A CA 1
ATOM 3118 C C . ALA A 1 403 ? 3.093 -6.452 -14.527 1.00 98.81 403 ALA A C 1
ATOM 3120 O O . ALA A 1 403 ? 4.295 -6.378 -14.795 1.00 98.81 403 ALA A O 1
ATOM 3121 N N . LEU A 1 404 ? 2.646 -7.133 -13.464 1.00 98.81 404 LEU A N 1
ATOM 3122 C CA . LEU A 1 404 ? 3.547 -7.853 -12.564 1.00 98.81 404 LEU A CA 1
ATOM 3123 C C . LEU A 1 404 ? 4.243 -9.028 -13.273 1.00 98.81 404 LEU A C 1
ATOM 3125 O O . LEU A 1 404 ? 5.440 -9.222 -13.086 1.00 98.81 404 LEU A O 1
ATOM 3129 N N . GLN A 1 405 ? 3.537 -9.779 -14.124 1.00 98.75 405 GLN A N 1
ATOM 3130 C CA . GLN A 1 405 ? 4.127 -10.841 -14.950 1.00 98.75 405 GLN A CA 1
ATOM 3131 C C . GLN A 1 405 ? 5.274 -10.318 -15.816 1.00 98.75 405 GLN A C 1
ATOM 3133 O O . GLN A 1 405 ? 6.357 -10.907 -15.819 1.00 98.75 405 GLN A O 1
ATOM 3138 N N . CYS A 1 406 ? 5.064 -9.198 -16.514 1.00 98.81 406 CYS A N 1
ATOM 3139 C CA . CYS A 1 406 ? 6.117 -8.617 -17.334 1.00 98.81 406 CYS A CA 1
ATOM 3140 C C . CYS A 1 406 ? 7.292 -8.112 -16.488 1.00 98.81 406 CYS A C 1
ATOM 3142 O O . CYS A 1 406 ? 8.446 -8.377 -16.831 1.00 98.81 406 CYS A O 1
ATOM 3144 N N . LEU A 1 407 ? 7.018 -7.446 -15.359 1.00 98.69 407 LEU A N 1
ATOM 3145 C CA . LEU A 1 407 ? 8.059 -7.010 -14.430 1.00 98.69 407 LEU A CA 1
ATOM 3146 C C . LEU A 1 407 ? 8.941 -8.192 -14.009 1.00 98.69 407 LEU A C 1
ATOM 3148 O O . LEU A 1 407 ? 10.156 -8.133 -14.173 1.00 98.69 407 LEU A O 1
ATOM 3152 N N . LEU A 1 408 ? 8.328 -9.284 -13.542 1.00 98.75 408 LEU A N 1
ATOM 3153 C CA . LEU A 1 408 ? 9.015 -10.498 -13.091 1.00 98.75 408 LEU A CA 1
ATOM 3154 C C . LEU A 1 408 ? 9.895 -11.123 -14.172 1.00 98.75 408 LEU A C 1
ATOM 3156 O O . LEU A 1 408 ? 11.029 -11.500 -13.878 1.00 98.75 408 LEU A O 1
ATOM 3160 N N . ALA A 1 409 ? 9.399 -11.194 -15.409 1.00 98.62 409 ALA A N 1
ATOM 3161 C CA . ALA A 1 409 ? 10.147 -11.735 -16.542 1.00 98.62 409 ALA A CA 1
ATOM 3162 C C . ALA A 1 409 ? 11.412 -10.920 -16.871 1.00 98.62 409 ALA A C 1
ATOM 3164 O O . ALA A 1 409 ? 12.349 -11.464 -17.448 1.00 98.62 409 ALA A O 1
ATOM 3165 N N . ASN A 1 410 ? 11.455 -9.643 -16.476 1.00 98.62 410 ASN A N 1
ATOM 3166 C CA . ASN A 1 410 ? 12.528 -8.710 -16.816 1.00 98.62 410 ASN A CA 1
ATOM 3167 C C . ASN A 1 410 ? 13.346 -8.227 -15.604 1.00 98.62 410 ASN A C 1
ATOM 3169 O O . ASN A 1 410 ? 14.274 -7.443 -15.773 1.00 98.62 410 ASN A O 1
ATOM 3173 N N . LEU A 1 411 ? 13.066 -8.679 -14.375 1.00 97.75 411 LEU A N 1
ATOM 3174 C CA . LEU A 1 411 ? 13.734 -8.175 -13.159 1.00 97.75 411 LEU A CA 1
ATOM 3175 C C . LEU A 1 411 ? 15.263 -8.344 -13.150 1.00 97.75 411 LEU A C 1
ATOM 3177 O O . LEU A 1 411 ? 15.939 -7.648 -12.384 1.00 97.75 411 LEU A O 1
ATOM 3181 N N . GLU A 1 412 ? 15.798 -9.271 -13.944 1.00 97.81 412 GLU A N 1
ATOM 3182 C CA . GLU A 1 412 ? 17.238 -9.521 -14.100 1.00 97.81 412 GLU A CA 1
ATOM 3183 C C . GLU A 1 412 ? 17.856 -8.789 -15.305 1.00 97.81 412 GLU A C 1
ATOM 3185 O O . GLU A 1 412 ? 19.073 -8.822 -15.499 1.00 97.81 412 GLU A O 1
ATOM 3190 N N . GLU A 1 413 ? 17.051 -8.076 -16.095 1.00 98.31 413 GLU A N 1
ATOM 3191 C CA . GLU A 1 413 ? 17.545 -7.291 -17.218 1.00 98.31 413 GLU A CA 1
ATOM 3192 C C . GLU A 1 413 ? 18.351 -6.086 -16.750 1.00 98.31 413 GLU A C 1
ATOM 3194 O O . GLU A 1 413 ? 18.048 -5.432 -15.746 1.00 98.31 413 GLU A O 1
ATOM 3199 N N . GLN A 1 414 ? 19.372 -5.727 -17.530 1.00 98.00 414 GLN A N 1
ATOM 3200 C CA . GLN A 1 414 ? 20.298 -4.664 -17.143 1.00 98.00 414 GLN A CA 1
ATOM 3201 C C . GLN A 1 414 ? 19.583 -3.322 -16.917 1.00 98.00 414 GLN A C 1
ATOM 3203 O O . GLN A 1 414 ? 19.960 -2.536 -16.042 1.00 98.00 414 GLN A O 1
ATOM 3208 N N . VAL A 1 415 ? 18.518 -3.080 -17.687 1.00 97.50 415 VAL A N 1
ATOM 3209 C CA . VAL A 1 415 ? 17.692 -1.874 -17.599 1.00 97.50 415 VAL A CA 1
ATOM 3210 C C . VAL A 1 415 ? 16.958 -1.758 -16.260 1.00 97.50 415 VAL A C 1
ATOM 3212 O O . VAL A 1 415 ? 16.820 -0.650 -15.742 1.00 97.50 415 VAL A O 1
ATOM 3215 N N . CYS A 1 416 ? 16.597 -2.888 -15.649 1.00 98.00 416 CYS A N 1
ATOM 3216 C CA . CYS A 1 416 ? 15.955 -2.973 -14.338 1.00 98.00 416 CYS A CA 1
ATOM 3217 C C . CYS A 1 416 ? 16.966 -2.873 -13.180 1.00 98.00 416 CYS A C 1
ATOM 3219 O O . CYS A 1 416 ? 16.594 -2.776 -12.012 1.00 98.00 416 CYS A O 1
ATOM 3221 N N . GLY A 1 417 ? 18.269 -2.833 -13.478 1.00 97.50 417 GLY A N 1
ATOM 3222 C CA . GLY A 1 417 ? 19.335 -2.602 -12.506 1.00 97.50 417 GLY A CA 1
ATOM 3223 C C . GLY A 1 417 ? 19.386 -3.629 -11.367 1.00 97.50 417 GLY A C 1
ATOM 3224 O O . GLY A 1 417 ? 19.351 -3.221 -10.202 1.00 97.50 417 GLY A O 1
ATOM 3225 N N . PRO A 1 418 ? 19.523 -4.935 -11.652 1.00 97.69 418 PRO A N 1
ATOM 3226 C CA . PRO A 1 418 ? 19.456 -5.997 -10.648 1.00 97.69 418 PRO A CA 1
ATOM 3227 C C . PRO A 1 418 ? 20.590 -5.958 -9.610 1.00 97.69 418 PRO A C 1
ATOM 3229 O O . PRO A 1 418 ? 20.463 -6.513 -8.524 1.00 97.69 418 PRO A O 1
ATOM 3232 N N . TRP A 1 419 ? 21.691 -5.247 -9.869 1.00 97.12 419 TRP A N 1
ATOM 3233 C CA . TRP A 1 419 ? 22.766 -5.016 -8.888 1.00 97.12 419 TRP A CA 1
ATOM 3234 C C . TRP A 1 419 ? 22.652 -3.701 -8.113 1.00 97.12 419 TRP A C 1
ATOM 3236 O O . TRP A 1 419 ? 23.467 -3.458 -7.221 1.00 97.12 419 TRP A O 1
ATOM 3246 N N . LYS A 1 420 ? 21.698 -2.823 -8.449 1.00 97.75 420 LYS A N 1
ATOM 3247 C CA . LYS A 1 420 ? 21.612 -1.498 -7.826 1.00 97.75 420 LYS A CA 1
ATOM 3248 C C . LYS A 1 420 ? 21.105 -1.601 -6.391 1.00 97.75 420 LYS A C 1
ATOM 3250 O O . LYS A 1 420 ? 20.032 -2.138 -6.144 1.00 97.75 420 LYS A O 1
ATOM 3255 N N . MET A 1 421 ? 21.850 -1.018 -5.460 1.00 98.00 421 MET A N 1
ATOM 3256 C CA . MET A 1 421 ? 21.412 -0.797 -4.083 1.00 98.00 421 MET A CA 1
ATOM 3257 C C . MET A 1 421 ? 21.024 0.675 -3.956 1.00 98.00 421 MET A C 1
ATOM 3259 O O . MET A 1 421 ? 21.888 1.550 -3.992 1.00 98.00 421 MET A O 1
ATOM 3263 N N . THR A 1 422 ? 19.724 0.956 -3.919 1.00 97.88 422 THR A N 1
ATOM 3264 C CA . THR A 1 422 ? 19.195 2.321 -3.817 1.00 97.88 422 THR A CA 1
ATOM 3265 C C . THR A 1 422 ? 17.887 2.331 -3.033 1.00 97.88 422 THR A C 1
ATOM 3267 O O . THR A 1 422 ? 17.190 1.317 -2.973 1.00 97.88 422 THR A O 1
ATOM 3270 N N . SER A 1 423 ? 17.557 3.483 -2.448 1.00 97.19 423 SER A N 1
ATOM 3271 C CA . SER A 1 423 ? 16.256 3.749 -1.828 1.00 97.19 423 SER A CA 1
ATOM 3272 C C . SER A 1 423 ? 15.143 4.014 -2.846 1.00 97.19 423 SER A C 1
ATOM 3274 O O . SER A 1 423 ? 13.976 3.928 -2.494 1.00 97.19 423 SER A O 1
ATOM 3276 N N . GLN A 1 424 ? 15.495 4.337 -4.095 1.00 96.62 424 GLN A N 1
ATOM 3277 C CA . GLN A 1 424 ? 14.560 4.722 -5.160 1.00 96.62 424 GLN A CA 1
ATOM 3278 C C . GLN A 1 424 ? 13.882 3.496 -5.795 1.00 96.62 424 GLN A C 1
ATOM 3280 O O . GLN A 1 424 ? 14.059 3.235 -6.984 1.00 96.62 424 GLN A O 1
ATOM 3285 N N . GLU A 1 425 ? 13.189 2.685 -4.996 1.00 97.25 425 GLU A N 1
ATOM 3286 C CA . GLU A 1 425 ? 12.504 1.486 -5.496 1.00 97.25 425 GLU A CA 1
ATOM 3287 C C . GLU A 1 425 ? 11.426 1.830 -6.530 1.00 97.25 425 GLU A C 1
ATOM 3289 O O . GLU A 1 425 ? 11.378 1.214 -7.588 1.00 97.25 425 GLU A O 1
ATOM 3294 N N . ASP A 1 426 ? 10.676 2.901 -6.295 1.00 97.69 426 ASP A N 1
ATOM 3295 C CA . ASP A 1 426 ? 9.601 3.394 -7.150 1.00 97.69 426 ASP A CA 1
ATOM 3296 C C . ASP A 1 426 ? 10.085 3.821 -8.543 1.00 97.69 426 ASP A C 1
ATOM 3298 O O . ASP A 1 426 ? 9.520 3.436 -9.572 1.00 97.69 426 ASP A O 1
ATOM 3302 N N . VAL A 1 427 ? 11.195 4.560 -8.593 1.00 97.88 427 VAL A N 1
ATOM 3303 C CA . VAL A 1 427 ? 11.859 4.940 -9.844 1.00 97.88 427 VAL A CA 1
ATOM 3304 C C . VAL A 1 427 ? 12.400 3.705 -10.563 1.00 97.88 427 VAL A C 1
ATOM 3306 O O . VAL A 1 427 ? 12.308 3.625 -11.787 1.00 97.88 427 VAL A O 1
ATOM 3309 N N . MET A 1 428 ? 12.977 2.742 -9.837 1.00 98.25 428 MET A N 1
ATOM 3310 C CA . MET A 1 428 ? 13.518 1.522 -10.443 1.00 98.25 428 MET A CA 1
ATOM 3311 C C . MET A 1 428 ? 12.412 0.622 -11.009 1.00 98.25 428 MET A C 1
ATOM 3313 O O . MET A 1 428 ? 12.555 0.144 -12.136 1.00 98.25 428 MET A O 1
ATOM 3317 N N . THR A 1 429 ? 11.295 0.468 -10.293 1.00 98.44 429 THR A N 1
ATOM 3318 C CA . THR A 1 429 ? 10.093 -0.226 -10.773 1.00 98.44 429 THR A CA 1
ATOM 3319 C C . THR A 1 429 ? 9.560 0.437 -12.039 1.00 98.44 429 THR A C 1
ATOM 3321 O O . THR A 1 429 ? 9.371 -0.241 -13.047 1.00 98.44 429 THR A O 1
ATOM 3324 N N . ALA A 1 430 ? 9.404 1.766 -12.041 1.00 98.50 430 ALA A N 1
ATOM 3325 C CA . ALA A 1 430 ? 8.925 2.496 -13.213 1.00 98.50 430 ALA A CA 1
ATOM 3326 C C . ALA A 1 430 ? 9.876 2.388 -14.415 1.00 98.50 430 ALA A C 1
ATOM 3328 O O . ALA A 1 430 ? 9.425 2.176 -15.534 1.00 98.50 430 ALA A O 1
ATOM 3329 N N . ILE A 1 431 ? 11.196 2.472 -14.201 1.00 98.31 431 ILE A N 1
ATOM 3330 C CA . ILE A 1 431 ? 12.191 2.269 -15.266 1.00 98.31 431 ILE A CA 1
ATOM 3331 C C . ILE A 1 431 ? 12.061 0.872 -15.876 1.00 98.31 431 ILE A C 1
ATOM 3333 O O . ILE A 1 431 ? 12.143 0.741 -17.096 1.00 98.31 431 ILE A O 1
ATOM 3337 N N . CYS A 1 432 ? 11.898 -0.157 -15.043 1.00 98.50 432 CYS A N 1
ATOM 3338 C CA . CYS A 1 432 ? 11.782 -1.531 -15.514 1.00 98.50 432 CYS A CA 1
ATOM 3339 C C . CYS A 1 432 ? 10.490 -1.730 -16.320 1.00 98.50 432 CYS A C 1
ATOM 3341 O O . CYS A 1 432 ? 10.547 -2.189 -17.458 1.00 98.50 432 CYS A O 1
ATOM 3343 N N . LEU A 1 433 ? 9.348 -1.292 -15.781 1.00 98.69 433 LEU A N 1
ATOM 3344 C CA . LEU A 1 433 ? 8.054 -1.347 -16.464 1.00 98.69 433 LEU A CA 1
ATOM 3345 C C . LEU A 1 433 ? 8.064 -0.563 -17.784 1.00 98.69 433 LEU A C 1
ATOM 3347 O O . LEU A 1 433 ? 7.687 -1.098 -18.822 1.00 98.69 433 LEU A O 1
ATOM 3351 N N . GLU A 1 434 ? 8.560 0.672 -17.792 1.00 98.56 434 GLU A N 1
ATOM 3352 C CA . GLU A 1 434 ? 8.536 1.493 -19.004 1.00 98.56 434 GLU A CA 1
ATOM 3353 C C . GLU A 1 434 ? 9.470 0.923 -20.075 1.00 98.56 434 GLU A C 1
ATOM 3355 O O . GLU A 1 434 ? 9.085 0.779 -21.231 1.00 98.56 434 GLU A O 1
ATOM 3360 N N . ARG A 1 435 ? 10.705 0.564 -19.711 1.00 98.00 435 ARG A N 1
ATOM 3361 C CA . ARG A 1 435 ? 11.737 0.258 -20.712 1.00 98.00 435 ARG A CA 1
ATOM 3362 C C . ARG A 1 435 ? 11.816 -1.204 -21.117 1.00 98.00 435 ARG A C 1
ATOM 3364 O O . ARG A 1 435 ? 12.290 -1.474 -22.214 1.00 98.00 435 ARG A O 1
ATOM 3371 N N . ALA A 1 436 ? 11.419 -2.126 -20.242 1.00 98.31 436 ALA A N 1
ATOM 3372 C CA . ALA A 1 436 ? 11.396 -3.552 -20.559 1.00 98.31 436 ALA A CA 1
ATOM 3373 C C . ALA A 1 436 ? 10.000 -4.024 -20.984 1.00 98.31 436 ALA A C 1
ATOM 3375 O O . ALA A 1 436 ? 9.892 -4.939 -21.794 1.00 98.31 436 ALA A O 1
ATOM 3376 N N . CYS A 1 437 ? 8.942 -3.384 -20.474 1.00 98.44 437 CYS A N 1
ATOM 3377 C CA . CYS A 1 437 ? 7.562 -3.812 -20.706 1.00 98.44 437 CYS A CA 1
ATOM 3378 C C . CYS A 1 437 ? 6.724 -2.840 -21.539 1.00 98.44 437 CYS A C 1
ATOM 3380 O O . CYS A 1 437 ? 5.619 -3.206 -21.930 1.00 98.44 437 CYS A O 1
ATOM 3382 N N . ASN A 1 438 ? 7.214 -1.625 -21.816 1.00 98.19 438 ASN A N 1
ATOM 3383 C CA . ASN A 1 438 ? 6.423 -0.558 -22.433 1.00 98.19 438 ASN A CA 1
ATOM 3384 C C . ASN A 1 438 ? 5.136 -0.236 -21.638 1.00 98.19 438 ASN A C 1
ATOM 3386 O O . ASN A 1 438 ? 4.086 0.034 -22.214 1.00 98.19 438 ASN A O 1
ATOM 3390 N N . ILE A 1 439 ? 5.223 -0.290 -20.303 1.00 98.62 439 ILE A N 1
ATOM 3391 C CA . ILE A 1 439 ? 4.129 0.019 -19.371 1.00 98.62 439 ILE A CA 1
ATOM 3392 C C . ILE A 1 439 ? 4.484 1.298 -18.613 1.00 98.62 439 ILE A C 1
ATOM 3394 O O . ILE A 1 439 ? 5.497 1.351 -17.915 1.00 98.62 439 ILE A O 1
ATOM 3398 N N . THR A 1 440 ? 3.638 2.321 -18.709 1.00 97.19 440 THR A N 1
ATOM 3399 C CA . THR A 1 440 ? 3.791 3.589 -17.977 1.00 97.19 440 THR A CA 1
ATOM 3400 C C . THR A 1 440 ? 2.694 3.759 -16.933 1.00 97.19 440 THR A C 1
ATOM 3402 O O . THR A 1 440 ? 1.690 3.055 -16.956 1.00 97.19 440 THR A O 1
ATOM 3405 N N . TYR A 1 441 ? 2.877 4.706 -16.013 1.00 95.56 441 TYR A N 1
ATOM 3406 C CA . TYR A 1 441 ? 1.835 5.065 -15.052 1.00 95.56 441 TYR A CA 1
ATOM 3407 C C . TYR A 1 441 ? 0.602 5.670 -15.744 1.00 95.56 441 TYR A C 1
ATOM 3409 O O . TYR A 1 441 ? 0.714 6.291 -16.803 1.00 95.56 441 TYR A O 1
ATOM 3417 N N . GLU A 1 442 ? -0.556 5.562 -15.096 1.00 96.88 442 GLU A N 1
ATOM 3418 C CA . GLU A 1 442 ? -1.835 6.094 -15.589 1.00 96.88 442 GLU A CA 1
ATOM 3419 C C . GLU A 1 442 ? -2.408 7.184 -14.673 1.00 96.88 442 GLU A C 1
ATOM 3421 O O . GLU A 1 442 ? -2.036 7.296 -13.503 1.00 96.88 442 GLU A O 1
ATOM 3426 N N . ASP A 1 443 ? -3.322 8.006 -15.204 1.00 96.69 443 ASP A N 1
ATOM 3427 C CA . ASP A 1 443 ? -4.057 8.996 -14.411 1.00 96.69 443 ASP A CA 1
ATOM 3428 C C . ASP A 1 443 ? -5.086 8.327 -13.505 1.00 96.69 443 ASP A C 1
ATOM 3430 O O . ASP A 1 443 ? -6.105 7.839 -13.978 1.00 96.69 443 ASP A O 1
ATOM 3434 N N . THR A 1 444 ? -4.826 8.333 -12.199 1.00 97.75 444 THR A N 1
ATOM 3435 C CA . THR A 1 444 ? -5.713 7.725 -11.202 1.00 97.75 444 THR A CA 1
ATOM 3436 C C . THR A 1 444 ? -6.597 8.732 -10.471 1.00 97.75 444 THR A C 1
ATOM 3438 O O . THR A 1 444 ? -7.051 8.448 -9.361 1.00 97.75 444 THR A O 1
ATOM 3441 N N . ARG A 1 445 ? -6.767 9.949 -10.990 1.00 97.31 445 ARG A N 1
ATOM 3442 C CA . ARG A 1 445 ? -7.679 10.921 -10.375 1.00 97.31 445 ARG A CA 1
ATOM 3443 C C . ARG A 1 445 ? -9.128 10.515 -10.595 1.00 97.31 445 ARG A C 1
ATOM 3445 O O . ARG A 1 445 ? -9.436 9.703 -11.464 1.00 97.31 445 ARG A O 1
ATOM 3452 N N . ASP A 1 446 ? -10.019 11.049 -9.772 1.00 96.00 446 ASP A N 1
ATOM 3453 C CA . ASP A 1 446 ? -11.448 10.924 -10.040 1.00 96.00 446 ASP A CA 1
ATOM 3454 C C . ASP A 1 446 ? -11.910 11.853 -11.177 1.00 96.00 446 ASP A C 1
ATOM 3456 O O . ASP A 1 446 ? -11.130 12.610 -11.757 1.00 96.00 446 ASP A O 1
ATOM 3460 N N . ASP A 1 447 ? -13.195 11.774 -11.509 1.00 95.19 447 ASP A N 1
ATOM 3461 C CA . ASP A 1 447 ? -13.858 12.572 -12.545 1.00 95.19 447 ASP A CA 1
ATOM 3462 C C . ASP A 1 447 ? -13.810 14.089 -12.281 1.00 95.19 447 ASP A C 1
ATOM 3464 O O . ASP A 1 447 ? -13.940 14.892 -13.206 1.00 95.19 447 ASP A O 1
ATOM 3468 N N . GLN A 1 448 ? -13.568 14.486 -11.031 1.00 95.56 448 GLN A N 1
ATOM 3469 C CA . GLN A 1 448 ? -13.358 15.866 -10.601 1.00 95.56 448 GLN A CA 1
ATOM 3470 C C . GLN A 1 448 ? -11.876 16.262 -10.573 1.00 95.56 448 GLN A C 1
ATOM 3472 O O . GLN A 1 448 ? -11.543 17.352 -10.106 1.00 95.56 448 GLN A O 1
ATOM 3477 N N . MET A 1 449 ? -10.985 15.414 -11.094 1.00 95.50 449 MET A N 1
ATOM 3478 C CA . MET A 1 449 ? -9.535 15.618 -11.120 1.00 95.50 449 MET A CA 1
ATOM 3479 C C . MET A 1 449 ? -8.901 15.670 -9.721 1.00 95.50 449 MET A C 1
ATOM 3481 O O . MET A 1 449 ? -7.840 16.275 -9.545 1.00 95.50 449 MET A O 1
ATOM 3485 N N . ARG A 1 450 ? -9.524 15.032 -8.725 1.00 95.56 450 ARG A N 1
ATOM 3486 C CA . ARG A 1 450 ? -9.019 14.940 -7.349 1.00 95.56 450 ARG A CA 1
ATOM 3487 C C . ARG A 1 450 ? -8.233 13.654 -7.156 1.00 95.56 450 ARG A C 1
ATOM 3489 O O . ARG A 1 450 ? -8.496 12.634 -7.793 1.00 95.56 450 ARG A O 1
ATOM 3496 N N . GLU A 1 451 ? -7.253 13.685 -6.267 1.00 96.56 451 GLU A N 1
ATOM 3497 C CA . GLU A 1 451 ? -6.317 12.577 -6.104 1.00 96.56 451 GLU A CA 1
ATOM 3498 C C . GLU A 1 451 ? -6.930 11.425 -5.304 1.00 96.56 451 GLU A C 1
ATOM 3500 O O . GLU A 1 451 ? -7.617 11.636 -4.304 1.00 96.56 451 GLU A O 1
ATOM 3505 N N . ARG A 1 452 ? -6.669 10.188 -5.744 1.00 97.69 452 ARG A N 1
ATOM 3506 C CA . ARG A 1 452 ? -7.025 8.969 -4.999 1.00 97.69 452 ARG A CA 1
ATOM 3507 C C . ARG A 1 452 ? -5.870 8.472 -4.126 1.00 97.69 452 ARG A C 1
ATOM 3509 O O . ARG A 1 452 ? -6.111 7.978 -3.031 1.00 97.69 452 ARG A O 1
ATOM 3516 N N . PHE A 1 453 ? -4.634 8.589 -4.609 1.00 98.12 453 PHE A N 1
ATOM 3517 C CA . PHE A 1 453 ? -3.423 8.121 -3.931 1.00 98.12 453 PHE A CA 1
ATOM 3518 C C . PHE A 1 453 ? -2.656 9.325 -3.382 1.00 98.12 453 PHE A C 1
ATOM 3520 O O . PHE A 1 453 ? -2.292 10.208 -4.159 1.00 98.12 453 PHE A O 1
ATOM 3527 N N . HIS A 1 454 ? -2.369 9.352 -2.080 1.00 96.81 454 HIS A N 1
ATOM 3528 C CA . HIS A 1 454 ? -1.799 10.534 -1.425 1.00 96.81 454 HIS A CA 1
ATOM 3529 C C . HIS A 1 454 ? -0.395 10.260 -0.899 1.00 96.81 454 HIS A C 1
ATOM 3531 O O . HIS A 1 454 ? -0.158 9.286 -0.190 1.00 96.81 454 HIS A O 1
ATOM 3537 N N . HIS A 1 455 ? 0.557 11.129 -1.247 1.00 94.81 455 HIS A N 1
ATOM 3538 C CA . HIS A 1 455 ? 1.942 10.994 -0.781 1.00 94.81 455 HIS A CA 1
ATOM 3539 C C . HIS A 1 455 ? 2.106 11.488 0.660 1.00 94.81 455 HIS A C 1
ATOM 3541 O O . HIS A 1 455 ? 3.104 11.171 1.312 1.00 94.81 455 HIS A O 1
ATOM 3547 N N . TRP A 1 456 ? 1.139 12.256 1.160 1.00 93.44 456 TRP A N 1
ATOM 3548 C CA . TRP A 1 456 ? 1.176 12.818 2.495 1.00 93.44 456 TRP A CA 1
ATOM 3549 C C . TRP A 1 456 ? -0.001 12.385 3.361 1.00 93.44 456 TRP A C 1
ATOM 3551 O O . TRP A 1 456 ? -0.951 11.742 2.917 1.00 93.44 456 TRP A O 1
ATOM 3561 N N . MET A 1 457 ? 0.103 12.755 4.632 1.00 91.94 457 MET A N 1
ATOM 3562 C CA . MET A 1 457 ? -0.980 12.694 5.600 1.00 91.94 457 MET A CA 1
ATOM 3563 C C . MET A 1 457 ? -2.067 13.739 5.271 1.00 91.94 457 MET A C 1
ATOM 3565 O O . MET A 1 457 ? -1.775 14.735 4.600 1.00 91.94 457 MET A O 1
ATOM 3569 N N . PRO A 1 458 ? -3.314 13.536 5.740 1.00 90.69 458 PRO A N 1
ATOM 3570 C CA . PRO A 1 458 ? -4.450 14.392 5.393 1.00 90.69 458 PRO A CA 1
ATOM 3571 C C . PRO A 1 458 ? -4.225 15.896 5.633 1.00 90.69 458 PRO A C 1
ATOM 3573 O O . PRO A 1 458 ? -4.496 16.728 4.774 1.00 90.69 458 PRO A O 1
ATOM 3576 N N . ASP A 1 459 ? -3.704 16.275 6.794 1.00 87.31 459 ASP A N 1
ATOM 3577 C CA . ASP A 1 459 ? -3.420 17.672 7.127 1.00 87.31 459 ASP A CA 1
ATOM 3578 C C . ASP A 1 459 ? -2.474 18.332 6.112 1.00 87.31 459 ASP A C 1
ATOM 3580 O O . ASP A 1 459 ? -2.735 19.446 5.656 1.00 87.31 459 ASP A O 1
ATOM 3584 N N . PHE A 1 460 ? -1.415 17.648 5.688 1.00 88.19 460 PHE A N 1
ATOM 3585 C CA . PHE A 1 460 ? -0.509 18.195 4.685 1.00 88.19 460 PHE A CA 1
ATOM 3586 C C . PHE A 1 460 ? -1.202 18.371 3.327 1.00 88.19 460 PHE A C 1
ATOM 3588 O O . PHE A 1 460 ? -1.074 19.439 2.728 1.00 88.19 460 PHE A O 1
ATOM 3595 N N . GLU A 1 461 ? -1.967 17.379 2.855 1.00 86.81 461 GLU A N 1
ATOM 3596 C CA . GLU A 1 461 ? -2.691 17.477 1.572 1.00 86.81 461 GLU A CA 1
ATOM 3597 C C . GLU A 1 461 ? -3.725 18.621 1.569 1.00 86.81 461 GLU A C 1
ATOM 3599 O O . GLU A 1 461 ? -4.017 19.201 0.520 1.00 86.81 461 GLU A O 1
ATOM 3604 N N . TYR A 1 462 ? -4.252 18.993 2.739 1.00 83.38 462 TYR A N 1
ATOM 3605 C CA . TYR A 1 462 ? -5.171 20.123 2.885 1.00 83.38 462 TYR A CA 1
ATOM 3606 C C . TYR A 1 462 ? -4.459 21.477 2.938 1.00 83.38 462 TYR A C 1
ATOM 3608 O O . TYR A 1 462 ? -4.854 22.422 2.255 1.00 83.38 462 TYR A O 1
ATOM 3616 N N . PHE A 1 463 ? -3.416 21.602 3.762 1.00 79.81 463 PHE A N 1
ATOM 3617 C CA . PHE A 1 463 ? -2.754 22.888 4.010 1.00 79.81 463 PHE A CA 1
ATOM 3618 C C . PHE A 1 463 ? -1.657 23.226 3.012 1.00 79.81 463 PHE A C 1
ATOM 3620 O O . PHE A 1 463 ? -1.152 24.354 3.021 1.00 79.81 463 PHE A O 1
ATOM 3627 N N . TYR A 1 464 ? -1.287 22.290 2.145 1.00 81.12 464 TYR A N 1
ATOM 3628 C CA . TYR A 1 464 ? -0.368 22.565 1.061 1.00 81.12 464 TYR A CA 1
ATOM 3629 C C . TYR A 1 464 ? -0.902 23.710 0.182 1.00 81.12 464 TYR A C 1
ATOM 3631 O O . TYR A 1 464 ? -2.006 23.652 -0.350 1.00 81.12 464 TYR A O 1
ATOM 3639 N N . LYS A 1 465 ? -0.113 24.782 0.032 1.00 74.50 465 LYS A N 1
ATOM 3640 C CA . LYS A 1 465 ? -0.490 25.990 -0.735 1.00 74.50 465 LYS A CA 1
ATOM 3641 C C . LYS A 1 465 ? 0.211 26.098 -2.096 1.00 74.50 465 LYS A C 1
ATOM 3643 O O . LYS A 1 465 ? 0.229 27.174 -2.689 1.00 74.50 465 LYS A O 1
ATOM 3648 N N . GLY A 1 466 ? 0.822 25.017 -2.587 1.00 71.50 466 GLY A N 1
ATOM 3649 C CA . GLY A 1 466 ? 1.661 25.060 -3.791 1.00 71.50 466 GLY A CA 1
ATOM 3650 C C . GLY A 1 466 ? 3.020 25.750 -3.573 1.00 71.50 466 GLY A C 1
ATOM 3651 O O . GLY A 1 466 ? 3.407 26.077 -2.451 1.00 71.50 466 GLY A O 1
ATOM 3652 N N . GLY A 1 467 ? 3.768 25.988 -4.658 1.00 74.06 467 GLY A N 1
ATOM 3653 C CA . GLY A 1 467 ? 4.951 26.867 -4.656 1.00 74.06 467 GLY A CA 1
ATOM 3654 C C . GLY A 1 467 ? 6.316 26.162 -4.651 1.00 74.06 467 GLY A C 1
ATOM 3655 O O . GLY A 1 467 ? 6.475 25.089 -5.216 1.00 74.06 467 GLY A O 1
ATOM 3656 N N . LYS A 1 468 ? 7.340 26.790 -4.046 1.00 64.75 468 LYS A N 1
ATOM 3657 C CA . LYS A 1 468 ? 8.769 26.383 -4.118 1.00 64.75 468 LYS A CA 1
ATOM 3658 C C . LYS A 1 468 ? 9.124 25.071 -3.387 1.00 64.75 468 LYS A C 1
ATOM 3660 O O . LYS A 1 468 ? 10.299 24.728 -3.297 1.00 64.75 468 LYS A O 1
ATOM 3665 N N . PHE A 1 469 ? 8.145 24.349 -2.850 1.00 80.12 469 PHE A N 1
ATOM 3666 C CA . PHE A 1 469 ? 8.377 23.070 -2.180 1.00 80.12 469 PHE A CA 1
ATOM 3667 C C . PHE A 1 469 ? 8.735 21.980 -3.201 1.00 80.12 469 PHE A C 1
ATOM 3669 O O . PHE A 1 469 ? 8.159 21.943 -4.287 1.00 80.12 469 PHE A O 1
ATOM 3676 N N . TRP A 1 470 ? 9.667 21.081 -2.868 1.00 85.38 470 TRP A N 1
ATOM 3677 C CA . TRP A 1 470 ? 10.191 20.085 -3.814 1.00 85.38 470 TRP A CA 1
ATOM 3678 C C . TRP A 1 470 ? 9.080 19.235 -4.452 1.00 85.38 470 TRP A C 1
ATOM 3680 O O . TRP A 1 470 ? 9.123 18.997 -5.658 1.00 85.38 470 TRP A O 1
ATOM 3690 N N . TYR A 1 471 ? 8.055 18.871 -3.673 1.00 86.81 471 TYR A N 1
ATOM 3691 C CA . TYR A 1 471 ? 6.897 18.082 -4.113 1.00 86.81 471 TYR A CA 1
ATOM 3692 C C . TYR A 1 471 ? 6.170 18.734 -5.291 1.00 86.81 471 TYR A C 1
ATOM 3694 O O . TYR A 1 471 ? 5.809 18.044 -6.239 1.00 86.81 471 TYR A O 1
ATOM 3702 N N . TYR A 1 472 ? 6.069 20.072 -5.313 1.00 88.19 472 TYR A N 1
ATOM 3703 C CA . TYR A 1 472 ? 5.459 20.820 -6.418 1.00 88.19 472 TYR A CA 1
ATOM 3704 C C . TYR A 1 472 ? 6.067 20.444 -7.769 1.00 88.19 472 TYR A C 1
ATOM 3706 O O . TYR A 1 472 ? 5.365 20.265 -8.761 1.00 88.19 472 TYR A O 1
ATOM 3714 N N . ASN A 1 473 ? 7.395 20.312 -7.817 1.00 89.56 473 ASN A N 1
ATOM 3715 C CA . ASN A 1 473 ? 8.103 20.031 -9.059 1.00 89.56 473 ASN A CA 1
ATOM 3716 C C . ASN A 1 473 ? 7.813 18.634 -9.601 1.00 89.56 473 ASN A C 1
ATOM 3718 O O . ASN A 1 473 ? 7.940 18.442 -10.810 1.00 89.56 473 ASN A O 1
ATOM 3722 N N . PHE A 1 474 ? 7.410 17.709 -8.732 1.00 90.88 474 PHE A N 1
ATOM 3723 C CA . PHE A 1 474 ? 6.999 16.374 -9.129 1.00 90.88 474 PHE A CA 1
ATOM 3724 C C . PHE A 1 474 ? 5.561 16.333 -9.638 1.00 90.88 474 PHE A C 1
ATOM 3726 O O . PHE A 1 474 ? 5.291 15.504 -10.488 1.00 90.88 474 PHE A O 1
ATOM 3733 N N . ILE A 1 475 ? 4.652 17.204 -9.189 1.00 91.31 475 ILE A N 1
ATOM 3734 C CA . ILE A 1 475 ? 3.212 17.057 -9.495 1.00 91.31 475 ILE A CA 1
ATOM 3735 C C . ILE A 1 475 ? 2.624 18.140 -10.414 1.00 91.31 475 ILE A C 1
ATOM 3737 O O . ILE A 1 475 ? 1.529 17.972 -10.942 1.00 91.31 475 ILE A O 1
ATOM 3741 N N . LYS A 1 476 ? 3.332 19.254 -10.643 1.00 89.06 476 LYS A N 1
ATOM 3742 C CA . LYS A 1 476 ? 2.785 20.440 -11.335 1.00 89.06 476 LYS A CA 1
ATOM 3743 C C . LYS A 1 476 ? 2.296 20.222 -12.773 1.00 89.06 476 LYS A C 1
ATOM 3745 O O . LYS A 1 476 ? 1.557 21.063 -13.272 1.00 89.06 476 LYS A O 1
ATOM 3750 N N . GLU A 1 477 ? 2.705 19.150 -13.451 1.00 88.75 477 GLU A N 1
ATOM 3751 C CA . GLU A 1 477 ? 2.344 18.915 -14.862 1.00 88.75 477 GLU A CA 1
ATOM 3752 C C . GLU A 1 477 ? 0.877 18.537 -15.064 1.00 88.75 477 GLU A C 1
ATOM 3754 O O . GLU A 1 477 ? 0.340 18.755 -16.146 1.00 88.75 477 GLU A O 1
ATOM 3759 N N . TRP A 1 478 ? 0.212 18.030 -14.025 1.00 89.44 478 TRP A N 1
ATOM 3760 C CA . TRP A 1 478 ? -1.169 17.553 -14.118 1.00 89.44 478 TRP A CA 1
ATOM 3761 C C . TRP A 1 478 ? -2.205 18.555 -13.603 1.00 89.44 478 TRP A C 1
ATOM 3763 O O . TRP A 1 478 ? -3.399 18.265 -13.643 1.00 89.44 478 TRP A O 1
ATOM 3773 N N . GLY A 1 479 ? -1.774 19.738 -13.157 1.00 86.62 479 GLY A N 1
ATOM 3774 C CA . GLY A 1 479 ? -2.615 20.659 -12.395 1.00 86.62 479 GLY A CA 1
ATOM 3775 C C . GLY A 1 479 ? -2.797 20.180 -10.953 1.00 86.62 479 GLY A C 1
ATOM 3776 O O . GLY A 1 479 ? -2.856 18.983 -10.685 1.00 86.62 479 GLY A O 1
ATOM 3777 N N . ILE A 1 480 ? -2.840 21.120 -10.009 1.00 85.69 480 ILE A N 1
ATOM 3778 C CA . ILE A 1 480 ? -2.916 20.814 -8.578 1.00 85.69 480 ILE A CA 1
ATOM 3779 C C . ILE A 1 480 ? -4.199 21.421 -8.026 1.00 85.69 480 ILE A C 1
ATOM 3781 O O . ILE A 1 480 ? -4.353 22.644 -8.026 1.00 85.69 480 ILE A O 1
ATOM 3785 N N . LEU A 1 481 ? -5.092 20.565 -7.537 1.00 90.00 481 LEU A N 1
ATOM 3786 C CA . LEU A 1 481 ? -6.195 20.981 -6.681 1.00 90.00 481 LEU A CA 1
ATOM 3787 C C . LEU A 1 481 ? -5.695 21.069 -5.235 1.00 90.00 481 LEU A C 1
ATOM 3789 O O . LEU A 1 481 ? -4.883 20.252 -4.804 1.00 90.00 481 LEU A O 1
ATOM 3793 N N . LEU A 1 482 ? -6.140 22.089 -4.503 1.00 87.75 482 LEU A N 1
ATOM 3794 C CA . LEU A 1 482 ? -5.680 22.402 -3.146 1.00 87.75 482 LEU A CA 1
ATOM 3795 C C . LEU A 1 482 ? -6.848 22.356 -2.156 1.00 87.75 482 LEU A C 1
ATOM 3797 O O . LEU A 1 482 ? -8.013 22.440 -2.552 1.00 87.75 482 LEU A O 1
ATOM 3801 N N . GLY A 1 483 ? -6.536 22.278 -0.861 1.00 86.38 483 GLY A N 1
ATOM 3802 C CA . GLY A 1 483 ? -7.546 22.300 0.197 1.00 86.38 483 GLY A CA 1
ATOM 3803 C C . GLY A 1 483 ? -8.522 21.132 0.086 1.00 86.38 483 GLY A C 1
ATOM 3804 O O . GLY A 1 483 ? -8.132 20.006 -0.199 1.00 86.38 483 GLY A O 1
ATOM 3805 N N . ASN A 1 484 ? -9.814 21.399 0.267 1.00 84.62 484 ASN A N 1
ATOM 3806 C CA . ASN A 1 484 ? -10.860 20.375 0.198 1.00 84.62 484 ASN A CA 1
ATOM 3807 C C . ASN A 1 484 ? -11.090 19.779 -1.204 1.00 84.62 484 ASN A C 1
ATOM 3809 O O . ASN A 1 484 ? -11.812 18.795 -1.334 1.00 84.62 484 ASN A O 1
ATOM 3813 N N . GLN A 1 485 ? -10.491 20.356 -2.248 1.00 90.06 485 GLN A N 1
ATOM 3814 C CA . GLN A 1 485 ? -10.556 19.828 -3.610 1.00 90.06 485 GLN A CA 1
ATOM 3815 C C . GLN A 1 485 ? -9.366 18.922 -3.947 1.00 90.06 485 GLN A C 1
ATOM 3817 O O . GLN A 1 485 ? -9.371 18.311 -5.008 1.00 90.06 485 GLN A O 1
ATOM 3822 N N . SER A 1 486 ? -8.340 18.819 -3.093 1.00 90.06 486 SER A N 1
ATOM 3823 C CA . SER A 1 486 ? -7.156 18.003 -3.404 1.00 90.06 486 SER A CA 1
ATOM 3824 C C . SER A 1 486 ? -7.454 16.501 -3.390 1.00 90.06 486 SER A C 1
ATOM 3826 O O . SER A 1 486 ? -6.889 15.749 -4.185 1.00 90.06 486 SER A O 1
ATOM 3828 N N . CYS A 1 487 ? -8.372 16.068 -2.522 1.00 94.69 487 CYS A N 1
ATOM 3829 C CA . CYS A 1 487 ? -8.627 14.660 -2.249 1.00 94.69 487 CYS A CA 1
ATOM 3830 C C . CYS A 1 487 ? -9.969 14.186 -2.804 1.00 94.69 487 CYS A C 1
ATOM 3832 O O . CYS A 1 487 ? -11.004 14.828 -2.619 1.00 94.69 487 CYS A O 1
ATOM 3834 N N . SER A 1 488 ? -9.955 13.020 -3.447 1.00 96.25 488 SER A N 1
ATOM 3835 C CA . SER A 1 488 ? -11.172 12.329 -3.853 1.00 96.25 488 SER A CA 1
ATOM 3836 C C . SER A 1 488 ? -11.964 11.871 -2.630 1.00 96.25 488 SER A C 1
ATOM 3838 O O . SER A 1 488 ? -11.387 11.390 -1.649 1.00 96.25 488 SER A O 1
ATOM 3840 N N . SER A 1 489 ? -13.293 11.928 -2.714 1.00 95.25 489 SER A N 1
ATOM 3841 C CA . SER A 1 489 ? -14.178 11.309 -1.716 1.00 95.25 489 SER A CA 1
ATOM 3842 C C . SER A 1 489 ? -13.960 9.794 -1.610 1.00 95.25 489 SER A C 1
ATOM 3844 O O . SER A 1 489 ? -14.176 9.208 -0.554 1.00 95.25 489 SER A O 1
ATOM 3846 N N . GLU A 1 490 ? -13.459 9.174 -2.681 1.00 95.12 490 GLU A N 1
ATOM 3847 C CA . GLU A 1 490 ? -13.075 7.763 -2.770 1.00 95.12 490 GLU A CA 1
ATOM 3848 C C . GLU A 1 490 ? -11.547 7.597 -2.671 1.00 95.12 490 GLU A C 1
ATOM 3850 O O . GLU A 1 490 ? -10.912 6.879 -3.450 1.00 95.12 490 GLU A O 1
ATOM 3855 N N . THR A 1 491 ? -10.935 8.315 -1.727 1.00 97.12 491 THR A N 1
ATOM 3856 C CA . THR A 1 491 ? -9.498 8.228 -1.439 1.00 97.12 491 THR A CA 1
ATOM 3857 C C . THR A 1 491 ? -9.075 6.776 -1.179 1.00 97.12 491 THR A C 1
ATOM 3859 O O . THR A 1 491 ? -9.734 6.049 -0.438 1.00 97.12 491 THR A O 1
ATOM 3862 N N . VAL A 1 492 ? -7.950 6.366 -1.765 1.00 98.06 492 VAL A N 1
ATOM 3863 C CA . VAL A 1 492 ? -7.362 5.025 -1.646 1.00 98.06 492 VAL A CA 1
ATOM 3864 C C . VAL A 1 492 ? -6.423 4.922 -0.454 1.00 98.06 492 VAL A C 1
ATOM 3866 O O . VAL A 1 492 ? -6.452 3.904 0.231 1.00 98.06 492 VAL A O 1
ATOM 3869 N N . ASN A 1 493 ? -5.577 5.920 -0.196 1.00 97.81 493 ASN A N 1
ATOM 3870 C CA . ASN A 1 493 ? -4.627 5.852 0.914 1.00 97.81 493 ASN A CA 1
ATOM 3871 C C . ASN A 1 493 ? -4.138 7.221 1.385 1.00 97.81 493 ASN A C 1
ATOM 3873 O O . ASN A 1 493 ? -4.249 8.190 0.646 1.00 97.81 493 ASN A O 1
ATOM 3877 N N . PHE A 1 494 ? -3.535 7.246 2.573 1.00 97.38 494 PHE A N 1
ATOM 3878 C CA . PHE A 1 494 ? -2.664 8.320 3.052 1.00 97.38 494 PHE A CA 1
ATOM 3879 C C . PHE A 1 494 ? -1.332 7.749 3.541 1.00 97.38 494 PHE A C 1
ATOM 3881 O O . PHE A 1 494 ? -1.300 6.658 4.117 1.00 97.38 494 PHE A O 1
ATOM 3888 N N . HIS A 1 495 ? -0.260 8.521 3.372 1.00 96.56 495 HIS A N 1
ATOM 3889 C CA . HIS A 1 495 ? 1.112 8.153 3.734 1.00 96.56 495 HIS A CA 1
ATOM 3890 C C . HIS A 1 495 ? 1.662 9.024 4.878 1.00 96.56 495 HIS A C 1
ATOM 3892 O O . HIS A 1 495 ? 1.004 9.955 5.340 1.00 96.56 495 HIS A O 1
ATOM 3898 N N . TYR A 1 496 ? 2.860 8.700 5.379 1.00 93.81 496 TYR A N 1
ATOM 3899 C CA . TYR A 1 496 ? 3.470 9.274 6.583 1.00 93.81 496 TYR A CA 1
ATOM 3900 C C . TYR A 1 496 ? 2.666 9.042 7.874 1.00 93.81 496 TYR A C 1
ATOM 3902 O O . TYR A 1 496 ? 2.835 9.755 8.868 1.00 93.81 496 TYR A O 1
A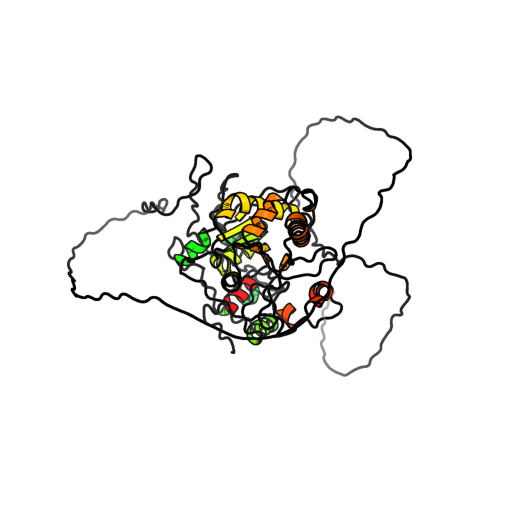TOM 3910 N N . ILE A 1 497 ? 1.842 7.994 7.919 1.00 93.38 497 ILE A N 1
ATOM 3911 C CA . ILE A 1 497 ? 1.071 7.606 9.102 1.00 93.38 497 ILE A CA 1
ATOM 3912 C C . ILE A 1 497 ? 1.936 6.732 10.017 1.00 93.38 497 ILE A C 1
ATOM 3914 O O . ILE A 1 497 ? 1.747 5.528 10.160 1.00 93.38 497 ILE A O 1
ATOM 3918 N N . LYS A 1 498 ? 2.934 7.357 10.648 1.00 88.50 498 LYS A N 1
ATOM 3919 C CA . LYS A 1 498 ? 3.938 6.657 11.471 1.00 88.50 498 LYS A CA 1
ATOM 3920 C C . LYS A 1 498 ? 3.412 6.172 12.825 1.00 88.50 498 LYS A C 1
ATOM 3922 O O . LYS A 1 498 ? 3.984 5.241 13.393 1.00 88.50 498 LYS A O 1
ATOM 3927 N N . ASN A 1 499 ? 2.384 6.829 13.367 1.00 87.88 499 ASN A N 1
ATOM 3928 C CA . ASN A 1 499 ? 1.787 6.489 14.659 1.00 87.88 499 ASN A CA 1
ATOM 3929 C C . ASN A 1 499 ? 0.634 5.480 14.443 1.00 87.88 499 ASN A C 1
ATOM 3931 O O . ASN A 1 499 ? -0.358 5.839 13.803 1.00 87.88 499 ASN A O 1
ATOM 3935 N N . PRO A 1 500 ? 0.709 4.253 14.994 1.00 89.25 500 PRO A N 1
ATOM 3936 C CA . PRO A 1 500 ? -0.351 3.245 14.873 1.00 89.25 500 PRO A CA 1
ATOM 3937 C C . PRO A 1 500 ? -1.728 3.712 15.366 1.00 89.25 500 PRO A C 1
ATOM 3939 O O . PRO A 1 500 ? -2.761 3.289 14.847 1.00 89.25 500 PRO A O 1
ATOM 3942 N N . THR A 1 501 ? -1.766 4.602 16.358 1.00 88.19 501 THR A N 1
ATOM 3943 C CA . THR A 1 501 ? -3.010 5.204 16.844 1.00 88.19 501 THR A CA 1
ATOM 3944 C C . THR A 1 501 ? -3.616 6.140 15.804 1.00 88.19 501 THR A C 1
ATOM 3946 O O . THR A 1 501 ? -4.827 6.121 15.608 1.00 88.19 501 THR A O 1
ATOM 3949 N N . MET A 1 502 ? -2.792 6.909 15.080 1.00 88.50 502 MET A N 1
ATOM 3950 C CA . MET A 1 502 ? -3.265 7.743 13.967 1.00 88.50 502 MET A CA 1
ATOM 3951 C C . MET A 1 502 ? -3.830 6.864 12.848 1.00 88.50 502 MET A C 1
ATOM 3953 O O . MET A 1 502 ? -4.875 7.185 12.290 1.00 88.50 502 MET A O 1
ATOM 3957 N N . ALA A 1 503 ? -3.200 5.718 12.570 1.00 92.00 503 ALA A N 1
ATOM 3958 C CA . ALA A 1 503 ? -3.722 4.765 11.595 1.00 92.00 503 ALA A CA 1
ATOM 3959 C C . ALA A 1 503 ? -5.116 4.239 11.979 1.00 92.00 503 ALA A C 1
ATOM 3961 O O . ALA A 1 503 ? -6.031 4.246 11.154 1.00 92.00 503 ALA A O 1
ATOM 3962 N N . ARG A 1 504 ? -5.301 3.851 13.250 1.00 91.56 504 ARG A N 1
ATOM 3963 C CA . ARG A 1 504 ? -6.607 3.433 13.785 1.00 91.56 504 ARG A CA 1
ATOM 3964 C C . ARG A 1 504 ? -7.628 4.568 13.771 1.00 91.56 504 ARG A C 1
ATOM 3966 O O . ARG A 1 504 ? -8.765 4.315 13.391 1.00 91.56 504 ARG A O 1
ATOM 3973 N N . TYR A 1 505 ? -7.234 5.794 14.121 1.00 89.81 505 TYR A N 1
ATOM 3974 C CA . TYR A 1 505 ? -8.098 6.975 14.040 1.00 89.81 505 TYR A CA 1
ATOM 3975 C C . TYR A 1 505 ? -8.602 7.209 12.617 1.00 89.81 505 TYR A C 1
ATOM 3977 O O . TYR A 1 505 ? -9.809 7.243 12.409 1.00 89.81 505 TYR A O 1
ATOM 3985 N N . LEU A 1 506 ? -7.697 7.316 11.638 1.00 91.12 506 LEU A N 1
ATOM 3986 C CA . LEU A 1 506 ? -8.062 7.562 10.242 1.00 91.12 506 LEU A CA 1
ATOM 3987 C C . LEU A 1 506 ? -8.999 6.478 9.718 1.00 91.12 506 LEU A C 1
ATOM 3989 O O . LEU A 1 506 ? -10.045 6.794 9.161 1.00 91.12 506 LEU A O 1
ATOM 3993 N N . TYR A 1 507 ? -8.669 5.209 9.963 1.00 91.69 507 TYR A N 1
ATOM 3994 C CA . TYR A 1 507 ? -9.521 4.099 9.558 1.00 91.69 507 TYR A CA 1
ATOM 3995 C C . TYR A 1 507 ? -10.903 4.163 10.218 1.00 91.69 507 TYR A C 1
ATOM 3997 O O . TYR A 1 507 ? -11.916 4.090 9.525 1.00 91.69 507 TYR A O 1
ATOM 4005 N N . HIS A 1 508 ? -10.956 4.338 11.541 1.00 88.56 508 HIS A N 1
ATOM 4006 C CA . HIS A 1 508 ? -12.210 4.389 12.289 1.00 88.56 508 HIS A CA 1
ATOM 4007 C C . HIS A 1 508 ? -13.090 5.562 11.852 1.00 88.56 508 HIS A C 1
ATOM 4009 O O . HIS A 1 508 ? -14.289 5.391 11.641 1.00 88.56 508 HIS A O 1
ATOM 4015 N N . TYR A 1 509 ? -12.474 6.728 11.653 1.00 88.00 509 TYR A N 1
ATOM 4016 C CA . TYR A 1 509 ? -13.144 7.944 11.222 1.00 88.00 509 TYR A CA 1
ATOM 4017 C C . TYR A 1 509 ? -13.658 7.840 9.787 1.00 88.00 509 TYR A C 1
ATOM 4019 O O . TYR A 1 509 ? -14.764 8.294 9.499 1.00 88.00 509 TYR A O 1
ATOM 4027 N N . VAL A 1 510 ? -12.873 7.255 8.875 1.00 90.38 510 VAL A N 1
ATOM 4028 C CA . VAL A 1 510 ? -13.224 7.120 7.452 1.00 90.38 510 VAL A CA 1
ATOM 4029 C C . VAL A 1 510 ? -14.281 6.054 7.189 1.00 90.38 510 VAL A C 1
ATOM 4031 O O . VAL A 1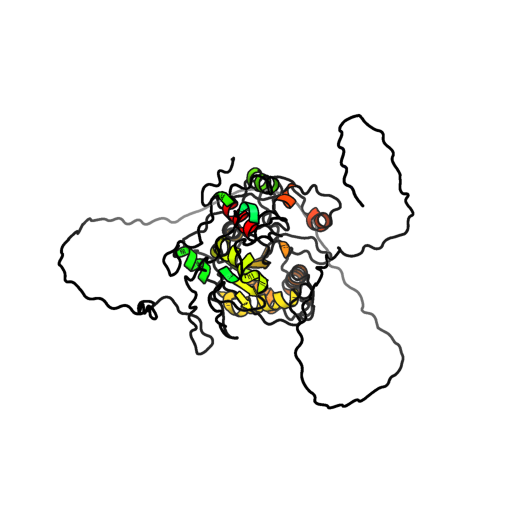 510 ? -15.154 6.268 6.351 1.00 90.38 510 VAL A O 1
ATOM 4034 N N . GLN A 1 511 ? -14.245 4.954 7.934 1.00 87.12 511 GLN A N 1
ATOM 4035 C CA . GLN A 1 511 ? -15.206 3.856 7.809 1.00 87.12 511 GLN A CA 1
ATOM 4036 C C . GLN A 1 511 ? -16.492 4.061 8.629 1.00 87.12 511 GLN A C 1
ATOM 4038 O O . GLN A 1 511 ? -17.407 3.251 8.525 1.00 87.12 511 GLN A O 1
ATOM 4043 N N . ASP A 1 512 ? -16.544 5.100 9.471 1.00 78.12 512 ASP A N 1
ATOM 4044 C CA . ASP A 1 512 ? -17.662 5.425 10.373 1.00 78.12 512 ASP A CA 1
ATOM 4045 C C . ASP A 1 512 ? -18.222 4.214 11.150 1.00 78.12 512 ASP A C 1
ATOM 4047 O O . ASP A 1 512 ? -19.421 4.080 11.385 1.00 78.12 512 ASP A O 1
ATOM 4051 N N . VAL A 1 513 ? -17.336 3.297 11.562 1.00 65.12 513 VAL A N 1
ATOM 4052 C CA . VAL A 1 513 ? -17.707 1.958 12.067 1.00 65.12 513 VAL A CA 1
ATOM 4053 C C . VAL A 1 513 ? -18.630 2.016 13.295 1.00 65.12 513 VAL A C 1
ATOM 4055 O O . VAL A 1 513 ? -19.356 1.062 13.566 1.00 65.12 513 VAL A O 1
ATOM 4058 N N . GLN A 1 514 ? -18.599 3.114 14.058 1.00 62.03 514 GLN A N 1
ATOM 4059 C CA . GLN A 1 514 ? -19.368 3.289 15.297 1.00 62.03 514 GLN A CA 1
ATOM 4060 C C . GLN A 1 514 ? -20.034 4.670 15.427 1.00 62.03 514 GLN A C 1
ATOM 4062 O O . GLN A 1 514 ? -20.325 5.109 16.541 1.00 62.03 514 GLN A O 1
ATOM 4067 N N . GLY A 1 515 ? -20.286 5.363 14.313 1.00 62.53 515 GLY A N 1
ATOM 4068 C CA . GLY A 1 515 ? -20.936 6.671 14.344 1.00 62.53 515 GLY A CA 1
ATOM 4069 C C . GLY A 1 515 ? -20.056 7.723 15.014 1.00 62.53 515 GLY A C 1
ATOM 4070 O O . GLY A 1 515 ? -20.424 8.279 16.052 1.00 62.53 515 GLY A O 1
ATOM 4071 N N . CYS A 1 516 ? -18.909 8.042 14.407 1.00 69.81 516 CYS A N 1
ATOM 4072 C CA . CYS A 1 516 ? -18.014 9.120 14.846 1.00 69.81 516 CYS A CA 1
ATOM 4073 C C . CYS A 1 516 ? -18.667 10.527 14.774 1.00 69.81 516 CYS A C 1
ATOM 4075 O O . CYS A 1 516 ? -17.964 11.528 14.915 1.00 69.81 516 CYS A O 1
ATOM 4077 N N . ASN A 1 517 ? -19.994 10.624 14.573 1.00 61.38 517 ASN A N 1
ATOM 4078 C CA . ASN A 1 517 ? -20.784 11.846 14.413 1.00 61.38 517 ASN A CA 1
ATOM 4079 C C . ASN A 1 517 ? -20.068 12.841 13.493 1.00 61.38 517 ASN A C 1
ATOM 4081 O O . ASN A 1 517 ? -19.622 13.912 13.914 1.00 61.38 517 ASN A O 1
ATOM 4085 N N . ARG A 1 518 ? -19.924 12.444 12.226 1.00 65.12 518 ARG A N 1
ATOM 4086 C CA . ARG A 1 518 ? -19.464 13.336 11.162 1.00 65.12 518 ARG A CA 1
ATOM 4087 C C . ARG A 1 518 ? -20.442 14.500 11.053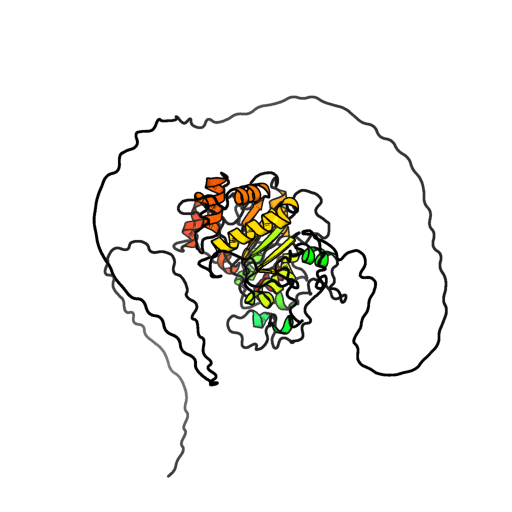 1.00 65.12 518 ARG A C 1
ATOM 4089 O O . ARG A 1 518 ? -21.648 14.289 10.924 1.00 65.12 518 ARG A O 1
ATOM 4096 N N . THR A 1 519 ? -19.929 15.720 11.140 1.00 54.22 519 THR A N 1
ATOM 4097 C CA . THR A 1 519 ? -20.729 16.913 10.869 1.00 54.22 519 THR A CA 1
ATOM 4098 C C . THR A 1 519 ? -20.824 17.013 9.349 1.00 54.22 519 THR A C 1
ATOM 4100 O O . THR A 1 519 ? -19.877 17.469 8.716 1.00 54.22 519 THR A O 1
ATOM 4103 N N . ILE A 1 520 ? -21.898 16.470 8.765 1.00 46.22 520 ILE A N 1
ATOM 4104 C CA . ILE A 1 520 ? -22.136 16.495 7.309 1.00 46.22 520 ILE A CA 1
ATOM 4105 C C . ILE A 1 520 ? -22.473 17.911 6.845 1.00 46.22 520 ILE A C 1
ATOM 4107 O O . ILE A 1 520 ? -23.303 18.560 7.525 1.00 46.22 520 ILE A O 1
#

Radius of gyration: 31.1 Å; chains: 1; bounding box: 100×86×103 Å

Sequence (520 aa):
MSTILVFNAALRGYGAPKRETTYGISTHDSEPESAPSDGEENTDSSQHEGSAALLNSSSKYTNKSSASASSASAPSAPSSPSSPSPSQLNRDSATSLNSSEYADASSTSSHDHANNQSQYSNTTSHSADHTETSPIHASNQNLSANNIYYSNGTRAVVNHWYGWQPDIKTAMDCTWVECLKVNHTCKTCRDSPTDMAVPFVDPGEDWVPDVTMLRRMFLDGHDSNGNPWPPPLPKELCDVVNSSENTRRLLDEAKIVGAPISRTPETKNNKLLCFIYTMERKHNTSIRAMRETWAPGCDGFLAFSTKSDPRIPAISVPHRGKEKYGNMWQKIRSMFQFVGKHYLSEFDWFYMGGDDLVVYPQNLKNYLGTINSSEPHYLGRRFKGKKVGFNTGGAGYALSRPALQCLLANLEEQVCGPWKMTSQEDVMTAICLERACNITYEDTRDDQMRERFHHWMPDFEYFYKGGKFWYYNFIKEWGILLGNQSCSSETVNFHYIKNPTMARYLYHYVQDVQGCNRTI

Secondary structure (DSSP, 8-state):
--------------------------------PPPPPPPPP-------------------------------------------------------------------------------------------------------SSS----SSS-PPP-TTTT------S--SS-HHHHTSTT---S--S--GGGG-SPP----TT----TTHHHHHHHH-B-TTS-BSSPPPPGGGGG--SS-HHHHHHHHHTT--PPP---SPP-SS--EEEEEE--GGGIIIIIHHHHHTTGGGSSEEEEEESS-BTTTTEEE---SS-SSGGGHHHHHHHHHHHHHHHTTTT-SEEEEEETT-EE-HHHHHHHHTTS-TTS--EEE-EE--SSS-EE-GGG-EEEEHHHHHHHHHHTTSGGG-TT---S-HHHHHHHHHHHHH---------TTS-BSB-SS-HHHHHH---SSSHHHHHHGGG----GGGSB-TT--EE----SHHHHHHHHHHHHTTT------

InterPro domains:
  IPR003378 Fringe-like, glycosyltransferase domain [PF02434] (267-440)
  IPR026050 C1GALT1/C1GALT1-specific chaperone 1 [PTHR23033] (168-503)